Protein AF-0000000079825215 (afdb_homodimer)

Radius of gyration: 41.65 Å; Cα contacts (8 Å, |Δi|>4): 668; chains: 2; bounding box: 155×157×75 Å

Sequence (416 aa):
LLWSVLMMLGQASGTLSRFWLKLCCCAICLYFAGVLQVSGMRVYTSGDVEAVNGTDVRLKCTFHTSAPINANSLTISWSFRPLVPGREESVFHYQQKPYPPVEGIFRKRVAWAGDIMGRDASIIIRQVKFTYNGTYICQVKNPPDVHGTVGEIRLRVVTTAHIHFLGFLFPLPRRLCFQLFVGLFFRQQDYTKSTEPIYTKTWWRDGALLWSVLMMLGQASGTLSRFWLKLCCCAICLYFAGVLQVSGMRVYTSGDVEAVNGTDVRLKCTFHTSAPINANSLTISWSFRPLVPGREESVFHYQQKPYPPVEGIFRKRVAWAGDIMGRDASIIIRQVKFTYNGTYICQVKNPPDVHGTVGEIRLRVVTTAHIHFLGFLFPLPRRLCFQLFVGLFFRQQDYTKSTEPIYTKTWWRDGA

Nearest PDB structures (foldseek):
  8iia-assembly1_A  TM=9.185E-01  e=1.146E-14  Homo sapiens
  5fdy-assembly2_B  TM=9.196E-01  e=2.522E-14  Homo sapiens
  5feb-assembly1_A  TM=9.272E-01  e=7.359E-14  Homo sapiens
  6vrr-assembly1_A  TM=9.128E-01  e=2.029E-13  Homo sapiens
  7xmg-assembly1_F  TM=9.239E-01  e=3.011E-13  Homo sapiens

pLDDT: mean 76.89, std 23.7, range [27.97, 98.88]

Structure (mmCIF, N/CA/C/O backbone):
data_AF-0000000079825215-model_v1
#
loop_
_entity.id
_entity.type
_entity.pdbx_description
1 polymer 'Myelin protein zero like 2'
#
loop_
_atom_site.group_PDB
_atom_site.id
_atom_site.type_symbol
_atom_site.label_atom_id
_atom_site.label_alt_id
_atom_site.label_comp_id
_atom_site.label_asym_id
_atom_site.label_entity_id
_atom_site.label_seq_id
_atom_site.pdbx_PDB_ins_code
_atom_site.Cartn_x
_atom_site.Cartn_y
_atom_site.Cartn_z
_atom_site.occupancy
_atom_site.B_iso_or_equiv
_atom_site.auth_seq_id
_atom_site.auth_comp_id
_atom_site.auth_asym_id
_atom_site.auth_atom_id
_atom_site.pdbx_PDB_model_num
ATOM 1 N N . LEU A 1 1 ? -73.375 -27.672 30.312 1 43.91 1 LEU A N 1
ATOM 2 C CA . LEU A 1 1 ? -73.188 -26.312 29.812 1 43.91 1 LEU A CA 1
ATOM 3 C C . LEU A 1 1 ? -71.75 -25.875 29.953 1 43.91 1 LEU A C 1
ATOM 5 O O . LEU A 1 1 ? -71.188 -25.188 29.078 1 43.91 1 LEU A O 1
ATOM 9 N N . LEU A 1 2 ? -71.062 -26.422 30.953 1 53.66 2 LEU A N 1
ATOM 10 C CA . LEU A 1 2 ? -69.688 -26.016 31.25 1 53.66 2 LEU A CA 1
ATOM 11 C C . LEU A 1 2 ? -68.688 -26.703 30.312 1 53.66 2 LEU A C 1
ATOM 13 O O . LEU A 1 2 ? -67.688 -26.109 29.938 1 53.66 2 LEU A O 1
ATOM 17 N N . TRP A 1 3 ? -69.062 -27.953 29.797 1 57.5 3 TRP A N 1
ATOM 18 C CA . TRP A 1 3 ? -68.125 -28.719 28.984 1 57.5 3 TRP A CA 1
ATOM 19 C C . TRP A 1 3 ? -68 -28.125 27.594 1 57.5 3 TRP A C 1
ATOM 21 O O . TRP A 1 3 ? -66.938 -28.25 26.938 1 57.5 3 TRP A O 1
ATOM 31 N N . SER A 1 4 ? -69.062 -27.406 27.047 1 58.22 4 SER A N 1
ATOM 32 C CA . SER A 1 4 ? -69.062 -26.875 25.703 1 58.22 4 SER A CA 1
ATOM 33 C C . SER A 1 4 ? -68.25 -25.609 25.609 1 58.22 4 SER A C 1
ATOM 35 O O . SER A 1 4 ? -67.812 -25.219 24.516 1 58.22 4 SER A O 1
ATOM 37 N N . VAL A 1 5 ? -68.125 -24.828 26.766 1 57.47 5 VAL A N 1
ATOM 38 C CA . VAL A 1 5 ? -67.375 -23.578 26.719 1 57.47 5 VAL A CA 1
ATOM 39 C C . VAL A 1 5 ? -65.875 -23.875 26.688 1 57.47 5 VAL A C 1
ATOM 41 O O . VAL A 1 5 ? -65.062 -23.188 26.016 1 57.47 5 VAL A O 1
ATOM 44 N N . LEU A 1 6 ? -65.438 -25.047 27.297 1 52.72 6 LEU A N 1
ATOM 45 C CA . LEU A 1 6 ? -64 -25.328 27.359 1 52.72 6 LEU A CA 1
ATOM 46 C C . LEU A 1 6 ? -63.469 -25.781 25.984 1 52.72 6 LEU A C 1
ATOM 48 O O . LEU A 1 6 ? -62.344 -25.453 25.625 1 52.72 6 LEU A O 1
ATOM 52 N N . MET A 1 7 ? -64.438 -26.438 25.125 1 52.97 7 MET A N 1
ATOM 53 C CA . MET A 1 7 ? -63.969 -26.875 23.797 1 52.97 7 MET A CA 1
ATOM 54 C C . MET A 1 7 ? -63.812 -25.688 22.859 1 52.97 7 MET A C 1
ATOM 56 O O . MET A 1 7 ? -63.094 -25.781 21.859 1 52.97 7 MET A O 1
ATOM 60 N N . MET A 1 8 ? -64.625 -24.578 23.078 1 52.03 8 MET A N 1
ATOM 61 C CA . MET A 1 8 ? -64.5 -23.438 22.156 1 52.03 8 MET A CA 1
ATOM 62 C C . MET A 1 8 ? -63.25 -22.641 22.422 1 52.03 8 MET A C 1
ATOM 64 O O . MET A 1 8 ? -62.688 -22.031 21.516 1 52.03 8 MET A O 1
ATOM 68 N N . LEU A 1 9 ? -62.906 -22.531 23.734 1 53.66 9 LEU A N 1
ATOM 69 C CA . LEU A 1 9 ? -61.688 -21.766 24.016 1 53.66 9 LEU A CA 1
ATOM 70 C C . LEU A 1 9 ? -60.438 -22.5 23.547 1 53.66 9 LEU A C 1
ATOM 72 O O . LEU A 1 9 ? -59.375 -21.875 23.359 1 53.66 9 LEU A O 1
ATOM 76 N N . GLY A 1 10 ? -60.562 -23.859 23.344 1 50.91 10 GLY A N 1
ATOM 77 C CA . GLY A 1 10 ? -59.406 -24.609 22.875 1 50.91 10 GLY A CA 1
ATOM 78 C C . GLY A 1 10 ? -59.094 -24.359 21.422 1 50.91 10 GLY A C 1
ATOM 79 O O . GLY A 1 10 ? -57.938 -24.5 21.016 1 50.91 10 GLY A O 1
ATOM 80 N N . GLN A 1 11 ? -60.219 -24.141 20.531 1 49.53 11 GLN A N 1
ATOM 81 C CA . GLN A 1 11 ? -59.938 -23.984 19.109 1 49.53 11 GLN A CA 1
ATOM 82 C C . GLN A 1 11 ? -59.344 -22.609 18.812 1 49.53 11 GLN A C 1
ATOM 84 O O . GLN A 1 11 ? -58.719 -22.406 17.797 1 49.53 11 GLN A O 1
ATOM 89 N N . ALA A 1 12 ? -59.844 -21.594 19.531 1 51.38 12 ALA A N 1
ATOM 90 C CA . ALA A 1 12 ? -59.344 -20.266 19.172 1 51.38 12 ALA A CA 1
ATOM 91 C C . ALA A 1 12 ? -57.875 -20.094 19.562 1 51.38 12 ALA A C 1
ATOM 93 O O . ALA A 1 12 ? -57.188 -19.25 19 1 51.38 12 ALA A O 1
ATOM 94 N N . SER A 1 13 ? -57.469 -20.906 20.547 1 55.03 13 SER A N 1
ATOM 95 C CA . SER A 1 13 ? -56.094 -20.734 20.984 1 55.03 13 SER A CA 1
ATOM 96 C C . SER A 1 13 ? -55.094 -21.281 19.938 1 55.03 13 SER A C 1
ATOM 98 O O . SER A 1 13 ? -53.906 -21.016 20.016 1 55.03 13 SER A O 1
ATOM 100 N N . GLY A 1 14 ? -55.688 -22.078 18.938 1 57.06 14 GLY A N 1
ATOM 101 C CA . GLY A 1 14 ? -54.781 -22.688 17.984 1 57.06 14 GLY A CA 1
ATOM 102 C C . GLY A 1 14 ? -54.281 -21.719 16.922 1 57.06 14 GLY A C 1
ATOM 103 O O . GLY A 1 14 ? -53.156 -21.859 16.438 1 57.06 14 GLY A O 1
ATOM 104 N N . THR A 1 15 ? -55.188 -20.859 16.484 1 64.5 15 THR A N 1
ATOM 105 C CA . THR A 1 15 ? -54.812 -20 15.367 1 64.5 15 THR A CA 1
ATOM 106 C C . THR A 1 15 ? -53.906 -18.875 15.844 1 64.5 15 THR A C 1
ATOM 108 O O . THR A 1 15 ? -52.969 -18.469 15.117 1 64.5 15 THR A O 1
ATOM 111 N N . LEU A 1 16 ? -54.156 -18.375 17.078 1 63.06 16 LEU A N 1
ATOM 112 C CA . LEU A 1 16 ? -53.312 -17.297 17.562 1 63.06 16 LEU A CA 1
ATOM 113 C C . LEU A 1 16 ? -51.906 -17.797 17.906 1 63.06 16 LEU A C 1
ATOM 115 O O . LEU A 1 16 ? -50.938 -17.078 17.734 1 63.06 16 LEU A O 1
ATOM 119 N N . SER A 1 17 ? -51.969 -19.094 18.234 1 67.12 17 SER A N 1
ATOM 120 C CA . SER A 1 17 ? -50.688 -19.672 18.609 1 67.12 17 SER A CA 1
ATOM 121 C C . SER A 1 17 ? -49.781 -19.859 17.391 1 67.12 17 SER A C 1
ATOM 123 O O . SER A 1 17 ? -48.594 -19.578 17.453 1 67.12 17 SER A O 1
ATOM 125 N N . ARG A 1 18 ? -50.469 -20.219 16.219 1 71.06 18 ARG A N 1
ATOM 126 C CA . ARG A 1 18 ? -49.688 -20.375 15 1 71.06 18 ARG A CA 1
ATOM 127 C C . ARG A 1 18 ? -49.188 -19.031 14.484 1 71.06 18 ARG A C 1
ATOM 129 O O . ARG A 1 18 ? -48.062 -18.922 13.984 1 71.06 18 ARG A O 1
ATOM 136 N N . PHE A 1 19 ? -50.062 -18 14.656 1 72.69 19 PHE A N 1
ATOM 137 C CA . PHE A 1 19 ? -49.688 -16.656 14.25 1 72.69 19 PHE A CA 1
ATOM 138 C C . PHE A 1 19 ? -48.531 -16.141 15.125 1 72.69 19 PHE A C 1
ATOM 140 O O . PHE A 1 19 ? -47.562 -15.57 14.625 1 72.69 19 PHE A O 1
ATOM 147 N N . TRP A 1 20 ? -48.688 -16.312 16.469 1 71.75 20 TRP A N 1
ATOM 148 C CA . TRP A 1 20 ? -47.625 -15.883 17.391 1 71.75 20 TRP A CA 1
ATOM 149 C C . TRP A 1 20 ? -46.375 -16.719 17.203 1 71.75 20 TRP A C 1
ATOM 151 O O . TRP A 1 20 ? -45.25 -16.203 17.297 1 71.75 20 TRP A O 1
ATOM 161 N N . LEU A 1 21 ? -46.469 -17.969 16.844 1 71.88 21 LEU A N 1
ATOM 162 C CA . LEU A 1 21 ? -45.344 -18.844 16.547 1 71.88 21 LEU A CA 1
ATOM 163 C C . LEU A 1 21 ? -44.656 -18.422 15.25 1 71.88 21 LEU A C 1
ATOM 165 O O . LEU A 1 21 ? -43.406 -18.406 15.164 1 71.88 21 LEU A O 1
ATOM 169 N N . LYS A 1 22 ? -45.5 -18.062 14.25 1 72 22 LYS A N 1
ATOM 170 C CA . LYS A 1 22 ? -44.906 -17.578 13 1 72 22 LYS A CA 1
ATOM 171 C C . LYS A 1 22 ? -44.25 -16.219 13.203 1 72 22 LYS A C 1
ATOM 173 O O . LYS A 1 22 ? -43.156 -15.977 12.648 1 72 22 LYS A O 1
ATOM 178 N N . LEU A 1 23 ? -44.844 -15.383 14.008 1 74.56 23 LEU A N 1
ATOM 179 C CA . LEU A 1 23 ? -44.25 -14.078 14.273 1 74.56 23 LEU A CA 1
ATOM 180 C C . LEU A 1 23 ? -42.969 -14.219 15.078 1 74.56 23 LEU A C 1
ATOM 182 O O . LEU A 1 23 ? -42 -13.508 14.82 1 74.56 23 LEU A O 1
ATOM 186 N N . CYS A 1 24 ? -42.938 -15.164 15.969 1 73.19 24 CYS A N 1
ATOM 187 C CA . CYS A 1 24 ? -41.719 -15.414 16.75 1 73.19 24 CYS A CA 1
ATOM 188 C C . CYS A 1 24 ? -40.656 -16.047 15.875 1 73.19 24 CYS A C 1
ATOM 190 O O . CYS A 1 24 ? -39.469 -15.711 15.992 1 73.19 24 CYS A O 1
ATOM 192 N N . CYS A 1 25 ? -41.062 -16.922 14.938 1 72.38 25 CYS A N 1
ATOM 193 C CA . CYS A 1 25 ? -40.094 -17.516 14.016 1 72.38 25 CYS A CA 1
ATOM 194 C C . CYS A 1 25 ? -39.531 -16.484 13.062 1 72.38 25 CYS A C 1
ATOM 196 O O . CYS A 1 25 ? -38.344 -16.484 12.766 1 72.38 25 CYS A O 1
ATOM 198 N N . CYS A 1 26 ? -40.375 -15.539 12.633 1 72.94 26 CYS A N 1
ATOM 199 C CA . CYS A 1 26 ? -39.875 -14.477 11.75 1 72.94 26 CYS A CA 1
ATOM 200 C C . CYS A 1 26 ? -38.938 -13.531 12.492 1 72.94 26 CYS A C 1
ATOM 202 O O . CYS A 1 26 ? -37.938 -13.094 11.938 1 72.94 26 CYS A O 1
ATOM 204 N N . ALA A 1 27 ? -39.344 -13.258 13.75 1 70.38 27 ALA A N 1
ATOM 205 C CA . ALA A 1 27 ? -38.469 -12.406 14.555 1 70.38 27 ALA A CA 1
ATOM 206 C C . ALA A 1 27 ? -37.156 -13.094 14.852 1 70.38 27 ALA A C 1
ATOM 208 O O . ALA A 1 27 ? -36.094 -12.469 14.789 1 70.38 27 ALA A O 1
ATOM 209 N N . ILE A 1 28 ? -37.219 -14.414 15.094 1 67.19 28 ILE A N 1
ATOM 210 C CA . ILE A 1 28 ? -36 -15.188 15.32 1 67.19 28 ILE A CA 1
ATOM 211 C C . ILE A 1 28 ? -35.188 -15.281 14.023 1 67.19 28 ILE A C 1
ATOM 213 O O . ILE A 1 28 ? -33.969 -15.133 14.023 1 67.19 28 ILE A O 1
ATOM 217 N N . CYS A 1 29 ? -35.875 -15.508 12.906 1 63.44 29 CYS A N 1
ATOM 218 C CA . CYS A 1 29 ? -35.188 -15.555 11.617 1 63.44 29 CYS A CA 1
ATOM 219 C C . CYS A 1 29 ? -34.531 -14.211 11.305 1 63.44 29 CYS A C 1
ATOM 221 O O . CYS A 1 29 ? -33.406 -14.172 10.766 1 63.44 29 CYS A O 1
ATOM 223 N N . LEU A 1 30 ? -35.312 -13.125 11.656 1 60.69 30 LEU A N 1
ATOM 224 C CA . LEU A 1 30 ? -34.719 -11.805 11.461 1 60.69 30 LEU A CA 1
ATOM 225 C C . LEU A 1 30 ? -33.531 -11.602 12.383 1 60.69 30 LEU A C 1
ATOM 227 O O . LEU A 1 30 ? -32.531 -10.977 12 1 60.69 30 LEU A O 1
ATOM 231 N N . TYR A 1 31 ? -33.75 -12.07 13.641 1 60.09 31 TYR A N 1
ATOM 232 C CA . TYR A 1 31 ? -32.656 -11.969 14.57 1 60.09 31 TYR A CA 1
ATOM 233 C C . TYR A 1 31 ? -31.484 -12.836 14.125 1 60.09 31 TYR A C 1
ATOM 235 O O . TYR A 1 31 ? -30.312 -12.461 14.305 1 60.09 31 TYR A O 1
ATOM 243 N N . PHE A 1 32 ? -31.781 -14.047 13.688 1 56.16 32 PHE A N 1
ATOM 244 C CA . PHE A 1 32 ? -30.734 -14.906 13.164 1 56.16 32 PHE A CA 1
ATOM 245 C C . PHE A 1 32 ? -30.266 -14.43 11.789 1 56.16 32 PHE A C 1
ATOM 247 O O . PHE A 1 32 ? -29.312 -14.953 11.234 1 56.16 32 PHE A O 1
ATOM 254 N N . ALA A 1 33 ? -31.141 -13.773 11.117 1 51.22 33 ALA A N 1
ATOM 255 C CA . ALA A 1 33 ? -30.531 -13.117 9.969 1 51.22 33 ALA A CA 1
ATOM 256 C C . ALA A 1 33 ? -29.266 -12.367 10.375 1 51.22 33 ALA A C 1
ATOM 258 O O . ALA A 1 33 ? -29.344 -11.344 11.062 1 51.22 33 ALA A O 1
ATOM 259 N N . GLY A 1 34 ? -28.391 -13.094 10.992 1 47.09 34 GLY A N 1
ATOM 260 C CA . GLY A 1 34 ? -27.016 -12.797 11.383 1 47.09 34 GLY A CA 1
ATOM 261 C C . GLY A 1 34 ? -26.469 -11.547 10.734 1 47.09 34 GLY A C 1
ATOM 262 O O . GLY A 1 34 ? -26.656 -11.328 9.531 1 47.09 34 GLY A O 1
ATOM 263 N N . VAL A 1 35 ? -26.469 -10.383 11.422 1 50.41 35 VAL A N 1
ATOM 264 C CA . VAL A 1 35 ? -25.547 -9.336 10.984 1 50.41 35 VAL A CA 1
ATOM 265 C C . VAL A 1 35 ? -24.344 -9.953 10.297 1 50.41 35 VAL A C 1
ATOM 267 O O . VAL A 1 35 ? -23.531 -10.641 10.93 1 50.41 35 VAL A O 1
ATOM 270 N N . LEU A 1 36 ? -24.484 -10.516 9.141 1 49.62 36 LEU A N 1
ATOM 271 C CA . LEU A 1 36 ? -23.312 -10.836 8.336 1 49.62 36 LEU A CA 1
ATOM 272 C C . LEU A 1 36 ? -22.141 -9.906 8.664 1 49.62 36 LEU A C 1
ATOM 274 O O . LEU A 1 36 ? -22.141 -8.734 8.266 1 49.62 36 LEU A O 1
ATOM 278 N N . GLN A 1 37 ? -21.734 -9.953 9.977 1 52.72 37 GLN A N 1
ATOM 279 C CA . GLN A 1 37 ? -20.5 -9.242 10.297 1 52.72 37 GLN A CA 1
ATOM 280 C C . GLN A 1 37 ? -19.516 -9.312 9.141 1 52.72 37 GLN A C 1
ATOM 282 O O . GLN A 1 37 ? -19.078 -10.398 8.75 1 52.72 37 GLN A O 1
ATOM 287 N N . VAL A 1 38 ? -19.766 -8.516 8.219 1 58.16 38 VAL A N 1
ATOM 288 C CA . VAL A 1 38 ? -18.844 -8.398 7.094 1 58.16 38 VAL A CA 1
ATOM 289 C C . VAL A 1 38 ? -17.406 -8.297 7.617 1 58.16 38 VAL A C 1
ATOM 291 O O . VAL A 1 38 ? -17.094 -7.41 8.422 1 58.16 38 VAL A O 1
ATOM 294 N N . SER A 1 39 ? -16.719 -9.422 7.832 1 73.5 39 SER A N 1
ATOM 295 C CA . SER A 1 39 ? -15.312 -9.555 8.172 1 73.5 39 SER A CA 1
ATOM 296 C C . SER A 1 39 ? -14.43 -8.781 7.199 1 73.5 39 SER A C 1
ATOM 298 O O . SER A 1 39 ? -14.766 -8.656 6.016 1 73.5 39 SER A O 1
ATOM 300 N N . GLY A 1 40 ? -13.773 -7.777 7.727 1 89.06 40 GLY A N 1
ATOM 301 C CA . GLY A 1 40 ? -12.789 -7.133 6.875 1 89.06 40 GLY A CA 1
ATOM 302 C C . GLY A 1 40 ? -12.406 -5.746 7.348 1 89.06 40 GLY A C 1
ATOM 303 O O . GLY A 1 40 ? -12.703 -5.367 8.484 1 89.06 40 GLY A O 1
ATOM 304 N N . MET A 1 41 ? -11.617 -5.164 6.73 1 95.31 41 MET A N 1
ATOM 305 C CA . MET A 1 41 ? -11.133 -3.805 6.961 1 95.31 41 MET A CA 1
ATOM 306 C C . MET A 1 41 ? -11.914 -2.803 6.117 1 95.31 41 MET A C 1
ATOM 308 O O . MET A 1 41 ? -12.094 -3.002 4.914 1 95.31 41 MET A O 1
ATOM 312 N N . ARG A 1 42 ? -12.523 -1.771 6.84 1 95 42 ARG A N 1
ATOM 313 C CA . ARG A 1 42 ? -13.172 -0.663 6.145 1 95 42 ARG A CA 1
ATOM 314 C C . ARG A 1 42 ? -12.547 0.671 6.539 1 95 42 ARG A C 1
ATOM 316 O O . ARG A 1 42 ? -12.367 0.951 7.727 1 95 42 ARG A O 1
ATOM 323 N N . VAL A 1 43 ? -12.18 1.453 5.527 1 97.19 43 VAL A N 1
ATOM 324 C CA . VAL A 1 43 ? -11.516 2.73 5.762 1 97.19 43 VAL A CA 1
ATOM 325 C C . VAL A 1 43 ? -12.414 3.873 5.297 1 97.19 43 VAL A C 1
ATOM 327 O O . VAL A 1 43 ? -13.031 3.793 4.227 1 97.19 43 VAL A O 1
ATOM 330 N N . TYR A 1 44 ? -12.492 4.938 6.133 1 97.12 44 TYR A N 1
ATOM 331 C CA . TYR A 1 44 ? -13.344 6.086 5.871 1 97.12 44 TYR A CA 1
ATOM 332 C C . TYR A 1 44 ? -12.531 7.371 5.793 1 97.12 44 TYR A C 1
ATOM 334 O O . TYR A 1 44 ? -11.68 7.625 6.648 1 97.12 44 TYR A O 1
ATOM 342 N N . THR A 1 45 ? -12.766 8.133 4.699 1 98 45 THR A N 1
ATOM 343 C CA . THR A 1 45 ? -12.047 9.391 4.508 1 98 45 THR A CA 1
ATOM 344 C C . THR A 1 45 ? -13.016 10.508 4.125 1 98 45 THR A C 1
ATOM 346 O O . THR A 1 45 ? -14.203 10.258 3.902 1 98 45 THR A O 1
ATOM 349 N N . SER A 1 46 ? -12.594 11.727 4.141 1 93.69 46 SER A N 1
ATOM 350 C CA . SER A 1 46 ? -13.422 12.891 3.865 1 93.69 46 SER A CA 1
ATOM 351 C C . SER A 1 46 ? -13.688 13.047 2.371 1 93.69 46 SER A C 1
ATOM 353 O O . SER A 1 46 ? -14.617 13.75 1.967 1 93.69 46 SER A O 1
ATOM 355 N N . GLY A 1 47 ? -13.047 12.398 1.556 1 94.5 47 GLY A N 1
ATOM 356 C CA . GLY A 1 47 ? -13.25 12.516 0.12 1 94.5 47 GLY A CA 1
ATOM 357 C C . GLY A 1 47 ? -12.492 13.68 -0.493 1 94.5 47 GLY A C 1
ATOM 358 O O . GLY A 1 47 ? -11.281 13.617 -0.674 1 94.5 47 GLY A O 1
ATOM 359 N N . ASP A 1 48 ? -13.242 14.828 -0.669 1 95.44 48 ASP A N 1
ATOM 360 C CA . ASP A 1 48 ? -12.594 16.016 -1.225 1 95.44 48 ASP A CA 1
ATOM 361 C C . ASP A 1 48 ? -12.25 17.016 -0.128 1 95.44 48 ASP A C 1
ATOM 363 O O . ASP A 1 48 ? -13.078 17.312 0.733 1 95.44 48 ASP A O 1
ATOM 367 N N . VAL A 1 49 ? -11.023 17.5 -0.23 1 97.06 49 VAL A N 1
ATOM 368 C CA . VAL A 1 49 ? -10.555 18.469 0.746 1 97.06 49 VAL A CA 1
ATOM 369 C C . VAL A 1 49 ? -9.883 19.641 0.025 1 97.06 49 VAL A C 1
ATOM 371 O O . VAL A 1 49 ? -9.117 19.438 -0.922 1 97.06 49 VAL A O 1
ATOM 374 N N . GLU A 1 50 ? -10.211 20.812 0.443 1 95.69 50 GLU A N 1
ATOM 375 C CA . GLU A 1 50 ? -9.562 22.016 -0.078 1 95.69 50 GLU A CA 1
ATOM 376 C C . GLU A 1 50 ? -8.703 22.688 0.987 1 95.69 50 GLU A C 1
ATOM 378 O O . GLU A 1 50 ? -9.102 22.781 2.148 1 95.69 50 GLU A O 1
ATOM 383 N N . ALA A 1 51 ? -7.543 23.078 0.557 1 96.44 51 ALA A N 1
ATOM 384 C CA . ALA A 1 51 ? -6.637 23.766 1.47 1 96.44 51 ALA A CA 1
ATOM 385 C C . ALA A 1 51 ? -5.984 24.969 0.79 1 96.44 51 ALA A C 1
ATOM 387 O O . ALA A 1 51 ? -5.758 24.953 -0.422 1 96.44 51 ALA A O 1
ATOM 388 N N . VAL A 1 52 ? -5.715 25.984 1.583 1 95.44 52 VAL A N 1
ATOM 389 C CA . VAL A 1 52 ? -5.055 27.172 1.064 1 95.44 52 VAL A CA 1
ATOM 390 C C . VAL A 1 52 ? -3.543 26.984 1.083 1 95.44 52 VAL A C 1
ATOM 392 O O . VAL A 1 52 ? -2.99 26.453 2.051 1 95.44 52 VAL A O 1
ATOM 395 N N . ASN A 1 53 ? -2.967 27.469 0.018 1 95.88 53 ASN A N 1
ATOM 396 C CA . ASN A 1 53 ? -1.514 27.391 -0.091 1 95.88 53 ASN A CA 1
ATOM 397 C C . ASN A 1 53 ? -0.827 27.969 1.141 1 95.88 53 ASN A C 1
ATOM 399 O O . ASN A 1 53 ? -1.179 29.062 1.595 1 95.88 53 ASN A O 1
ATOM 403 N N . GLY A 1 54 ? 0.138 27.219 1.712 1 95.69 54 GLY A N 1
ATOM 404 C CA . GLY A 1 54 ? 0.913 27.703 2.838 1 95.69 54 GLY A CA 1
ATOM 405 C C . GLY A 1 54 ? 0.308 27.359 4.184 1 95.69 54 GLY A C 1
ATOM 406 O O . GLY A 1 54 ? 0.875 27.672 5.23 1 95.69 54 GLY A O 1
ATOM 407 N N . THR A 1 55 ? -0.767 26.656 4.223 1 96.62 55 THR A N 1
ATOM 408 C CA . THR A 1 55 ? -1.414 26.281 5.473 1 96.62 55 THR A CA 1
ATOM 409 C C . THR A 1 55 ? -1.273 24.781 5.727 1 96.62 55 THR A C 1
ATOM 411 O O . THR A 1 55 ? -0.836 24.031 4.848 1 96.62 55 THR A O 1
ATOM 414 N N . ASP A 1 56 ? -1.551 24.453 6.938 1 97.75 56 ASP A N 1
ATOM 415 C CA . ASP A 1 56 ? -1.565 23.031 7.293 1 97.75 56 ASP A CA 1
ATOM 416 C C . ASP A 1 56 ? -2.928 22.406 7.004 1 97.75 56 ASP A C 1
ATOM 418 O O . ASP A 1 56 ? -3.961 23.062 7.145 1 97.75 56 ASP A O 1
ATOM 422 N N . VAL A 1 57 ? -2.908 21.219 6.602 1 98.12 57 VAL A N 1
ATOM 423 C CA . VAL A 1 57 ? -4.172 20.547 6.336 1 98.12 57 VAL A CA 1
ATOM 424 C C . VAL A 1 57 ? -4.152 19.156 6.977 1 98.12 57 VAL A C 1
ATOM 426 O O . VAL A 1 57 ? -3.133 18.469 6.941 1 98.12 57 VAL A O 1
ATOM 429 N N . ARG A 1 58 ? -5.227 18.781 7.559 1 98.38 58 ARG A N 1
ATOM 430 C CA . ARG A 1 58 ? -5.387 17.453 8.133 1 98.38 58 ARG A CA 1
ATOM 431 C C . ARG A 1 58 ? -6.129 16.531 7.168 1 98.38 58 ARG A C 1
ATOM 433 O O . ARG A 1 58 ? -7.219 16.859 6.703 1 98.38 58 ARG A O 1
ATOM 440 N N . LEU A 1 59 ? -5.555 15.477 6.848 1 98.75 59 LEU A N 1
ATOM 441 C CA . LEU A 1 59 ? -6.219 14.43 6.074 1 98.75 59 LEU A CA 1
ATOM 442 C C . LEU A 1 59 ? -6.809 13.367 6.988 1 98.75 59 LEU A C 1
ATOM 444 O O . LEU A 1 59 ? -6.082 12.5 7.492 1 98.75 59 LEU A O 1
ATOM 448 N N . LYS A 1 60 ? -8.055 13.438 7.129 1 98.75 60 LYS A N 1
ATOM 449 C CA . LYS A 1 60 ? -8.75 12.562 8.07 1 98.75 60 LYS A CA 1
ATOM 450 C C . LYS A 1 60 ? -8.961 11.172 7.48 1 98.75 60 LYS A C 1
ATOM 452 O O . LYS A 1 60 ? -9.453 11.039 6.355 1 98.75 60 LYS A O 1
ATOM 457 N N . CYS A 1 61 ? -8.656 10.188 8.266 1 98.75 61 CYS A N 1
ATOM 458 C CA . CYS A 1 61 ? -8.828 8.781 7.902 1 98.75 61 CYS A CA 1
ATOM 459 C C . CYS A 1 61 ? -9.164 7.941 9.125 1 98.75 61 CYS A C 1
ATOM 461 O O . CYS A 1 61 ? -8.391 7.891 10.086 1 98.75 61 CYS A O 1
ATOM 463 N N . THR A 1 62 ? -10.297 7.316 9.164 1 98.69 62 THR A N 1
ATOM 464 C CA . THR A 1 62 ? -10.711 6.414 10.234 1 98.69 62 THR A CA 1
ATOM 465 C C . THR A 1 62 ? -10.977 5.012 9.688 1 98.69 62 THR A C 1
ATOM 467 O O . THR A 1 62 ? -11.125 4.832 8.477 1 98.69 62 THR A O 1
ATOM 470 N N . PHE A 1 63 ? -11.023 4.059 10.57 1 97.94 63 PHE A N 1
ATOM 471 C CA . PHE A 1 63 ? -11.195 2.703 10.07 1 97.94 63 PHE A CA 1
ATOM 472 C C . PHE A 1 63 ? -12.023 1.867 11.047 1 97.94 63 PHE A C 1
ATOM 474 O O . PHE A 1 63 ? -12.188 2.244 12.203 1 97.94 63 PHE A O 1
ATOM 481 N N . HIS A 1 64 ? -12.547 0.885 10.469 1 96.56 64 HIS A N 1
ATOM 482 C CA . HIS A 1 64 ? -13.242 -0.161 11.219 1 96.56 64 HIS A CA 1
ATOM 483 C C . HIS A 1 64 ? -12.695 -1.541 10.859 1 96.56 64 HIS A C 1
ATOM 485 O O . HIS A 1 64 ? -12.43 -1.824 9.688 1 96.56 64 HIS A O 1
ATOM 491 N N . THR A 1 65 ? -12.43 -2.367 11.867 1 95.38 65 THR A N 1
ATOM 492 C CA . THR A 1 65 ? -11.93 -3.725 11.68 1 95.38 65 THR A CA 1
ATOM 493 C C . THR A 1 65 ? -12.727 -4.719 12.523 1 95.38 65 THR A C 1
ATOM 495 O O . THR A 1 65 ? -13.117 -4.406 13.648 1 95.38 65 THR A O 1
ATOM 498 N N . SER A 1 66 ? -13.016 -5.879 11.969 1 94.12 66 SER A N 1
ATOM 499 C CA . SER A 1 66 ? -13.773 -6.91 12.664 1 94.12 66 SER A CA 1
ATOM 500 C C . SER A 1 66 ? -12.922 -7.617 13.711 1 94.12 66 SER A C 1
ATOM 502 O O . SER A 1 66 ? -13.438 -8.117 14.711 1 94.12 66 SER A O 1
ATOM 504 N N . ALA A 1 67 ? -11.656 -7.66 13.492 1 94.81 67 ALA A N 1
ATOM 505 C CA . ALA A 1 67 ? -10.727 -8.281 14.43 1 94.81 67 ALA A CA 1
ATOM 506 C C . ALA A 1 67 ? -10.281 -7.285 15.5 1 94.81 67 ALA A C 1
ATOM 508 O O . ALA A 1 67 ? -10.273 -6.074 15.258 1 94.81 67 ALA A O 1
ATOM 509 N N . PRO A 1 68 ? -9.969 -7.801 16.656 1 96.38 68 PRO A N 1
ATOM 510 C CA . PRO A 1 68 ? -9.414 -6.902 17.672 1 96.38 68 PRO A CA 1
ATOM 511 C C . PRO A 1 68 ? -8.148 -6.188 17.203 1 96.38 68 PRO A C 1
ATOM 513 O O . PRO A 1 68 ? -7.324 -6.785 16.5 1 96.38 68 PRO A O 1
ATOM 516 N N . ILE A 1 69 ? -8.016 -4.988 17.562 1 97.38 69 ILE A N 1
ATOM 517 C CA . ILE A 1 69 ? -6.883 -4.172 17.141 1 97.38 69 ILE A CA 1
ATOM 518 C C . ILE A 1 69 ? -5.621 -4.617 17.875 1 97.38 69 ILE A C 1
ATOM 520 O O . ILE A 1 69 ? -5.594 -4.684 19.094 1 97.38 69 ILE A O 1
ATOM 524 N N . ASN A 1 70 ? -4.629 -4.965 17.094 1 96.62 70 ASN A N 1
ATOM 525 C CA . ASN A 1 70 ? -3.289 -5.234 17.609 1 96.62 70 ASN A CA 1
ATOM 526 C C . ASN A 1 70 ? -2.307 -4.137 17.203 1 96.62 70 ASN A C 1
ATOM 528 O O . ASN A 1 70 ? -1.821 -4.109 16.078 1 96.62 70 ASN A O 1
ATOM 532 N N . ALA A 1 71 ? -1.932 -3.348 18.109 1 95 71 ALA A N 1
ATOM 533 C CA . ALA A 1 71 ? -1.112 -2.168 17.844 1 95 71 ALA A CA 1
ATOM 534 C C . ALA A 1 71 ? 0.284 -2.568 17.375 1 95 71 ALA A C 1
ATOM 536 O O . ALA A 1 71 ? 0.982 -1.774 16.734 1 95 71 ALA A O 1
ATOM 537 N N . ASN A 1 72 ? 0.688 -3.799 17.688 1 94.88 72 ASN A N 1
ATOM 538 C CA . ASN A 1 72 ? 2.031 -4.242 17.328 1 94.88 72 ASN A CA 1
ATOM 539 C C . ASN A 1 72 ? 2.104 -4.688 15.875 1 94.88 72 ASN A C 1
ATOM 541 O O . ASN A 1 72 ? 3.17 -4.645 15.258 1 94.88 72 ASN A O 1
ATOM 545 N N . SER A 1 73 ? 0.975 -5.082 15.328 1 95.94 73 SER A N 1
ATOM 546 C CA . SER A 1 73 ? 1 -5.617 13.977 1 95.94 73 SER A CA 1
ATOM 547 C C . SER A 1 73 ? 0.239 -4.719 13.008 1 95.94 73 SER A C 1
ATOM 549 O O . SER A 1 73 ? 0.379 -4.848 11.789 1 95.94 73 SER A O 1
ATOM 551 N N . LEU A 1 74 ? -0.506 -3.799 13.539 1 97.88 74 LEU A N 1
ATOM 552 C CA . LEU A 1 74 ? -1.282 -2.902 12.688 1 97.88 74 LEU A CA 1
ATOM 553 C C . LEU A 1 74 ? -0.368 -1.963 11.914 1 97.88 74 LEU A C 1
ATOM 555 O O . LEU A 1 74 ? 0.594 -1.426 12.469 1 97.88 74 LEU A O 1
ATOM 559 N N . THR A 1 75 ? -0.673 -1.793 10.664 1 98.44 75 THR A N 1
ATOM 560 C CA . THR A 1 75 ? 0.107 -0.886 9.828 1 98.44 75 THR A CA 1
ATOM 561 C C . THR A 1 75 ? -0.803 0.115 9.125 1 98.44 75 THR A C 1
ATOM 563 O O . THR A 1 75 ? -1.931 -0.217 8.75 1 98.44 75 THR A O 1
ATOM 566 N N . ILE A 1 76 ? -0.342 1.307 8.977 1 98.62 76 ILE A N 1
ATOM 567 C CA . ILE A 1 76 ? -1.011 2.367 8.234 1 98.62 76 ILE A CA 1
ATOM 568 C C . ILE A 1 76 ? -0.065 2.928 7.172 1 98.62 76 ILE A C 1
ATOM 570 O O . ILE A 1 76 ? 1.108 3.184 7.449 1 98.62 76 ILE A O 1
ATOM 574 N N . SER A 1 77 ? -0.551 3.062 5.973 1 98.38 77 SER A N 1
ATOM 575 C CA . SER A 1 77 ? 0.252 3.627 4.895 1 98.38 77 SER A CA 1
ATOM 576 C C . SER A 1 77 ? -0.518 4.707 4.137 1 98.38 77 SER A C 1
ATOM 578 O O . SER A 1 77 ? -1.694 4.527 3.818 1 98.38 77 SER A O 1
ATOM 580 N N . TRP A 1 78 ? 0.129 5.805 3.973 1 98.38 78 TRP A N 1
ATOM 581 C CA . TRP A 1 78 ? -0.372 6.875 3.115 1 98.38 78 TRP A CA 1
ATOM 582 C C . TRP A 1 78 ? 0.455 6.98 1.838 1 98.38 78 TRP A C 1
ATOM 584 O O . TRP A 1 78 ? 1.687 7.008 1.889 1 98.38 78 TRP A O 1
ATOM 594 N N . SER A 1 79 ? -0.186 7.004 0.706 1 96.62 79 SER A N 1
ATOM 595 C CA . SER A 1 79 ? 0.476 7.191 -0.582 1 96.62 79 SER A CA 1
ATOM 596 C C . SER A 1 79 ? -0.153 8.336 -1.366 1 96.62 79 SER A C 1
ATOM 598 O O . SER A 1 79 ? -1.28 8.75 -1.081 1 96.62 79 SER A O 1
ATOM 600 N N . PHE A 1 80 ? 0.605 8.891 -2.299 1 96.81 80 PHE A N 1
ATOM 601 C CA . PHE A 1 80 ? 0.225 10.062 -3.08 1 96.81 80 PHE A CA 1
ATOM 602 C C . PHE A 1 80 ? 0.234 9.742 -4.57 1 96.81 80 PHE A C 1
ATOM 604 O O . PHE A 1 80 ? 1.23 9.242 -5.098 1 96.81 80 PHE A O 1
ATOM 611 N N . ARG A 1 81 ? -0.901 9.992 -5.199 1 94.31 81 ARG A N 1
ATOM 612 C CA . ARG A 1 81 ? -1.03 9.914 -6.652 1 94.31 81 ARG A CA 1
ATOM 613 C C . ARG A 1 81 ? -1.193 11.297 -7.262 1 94.31 81 ARG A C 1
ATOM 615 O O . ARG A 1 81 ? -2.252 11.914 -7.137 1 94.31 81 ARG A O 1
ATOM 622 N N . PRO A 1 82 ? -0.15 11.719 -7.938 1 93.12 82 PRO A N 1
ATOM 623 C CA . PRO A 1 82 ? -0.258 13.039 -8.555 1 93.12 82 PRO A CA 1
ATOM 624 C C . PRO A 1 82 ? -1.335 13.102 -9.641 1 93.12 82 PRO A C 1
ATOM 626 O O . PRO A 1 82 ? -1.831 12.062 -10.078 1 93.12 82 PRO A O 1
ATOM 629 N N . LEU A 1 83 ? -1.705 14.305 -10.07 1 90.19 83 LEU A N 1
ATOM 630 C CA . LEU A 1 83 ? -2.715 14.5 -11.102 1 90.19 83 LEU A CA 1
ATOM 631 C C . LEU A 1 83 ? -2.23 13.977 -12.445 1 90.19 83 LEU A C 1
ATOM 633 O O . LEU A 1 83 ? -3.029 13.484 -13.25 1 90.19 83 LEU A O 1
ATOM 637 N N . VAL A 1 84 ? -0.938 14.07 -12.617 1 82.25 84 VAL A N 1
ATOM 638 C CA . VAL A 1 84 ? -0.336 13.531 -13.828 1 82.25 84 VAL A CA 1
ATOM 639 C C . VAL A 1 84 ? -0.102 12.031 -13.672 1 82.25 84 VAL A C 1
ATOM 641 O O . VAL A 1 84 ? 0.304 11.57 -12.602 1 82.25 84 VAL A O 1
ATOM 644 N N . PRO A 1 85 ? -0.48 11.328 -14.719 1 76.25 85 PRO A N 1
ATOM 645 C CA . PRO A 1 85 ? -0.283 9.883 -14.633 1 76.25 85 PRO A CA 1
ATOM 646 C C . PRO A 1 85 ? 1.144 9.5 -14.25 1 76.25 85 PRO A C 1
ATOM 648 O O . PRO A 1 85 ? 2.1 10.141 -14.695 1 76.25 85 PRO A O 1
ATOM 651 N N . GLY A 1 86 ? 1.328 8.695 -13.328 1 76.56 86 GLY A N 1
ATOM 652 C CA . GLY A 1 86 ? 2.623 8.219 -12.867 1 76.56 86 GLY A CA 1
ATOM 653 C C . GLY A 1 86 ? 2.523 7.309 -11.656 1 76.56 86 GLY A C 1
ATOM 654 O O . GLY A 1 86 ? 1.434 6.855 -11.297 1 76.56 86 GLY A O 1
ATOM 655 N N . ARG A 1 87 ? 3.701 7.012 -11.078 1 80.94 87 ARG A N 1
ATOM 656 C CA . ARG A 1 87 ? 3.789 6.113 -9.938 1 80.94 87 ARG A CA 1
ATOM 657 C C . ARG A 1 87 ? 3.381 6.82 -8.648 1 80.94 87 ARG A C 1
ATOM 659 O O . ARG A 1 87 ? 3.541 8.039 -8.523 1 80.94 87 ARG A O 1
ATOM 666 N N . GLU A 1 88 ? 2.822 6.121 -7.84 1 89.69 88 GLU A N 1
ATOM 667 C CA . GLU A 1 88 ? 2.469 6.645 -6.523 1 89.69 88 GLU A CA 1
ATOM 668 C C . GLU A 1 88 ? 3.711 6.852 -5.66 1 89.69 88 GLU A C 1
ATOM 670 O O . GLU A 1 88 ? 4.695 6.125 -5.793 1 89.69 88 GLU A O 1
ATOM 675 N N . GLU A 1 89 ? 3.611 7.855 -4.832 1 92.5 89 GLU A N 1
ATOM 676 C CA . GLU A 1 89 ? 4.695 8.141 -3.898 1 92.5 89 GLU A CA 1
ATOM 677 C C . GLU A 1 89 ? 4.27 7.879 -2.457 1 92.5 89 GLU A C 1
ATOM 679 O O . GLU A 1 89 ? 3.131 8.164 -2.082 1 92.5 89 GLU A O 1
ATOM 684 N N . SER A 1 90 ? 5.219 7.387 -1.706 1 95.25 90 SER A N 1
ATOM 685 C CA . SER A 1 90 ? 4.945 7.152 -0.292 1 95.25 90 SER A CA 1
ATOM 686 C C . SER A 1 90 ? 4.922 8.461 0.491 1 95.25 90 SER A C 1
ATOM 688 O O . SER A 1 90 ? 5.828 9.289 0.358 1 95.25 90 SER A O 1
ATOM 690 N N . VAL A 1 91 ? 3.939 8.641 1.296 1 97.75 91 VAL A N 1
ATOM 691 C CA . VAL A 1 91 ? 3.766 9.883 2.049 1 97.75 91 VAL A CA 1
ATOM 692 C C . VAL A 1 91 ? 4.078 9.641 3.523 1 97.75 91 VAL A C 1
ATOM 694 O O . VAL A 1 91 ? 4.684 10.484 4.184 1 97.75 91 VAL A O 1
ATOM 697 N N . PHE A 1 92 ? 3.641 8.508 4.027 1 98.38 92 PHE A N 1
ATOM 698 C CA . PHE A 1 92 ? 3.746 8.25 5.457 1 98.38 92 PHE A CA 1
ATOM 699 C C . PHE A 1 92 ? 3.482 6.781 5.766 1 98.38 92 PHE A C 1
ATOM 701 O O . PHE A 1 92 ? 2.684 6.133 5.086 1 98.38 92 PHE A O 1
ATOM 708 N N . HIS A 1 93 ? 4.203 6.242 6.707 1 98.44 93 HIS A N 1
ATOM 709 C CA . HIS A 1 93 ? 3.973 4.883 7.184 1 98.44 93 HIS A CA 1
ATOM 710 C C . HIS A 1 93 ? 3.998 4.82 8.711 1 98.44 93 HIS A C 1
ATOM 712 O O . HIS A 1 93 ? 4.836 5.461 9.344 1 98.44 93 HIS A O 1
ATOM 718 N N . TYR A 1 94 ? 3.027 4.156 9.297 1 98.69 94 TYR A N 1
ATOM 719 C CA . TYR A 1 94 ? 2.984 3.912 10.734 1 98.69 94 TYR A CA 1
ATOM 720 C C . TYR A 1 94 ? 2.984 2.418 11.039 1 98.69 94 TYR A C 1
ATOM 722 O O . TYR A 1 94 ? 2.17 1.669 10.484 1 98.69 94 TYR A O 1
ATOM 730 N N . GLN A 1 95 ? 3.859 1.984 11.836 1 98.31 95 GLN A N 1
ATOM 731 C CA . GLN A 1 95 ? 3.982 0.62 12.344 1 98.31 95 GLN A CA 1
ATOM 732 C C . GLN A 1 95 ? 4.688 0.596 13.695 1 98.31 95 GLN A C 1
ATOM 734 O O . GLN A 1 95 ? 5.91 0.72 13.766 1 98.31 95 GLN A O 1
ATOM 739 N N . GLN A 1 96 ? 3.885 0.418 14.711 1 97.19 96 GLN A N 1
ATOM 740 C CA . GLN A 1 96 ? 4.344 0.545 16.094 1 97.19 96 GLN A CA 1
ATOM 741 C C . GLN A 1 96 ? 4.789 1.973 16.391 1 97.19 96 GLN A C 1
ATOM 743 O O . GLN A 1 96 ? 4.52 2.498 17.484 1 97.19 96 GLN A O 1
ATOM 748 N N . LYS A 1 97 ? 5.402 2.635 15.5 1 97.56 97 LYS A N 1
ATOM 749 C CA . LYS A 1 97 ? 5.816 4.035 15.555 1 97.56 97 LYS A CA 1
ATOM 750 C C . LYS A 1 97 ? 5.715 4.695 14.188 1 97.56 97 LYS A C 1
ATOM 752 O O . LYS A 1 97 ? 5.598 4.008 13.164 1 97.56 97 LYS A O 1
ATOM 757 N N . PRO A 1 98 ? 5.691 6.027 14.141 1 98.25 98 PRO A N 1
ATOM 758 C CA . PRO A 1 98 ? 5.602 6.711 12.852 1 98.25 98 PRO A CA 1
ATOM 759 C C . PRO A 1 98 ? 6.914 6.676 12.07 1 98.25 98 PRO A C 1
ATOM 761 O O . PRO A 1 98 ? 7.992 6.766 12.664 1 98.25 98 PRO A O 1
ATOM 764 N N . TYR A 1 99 ? 6.797 6.559 10.773 1 97.56 99 TYR A N 1
ATOM 765 C CA . TYR A 1 99 ? 7.918 6.645 9.844 1 97.56 99 TYR A CA 1
ATOM 766 C C . TYR A 1 99 ? 7.637 7.668 8.75 1 97.56 99 TYR A C 1
ATOM 768 O O . TYR A 1 99 ? 7.215 7.309 7.648 1 97.56 99 TYR A O 1
ATOM 776 N N . PRO A 1 100 ? 7.891 8.898 9.023 1 97.19 100 PRO A N 1
ATOM 777 C CA . PRO A 1 100 ? 7.746 9.914 7.977 1 97.19 100 PRO A CA 1
ATOM 778 C C . PRO A 1 100 ? 8.727 9.719 6.824 1 97.19 100 PRO A C 1
ATOM 780 O O . PRO A 1 100 ? 9.727 9.008 6.969 1 97.19 100 PRO A O 1
ATOM 783 N N . PRO A 1 101 ? 8.414 10.289 5.73 1 94.62 101 PRO A N 1
ATOM 784 C CA . PRO A 1 101 ? 9.305 10.109 4.582 1 94.62 101 PRO A CA 1
ATOM 785 C C . PRO A 1 101 ? 10.664 10.773 4.781 1 94.62 101 PRO A C 1
ATOM 787 O O . PRO A 1 101 ? 10.742 11.859 5.352 1 94.62 101 PRO A O 1
ATOM 790 N N . VAL A 1 102 ? 11.633 10.102 4.332 1 91.56 102 VAL A N 1
ATOM 791 C CA . VAL A 1 102 ? 12.992 10.594 4.543 1 91.56 102 VAL A CA 1
ATOM 792 C C . VAL A 1 102 ? 13.484 11.297 3.281 1 91.56 102 VAL A C 1
ATOM 794 O O . VAL A 1 102 ? 14.523 11.969 3.305 1 91.56 102 VAL A O 1
ATOM 797 N N . GLU A 1 103 ? 12.766 11.141 2.242 1 91.12 103 GLU A N 1
ATOM 798 C CA . GLU A 1 103 ? 13.102 11.789 0.981 1 91.12 103 GLU A CA 1
ATOM 799 C C . GLU A 1 103 ? 11.852 12.203 0.213 1 91.12 103 GLU A C 1
ATOM 801 O O . GLU A 1 103 ? 10.734 11.883 0.626 1 91.12 103 GLU A O 1
ATOM 806 N N . GLY A 1 104 ? 12.07 13.023 -0.804 1 90.94 104 GLY A N 1
ATOM 807 C CA . GLY A 1 104 ? 10.969 13.406 -1.672 1 90.94 104 GLY A CA 1
ATOM 808 C C . GLY A 1 104 ? 10.312 14.711 -1.266 1 90.94 104 GLY A C 1
ATOM 809 O O . GLY A 1 104 ? 10.836 15.43 -0.411 1 90.94 104 GLY A O 1
ATOM 810 N N . ILE A 1 105 ? 9.156 14.992 -1.837 1 93.12 105 ILE A N 1
ATOM 811 C CA . ILE A 1 105 ? 8.516 16.297 -1.706 1 93.12 105 ILE A CA 1
ATOM 812 C C . ILE A 1 105 ? 7.832 16.391 -0.344 1 93.12 105 ILE A C 1
ATOM 814 O O . ILE A 1 105 ? 7.496 17.5 0.108 1 93.12 105 ILE A O 1
ATOM 818 N N . PHE A 1 106 ? 7.629 15.32 0.281 1 96.69 106 PHE A N 1
ATOM 819 C CA . PHE A 1 106 ? 6.922 15.336 1.555 1 96.69 106 PHE A CA 1
ATOM 820 C C . PHE A 1 106 ? 7.902 15.281 2.721 1 96.69 106 PHE A C 1
ATOM 822 O O . PHE A 1 106 ? 7.492 15.18 3.879 1 96.69 106 PHE A O 1
ATOM 829 N N . ARG A 1 107 ? 9.117 15.289 2.418 1 95.88 107 ARG A N 1
ATOM 830 C CA . ARG A 1 107 ? 10.117 15.219 3.479 1 95.88 107 ARG A CA 1
ATOM 831 C C . ARG A 1 107 ? 9.922 16.344 4.488 1 95.88 107 ARG A C 1
ATOM 833 O O . ARG A 1 107 ? 9.852 17.516 4.113 1 95.88 107 ARG A O 1
ATOM 840 N N . LYS A 1 108 ? 9.773 15.953 5.754 1 96.31 108 LYS A N 1
ATOM 841 C CA . LYS A 1 108 ? 9.656 16.859 6.891 1 96.31 108 LYS A CA 1
ATOM 842 C C . LYS A 1 108 ? 8.367 17.672 6.816 1 96.31 108 LYS A C 1
ATOM 844 O O . LYS A 1 108 ? 8.266 18.734 7.43 1 96.31 108 LYS A O 1
ATOM 849 N N . ARG A 1 109 ? 7.426 17.188 6.039 1 97.81 109 ARG A N 1
ATOM 850 C CA . ARG A 1 109 ? 6.211 17.969 5.848 1 97.81 109 ARG A CA 1
ATOM 851 C C . ARG A 1 109 ? 4.988 17.219 6.355 1 97.81 109 ARG A C 1
ATOM 853 O O . ARG A 1 109 ? 3.871 17.75 6.324 1 97.81 109 ARG A O 1
ATOM 860 N N . VAL A 1 110 ? 5.199 16.047 6.844 1 98.5 110 VAL A N 1
ATOM 861 C CA . VAL A 1 110 ? 4.059 15.234 7.234 1 98.5 110 VAL A CA 1
ATOM 862 C C . VAL A 1 110 ? 4.199 14.82 8.695 1 98.5 110 VAL A C 1
ATOM 864 O O . VAL A 1 110 ? 5.281 14.43 9.141 1 98.5 110 VAL A O 1
ATOM 867 N N . ALA A 1 111 ? 3.092 14.938 9.422 1 98.25 111 ALA A N 1
ATOM 868 C CA . ALA A 1 111 ? 3.082 14.57 10.836 1 98.25 111 ALA A CA 1
ATOM 869 C C . ALA A 1 111 ? 1.936 13.609 11.141 1 98.25 111 ALA A C 1
ATOM 871 O O . ALA A 1 111 ? 0.854 13.719 10.562 1 98.25 111 ALA A O 1
ATOM 872 N N . TRP A 1 112 ? 2.225 12.75 12.102 1 98.62 112 TRP A N 1
ATOM 873 C CA . TRP A 1 112 ? 1.211 11.828 12.602 1 98.62 112 TRP A CA 1
ATOM 874 C C . TRP A 1 112 ? 0.145 12.562 13.398 1 98.62 112 TRP A C 1
ATOM 876 O O . TRP A 1 112 ? 0.467 13.383 14.266 1 98.62 112 TRP A O 1
ATOM 886 N N . ALA A 1 113 ? -1.097 12.344 13.047 1 98.44 113 ALA A N 1
ATOM 887 C CA . ALA A 1 113 ? -2.209 12.977 13.75 1 98.44 113 ALA A CA 1
ATOM 888 C C . ALA A 1 113 ? -3.275 11.945 14.125 1 98.44 113 ALA A C 1
ATOM 890 O O . ALA A 1 113 ? -4.441 12.297 14.312 1 98.44 113 ALA A O 1
ATOM 891 N N . GLY A 1 114 ? -2.955 10.695 14.172 1 98.31 114 GLY A N 1
ATOM 892 C CA . GLY A 1 114 ? -3.932 9.648 14.422 1 98.31 114 GLY A CA 1
ATOM 893 C C . GLY A 1 114 ? -3.859 9.094 15.836 1 98.31 114 GLY A C 1
ATOM 894 O O . GLY A 1 114 ? -3.141 9.625 16.688 1 98.31 114 GLY A O 1
ATOM 895 N N . ASP A 1 115 ? -4.758 8.133 16.047 1 98 115 ASP A N 1
ATOM 896 C CA . ASP A 1 115 ? -4.879 7.352 17.281 1 98 115 ASP A CA 1
ATOM 897 C C . ASP A 1 115 ? -5.32 5.922 16.969 1 98 115 ASP A C 1
ATOM 899 O O . ASP A 1 115 ? -6.496 5.676 16.703 1 98 115 ASP A O 1
ATOM 903 N N . ILE A 1 116 ? -4.41 5.008 17.141 1 98.06 116 ILE A N 1
ATOM 904 C CA . ILE A 1 116 ? -4.641 3.633 16.703 1 98.06 116 ILE A CA 1
ATOM 905 C C . ILE A 1 116 ? -5.852 3.057 17.438 1 98.06 116 ILE A C 1
ATOM 907 O O . ILE A 1 116 ? -6.758 2.5 16.812 1 98.06 116 ILE A O 1
ATOM 911 N N . MET A 1 117 ? -5.852 3.232 18.75 1 97.06 117 MET A N 1
ATOM 912 C CA . MET A 1 117 ? -6.926 2.652 19.547 1 97.06 117 MET A CA 1
ATOM 913 C C . MET A 1 117 ? -8.242 3.393 19.312 1 97.06 117 MET A C 1
ATOM 915 O O . MET A 1 117 ? -9.32 2.84 19.547 1 97.06 117 MET A O 1
ATOM 919 N N . GLY A 1 118 ? -8.133 4.602 18.922 1 97.69 118 GLY A N 1
ATOM 920 C CA . GLY A 1 118 ? -9.312 5.375 18.547 1 97.69 118 GLY A CA 1
ATOM 921 C C . GLY A 1 118 ? -9.734 5.164 17.109 1 97.69 118 GLY A C 1
ATOM 922 O O . GLY A 1 118 ? -10.633 5.844 16.609 1 97.69 118 GLY A O 1
ATOM 923 N N . ARG A 1 119 ? -9.07 4.32 16.406 1 98.31 119 ARG A N 1
ATOM 924 C CA . ARG A 1 119 ? -9.375 3.967 15.023 1 98.31 119 ARG A CA 1
ATOM 925 C C . ARG A 1 119 ? -9.211 5.168 14.102 1 98.31 119 ARG A C 1
ATOM 927 O O . ARG A 1 119 ? -10.039 5.398 13.219 1 98.31 119 ARG A O 1
ATOM 934 N N . ASP A 1 120 ? -8.203 5.906 14.398 1 98.69 120 ASP A N 1
ATOM 935 C CA . ASP A 1 120 ? -7.879 7.117 13.648 1 98.69 120 ASP A CA 1
ATOM 936 C C . ASP A 1 120 ? -6.5 7.004 13 1 98.69 120 ASP A C 1
ATOM 938 O O . ASP A 1 120 ? -5.492 6.844 13.695 1 98.69 120 ASP A O 1
ATOM 942 N N . ALA A 1 121 ? -6.5 7.129 11.703 1 98.75 121 ALA A N 1
ATOM 943 C CA . ALA A 1 121 ? -5.27 7.004 10.922 1 98.75 121 ALA A CA 1
ATOM 944 C C . ALA A 1 121 ? -4.934 8.312 10.219 1 98.75 121 ALA A C 1
ATOM 946 O O . ALA A 1 121 ? -4.309 8.312 9.156 1 98.75 121 ALA A O 1
ATOM 947 N N . SER A 1 122 ? -5.203 9.406 10.75 1 98.81 122 SER A N 1
ATOM 948 C CA . SER A 1 122 ? -5.098 10.719 10.117 1 98.81 122 SER A CA 1
ATOM 949 C C . SER A 1 122 ? -3.656 11.211 10.117 1 98.81 122 SER A C 1
ATOM 951 O O . SER A 1 122 ? -2.834 10.75 10.914 1 98.81 122 SER A O 1
ATOM 953 N N . ILE A 1 123 ? -3.367 12.148 9.219 1 98.88 123 ILE A N 1
ATOM 954 C CA . ILE A 1 123 ? -2.08 12.828 9.164 1 98.88 123 ILE A CA 1
ATOM 955 C C . ILE A 1 123 ? -2.297 14.32 8.922 1 98.88 123 ILE A C 1
ATOM 957 O O . ILE A 1 123 ? -3.402 14.75 8.578 1 98.88 123 ILE A O 1
ATOM 961 N N . ILE A 1 124 ? -1.251 15.031 9.211 1 98.81 124 ILE A N 1
ATOM 962 C CA . ILE A 1 124 ? -1.244 16.453 8.906 1 98.81 124 ILE A CA 1
ATOM 963 C C . ILE A 1 124 ? -0.124 16.766 7.914 1 98.81 124 ILE A C 1
ATOM 965 O O . ILE A 1 124 ? 1.012 16.328 8.094 1 98.81 124 ILE A O 1
ATOM 969 N N . ILE A 1 125 ? -0.476 17.406 6.848 1 98.62 125 ILE A N 1
ATOM 970 C CA . ILE A 1 125 ? 0.527 17.938 5.934 1 98.62 125 ILE A CA 1
ATOM 971 C C . ILE A 1 125 ? 0.74 19.422 6.223 1 98.62 125 ILE A C 1
ATOM 973 O O . ILE A 1 125 ? -0.206 20.219 6.176 1 98.62 125 ILE A O 1
ATOM 977 N N . ARG A 1 126 ? 1.957 19.766 6.414 1 98.12 126 ARG A N 1
ATOM 978 C CA . ARG A 1 126 ? 2.287 21.125 6.832 1 98.12 126 ARG A CA 1
ATOM 979 C C . ARG A 1 126 ? 2.602 22.016 5.629 1 98.12 126 ARG A C 1
ATOM 981 O O . ARG A 1 126 ? 3.25 21.562 4.68 1 98.12 126 ARG A O 1
ATOM 988 N N . GLN A 1 127 ? 2.111 23.25 5.695 1 96.94 127 GLN A N 1
ATOM 989 C CA . GLN A 1 127 ? 2.42 24.25 4.691 1 96.94 127 GLN A CA 1
ATOM 990 C C . GLN A 1 127 ? 2.256 23.703 3.281 1 96.94 127 GLN A C 1
ATOM 992 O O . GLN A 1 127 ? 3.201 23.703 2.49 1 96.94 127 GLN A O 1
ATOM 997 N N . VAL A 1 128 ? 1.073 23.391 2.988 1 97.62 128 VAL A N 1
ATOM 998 C CA . VAL A 1 128 ? 0.794 22.688 1.739 1 97.62 128 VAL A CA 1
ATOM 999 C C . VAL A 1 128 ? 1.128 23.594 0.555 1 97.62 128 VAL A C 1
ATOM 1001 O O . VAL A 1 128 ? 0.983 24.812 0.64 1 97.62 128 VAL A O 1
ATOM 1004 N N . LYS A 1 129 ? 1.652 22.984 -0.502 1 96.69 129 LYS A N 1
ATOM 1005 C CA . LYS A 1 129 ? 2.004 23.656 -1.75 1 96.69 129 LYS A CA 1
ATOM 1006 C C . LYS A 1 129 ? 1.116 23.188 -2.896 1 96.69 129 LYS A C 1
ATOM 1008 O O . LYS A 1 129 ? 0.433 22.172 -2.781 1 96.69 129 LYS A O 1
ATOM 1013 N N . PHE A 1 130 ? 1.205 23.875 -4.023 1 95.38 130 PHE A N 1
ATOM 1014 C CA . PHE A 1 130 ? 0.412 23.547 -5.199 1 95.38 130 PHE A CA 1
ATOM 1015 C C . PHE A 1 130 ? 0.819 22.188 -5.754 1 95.38 130 PHE A C 1
ATOM 1017 O O . PHE A 1 130 ? 0.006 21.484 -6.367 1 95.38 130 PHE A O 1
ATOM 1024 N N . THR A 1 131 ? 2.014 21.781 -5.484 1 94.94 131 THR A N 1
ATOM 1025 C CA . THR A 1 131 ? 2.52 20.516 -5.988 1 94.94 131 THR A CA 1
ATOM 1026 C C . THR A 1 131 ? 1.896 19.344 -5.234 1 94.94 131 THR A C 1
ATOM 1028 O O . THR A 1 131 ? 2.004 18.188 -5.66 1 94.94 131 THR A O 1
ATOM 1031 N N . TYR A 1 132 ? 1.199 19.703 -4.188 1 96.81 132 TYR A N 1
ATOM 1032 C CA . TYR A 1 132 ? 0.598 18.641 -3.373 1 96.81 132 TYR A CA 1
ATOM 1033 C C . TYR A 1 132 ? -0.796 18.297 -3.881 1 96.81 132 TYR A C 1
ATOM 1035 O O . TYR A 1 132 ? -1.451 17.406 -3.344 1 96.81 132 TYR A O 1
ATOM 1043 N N . ASN A 1 133 ? -1.259 18.984 -4.953 1 96.69 133 ASN A N 1
ATOM 1044 C CA . ASN A 1 133 ? -2.539 18.641 -5.562 1 96.69 133 ASN A CA 1
ATOM 1045 C C . ASN A 1 133 ? -2.547 17.219 -6.094 1 96.69 133 ASN A C 1
ATOM 1047 O O . ASN A 1 133 ? -1.662 16.828 -6.859 1 96.69 133 ASN A O 1
ATOM 1051 N N . GLY A 1 134 ? -3.549 16.469 -5.645 1 96.69 134 GLY A N 1
ATOM 1052 C CA . GLY A 1 134 ? -3.646 15.094 -6.082 1 96.69 134 GLY A CA 1
ATOM 1053 C C . GLY A 1 134 ? -4.477 14.227 -5.148 1 96.69 134 GLY A C 1
ATOM 1054 O O . GLY A 1 134 ? -5.289 14.742 -4.375 1 96.69 134 GLY A O 1
ATOM 1055 N N . THR A 1 135 ? -4.324 12.906 -5.324 1 95.94 135 THR A N 1
ATOM 1056 C CA . THR A 1 135 ? -5.109 11.961 -4.539 1 95.94 135 THR A CA 1
ATOM 1057 C C . THR A 1 135 ? -4.234 11.266 -3.502 1 95.94 135 THR A C 1
ATOM 1059 O O . THR A 1 135 ? -3.156 10.758 -3.828 1 95.94 135 THR A O 1
ATOM 1062 N N . TYR A 1 136 ? -4.711 11.344 -2.363 1 97.69 136 TYR A N 1
ATOM 1063 C CA . TYR A 1 136 ? -4.043 10.664 -1.256 1 97.69 136 TYR A CA 1
ATOM 1064 C C . TYR A 1 136 ? -4.793 9.398 -0.864 1 97.69 136 TYR A C 1
ATOM 1066 O O . TYR A 1 136 ? -6.016 9.406 -0.726 1 97.69 136 TYR A O 1
ATOM 1074 N N . ILE A 1 137 ? -4.035 8.289 -0.678 1 97 137 ILE A N 1
ATOM 1075 C CA . ILE A 1 137 ? -4.637 6.984 -0.402 1 97 137 ILE A CA 1
ATOM 1076 C C . ILE A 1 137 ? -4.238 6.52 0.997 1 97 137 ILE A C 1
ATOM 1078 O O . ILE A 1 137 ? -3.047 6.438 1.315 1 97 137 ILE A O 1
ATOM 1082 N N . CYS A 1 138 ? -5.207 6.301 1.773 1 98.69 138 CYS A N 1
ATOM 1083 C CA . CYS A 1 138 ? -5.023 5.793 3.127 1 98.69 138 CYS A CA 1
ATOM 1084 C C . CYS A 1 138 ? -5.324 4.301 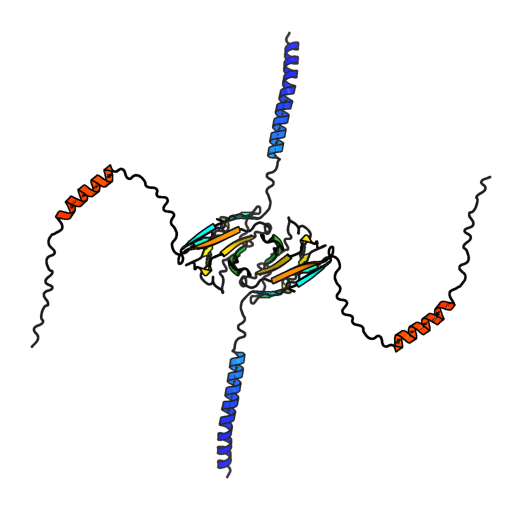3.191 1 98.69 138 CYS A C 1
ATOM 1086 O O . CYS A 1 138 ? -6.434 3.871 2.865 1 98.69 138 CYS A O 1
ATOM 1088 N N . GLN A 1 139 ? -4.328 3.529 3.6 1 97.94 139 GLN A N 1
ATOM 1089 C CA . GLN A 1 139 ? -4.477 2.082 3.719 1 97.94 139 GLN A CA 1
ATOM 1090 C C . GLN A 1 139 ? -4.148 1.609 5.133 1 97.94 139 GLN A C 1
ATOM 1092 O O . GLN A 1 139 ? -3.105 1.965 5.684 1 97.94 139 GLN A O 1
ATOM 1097 N N . VAL A 1 140 ? -5.055 0.813 5.672 1 98.31 140 VAL A N 1
ATOM 1098 C CA . VAL A 1 140 ? -4.871 0.273 7.016 1 98.31 140 VAL A CA 1
ATOM 1099 C C . VAL A 1 140 ? -4.953 -1.251 6.973 1 98.31 140 VAL A C 1
ATOM 1101 O O . VAL A 1 140 ? -5.836 -1.814 6.328 1 98.31 140 VAL A O 1
ATOM 1104 N N . LYS A 1 141 ? -4.02 -1.913 7.598 1 98.19 141 LYS A N 1
ATOM 1105 C CA . LYS A 1 141 ? -4.012 -3.371 7.684 1 98.19 141 LYS A CA 1
ATOM 1106 C C . LYS A 1 141 ? -3.867 -3.836 9.133 1 98.19 141 LYS A C 1
ATOM 1108 O O . LYS A 1 141 ? -2.941 -3.42 9.828 1 98.19 141 LYS A O 1
ATOM 1113 N N . ASN A 1 142 ? -4.805 -4.613 9.562 1 97.88 142 ASN A N 1
ATOM 1114 C CA . ASN A 1 142 ? -4.82 -5.234 10.883 1 97.88 142 ASN A CA 1
ATOM 1115 C C . ASN A 1 142 ? -5.031 -6.742 10.797 1 97.88 142 ASN A C 1
ATOM 1117 O O . ASN A 1 142 ? -6.168 -7.219 10.844 1 97.88 142 ASN A O 1
ATOM 1121 N N . PRO A 1 143 ? -3.977 -7.473 10.719 1 96.06 143 PRO A N 1
ATOM 1122 C CA . PRO A 1 143 ? -4.145 -8.922 10.586 1 96.06 143 PRO A CA 1
ATOM 1123 C C . PRO A 1 143 ? -5.078 -9.508 11.641 1 96.06 143 PRO A C 1
ATOM 1125 O O . PRO A 1 143 ? -4.938 -9.211 12.828 1 96.06 143 PRO A O 1
ATOM 1128 N N . PRO A 1 144 ? -5.977 -10.266 11.117 1 95.75 144 PRO A N 1
ATOM 1129 C CA . PRO A 1 144 ? -6.047 -10.867 9.789 1 95.75 144 PRO A CA 1
ATOM 1130 C C . PRO A 1 144 ? -6.832 -10.016 8.797 1 95.75 144 PRO A C 1
ATOM 1132 O O . PRO A 1 144 ? -6.973 -10.391 7.629 1 95.75 144 PRO A O 1
ATOM 1135 N N . ASP A 1 145 ? -7.352 -8.914 9.203 1 96.19 145 ASP A N 1
ATOM 1136 C CA . ASP A 1 145 ? -8.086 -8.023 8.312 1 96.19 145 ASP A CA 1
ATOM 1137 C C . ASP A 1 145 ? -7.129 -7.176 7.48 1 96.19 145 ASP A C 1
ATOM 1139 O O . ASP A 1 145 ? -6.875 -6.012 7.805 1 96.19 145 ASP A O 1
ATOM 1143 N N . VAL A 1 146 ? -6.578 -7.754 6.43 1 96.56 146 VAL A N 1
ATOM 1144 C CA . VAL A 1 146 ? -5.516 -7.086 5.688 1 96.56 146 VAL A CA 1
ATOM 1145 C C . VAL A 1 146 ? -5.988 -6.777 4.27 1 96.56 146 VAL A C 1
ATOM 1147 O O . VAL A 1 146 ? -5.273 -6.137 3.496 1 96.56 146 VAL A O 1
ATOM 1150 N N . HIS A 1 147 ? -7.094 -7.367 4.105 1 92.62 147 HIS A N 1
ATOM 1151 C CA . HIS A 1 147 ? -7.707 -7.125 2.805 1 92.62 147 HIS A CA 1
ATOM 1152 C C . HIS A 1 147 ? -8.93 -6.219 2.934 1 92.62 147 HIS A C 1
ATOM 1154 O O . HIS A 1 147 ? -9.539 -6.141 4 1 92.62 147 HIS A O 1
ATOM 1160 N N . GLY A 1 148 ? -9.188 -5.223 2.051 1 89.06 148 GLY A N 1
ATOM 1161 C CA . GLY A 1 148 ? -10.344 -4.34 2.107 1 89.06 148 GLY A CA 1
ATOM 1162 C C . GLY A 1 148 ? -10.156 -3.064 1.307 1 89.06 148 GLY A C 1
ATOM 1163 O O . GLY A 1 148 ? -9.242 -2.967 0.488 1 89.06 148 GLY A O 1
ATOM 1164 N N . THR A 1 149 ? -11.062 -2.184 1.688 1 90.19 149 THR A N 1
ATOM 1165 C CA . THR A 1 149 ? -11.078 -0.955 0.903 1 90.19 149 THR A CA 1
ATOM 1166 C C . THR A 1 149 ? -10.047 0.039 1.425 1 90.19 149 THR A C 1
ATOM 1168 O O . THR A 1 149 ? -9.719 0.036 2.613 1 90.19 149 THR A O 1
ATOM 1171 N N . VAL A 1 150 ? -9.594 0.777 0.527 1 94.06 150 VAL A N 1
ATOM 1172 C CA . VAL A 1 150 ? -8.688 1.859 0.893 1 94.06 150 VAL A CA 1
ATOM 1173 C C . VAL A 1 150 ? -9.453 3.18 0.946 1 94.06 150 VAL A C 1
ATOM 1175 O O . VAL A 1 150 ? -10.555 3.291 0.399 1 94.06 150 VAL A O 1
ATOM 1178 N N . GLY A 1 151 ? -8.93 4.137 1.667 1 96.62 151 GLY A N 1
ATOM 1179 C CA . GLY A 1 151 ? -9.477 5.484 1.669 1 96.62 151 GLY A CA 1
ATOM 1180 C C . GLY A 1 151 ? -8.789 6.406 0.676 1 96.62 151 GLY A C 1
ATOM 1181 O O . GLY A 1 151 ? -7.574 6.344 0.5 1 96.62 151 GLY A O 1
ATOM 1182 N N . GLU A 1 152 ? -9.625 7.23 0.007 1 96.25 152 GLU A N 1
ATOM 1183 C CA . GLU A 1 152 ? -9.062 8.195 -0.938 1 96.25 152 GLU A CA 1
ATOM 1184 C C . GLU A 1 152 ? -9.5 9.617 -0.601 1 96.25 152 GLU A C 1
ATOM 1186 O O . GLU A 1 152 ? -10.664 9.852 -0.279 1 96.25 152 GLU A O 1
ATOM 1191 N N . ILE A 1 153 ? -8.539 10.484 -0.613 1 98.06 153 ILE A N 1
ATOM 1192 C CA . ILE A 1 153 ? -8.805 11.914 -0.443 1 98.06 153 ILE A CA 1
ATOM 1193 C C . ILE A 1 153 ? -8.234 12.688 -1.632 1 98.06 153 ILE A C 1
ATOM 1195 O O . ILE A 1 153 ? -7.055 12.562 -1.957 1 98.06 153 ILE A O 1
ATOM 1199 N N . ARG A 1 154 ? -9.039 13.445 -2.229 1 97.62 154 ARG A N 1
ATOM 1200 C CA . ARG A 1 154 ? -8.57 14.375 -3.252 1 97.62 154 ARG A CA 1
ATOM 1201 C C . ARG A 1 154 ? -8.273 15.742 -2.648 1 97.62 154 ARG A C 1
ATOM 1203 O O . ARG A 1 154 ? -9.195 16.453 -2.227 1 97.62 154 ARG A O 1
ATOM 1210 N N . LEU A 1 155 ? -7.047 16.109 -2.645 1 97.94 155 LEU A N 1
ATOM 1211 C CA . LEU A 1 155 ? -6.625 17.375 -2.082 1 97.94 155 LEU A CA 1
ATOM 1212 C C . LEU A 1 155 ? -6.461 18.438 -3.178 1 97.94 155 LEU A C 1
ATOM 1214 O O . LEU A 1 155 ? -5.781 18.188 -4.18 1 97.94 155 LEU A O 1
ATOM 1218 N N . ARG A 1 156 ? -7.148 19.531 -2.963 1 96.62 156 ARG A N 1
ATOM 1219 C CA . ARG A 1 156 ? -7.012 20.688 -3.834 1 96.62 156 ARG A CA 1
ATOM 1220 C C . ARG A 1 156 ? -6.43 21.875 -3.076 1 96.62 156 ARG A C 1
ATOM 1222 O O . ARG A 1 156 ? -7.016 22.344 -2.098 1 96.62 156 ARG A O 1
ATOM 1229 N N . VAL A 1 157 ? -5.336 22.266 -3.588 1 96.31 157 VAL A N 1
ATOM 1230 C CA . VAL A 1 157 ? -4.684 23.406 -2.971 1 96.31 157 VAL A CA 1
ATOM 1231 C C . VAL A 1 157 ? -5.02 24.672 -3.756 1 96.31 157 VAL A C 1
ATOM 1233 O O . VAL A 1 157 ? -4.727 24.766 -4.949 1 96.31 157 VAL A O 1
ATOM 1236 N N . VAL A 1 158 ? -5.637 25.641 -3.055 1 94.12 158 VAL A N 1
ATOM 1237 C CA . VAL A 1 158 ? -6.098 26.859 -3.711 1 94.12 158 VAL A CA 1
ATOM 1238 C C . VAL A 1 158 ? -5.379 28.062 -3.115 1 94.12 158 VAL A C 1
ATOM 1240 O O . VAL A 1 158 ? -4.746 27.969 -2.062 1 94.12 158 VAL A O 1
ATOM 1243 N N . THR A 1 159 ? -5.246 29.203 -3.885 1 90.81 159 THR A N 1
ATOM 1244 C CA . THR A 1 159 ? -4.621 30.438 -3.408 1 90.81 159 THR A CA 1
ATOM 1245 C C . THR A 1 159 ? -5.457 31.062 -2.307 1 90.81 159 THR A C 1
ATOM 1247 O O . THR A 1 159 ? -4.922 31.516 -1.289 1 90.81 159 THR A O 1
ATOM 1250 N N . THR A 1 160 ? -6.625 31.438 -2.596 1 82 160 THR A N 1
ATOM 1251 C CA . THR A 1 160 ? -7.5 32.031 -1.594 1 82 160 THR A CA 1
ATOM 1252 C C . THR A 1 160 ? -8.727 31.156 -1.354 1 82 160 THR A C 1
ATOM 1254 O O . THR A 1 160 ? -9.18 30.453 -2.256 1 82 160 THR A O 1
ATOM 1257 N N . ALA A 1 161 ? -8.758 30.609 -0.198 1 62.19 161 ALA A N 1
ATOM 1258 C CA . ALA A 1 161 ? -9.922 29.781 0.096 1 62.19 161 ALA A CA 1
ATOM 1259 C C . ALA A 1 161 ? -11.219 30.531 -0.204 1 62.19 161 ALA A C 1
ATOM 1261 O O . ALA A 1 161 ? -11.344 31.719 0.125 1 62.19 161 ALA A O 1
ATOM 1262 N N . HIS A 1 162 ? -11.875 30.156 -1.274 1 55.19 162 HIS A N 1
ATOM 1263 C CA . HIS A 1 162 ? -13.188 30.781 -1.446 1 55.19 162 HIS A CA 1
ATOM 1264 C C . HIS A 1 162 ? -14.055 30.578 -0.21 1 55.19 162 HIS A C 1
ATOM 1266 O O . HIS A 1 162 ? -14.336 29.438 0.175 1 55.19 162 HIS A O 1
ATOM 1272 N N . ILE A 1 163 ? -13.68 31.062 0.86 1 50.25 163 ILE A N 1
ATOM 1273 C CA . ILE A 1 163 ? -14.672 31.016 1.934 1 50.25 163 ILE A CA 1
ATOM 1274 C C . ILE A 1 163 ? -16.062 31.312 1.367 1 50.25 163 ILE A C 1
ATOM 1276 O O . ILE A 1 163 ? -16.297 32.375 0.821 1 50.25 163 ILE A O 1
ATOM 1280 N N . HIS A 1 164 ? -16.703 30.297 0.845 1 46.88 164 HIS A N 1
ATOM 1281 C CA . HIS A 1 164 ? -18.141 30.531 0.679 1 46.88 164 HIS A CA 1
ATOM 1282 C C . HIS A 1 164 ? -18.719 31.234 1.902 1 46.88 164 HIS A C 1
ATOM 1284 O O . HIS A 1 164 ? -18.766 30.641 2.988 1 46.88 164 HIS A O 1
ATOM 1290 N N . PHE A 1 165 ? -18.453 32.469 2.059 1 44.19 165 PHE A N 1
ATOM 1291 C CA . PHE A 1 165 ? -19.203 33.281 3.014 1 44.19 165 PHE A CA 1
ATOM 1292 C C . PHE A 1 165 ? -20.688 32.938 2.961 1 44.19 165 PHE A C 1
ATOM 1294 O O . PHE A 1 165 ? -21.375 33.25 1.992 1 44.19 165 PHE A O 1
ATOM 1301 N N . LEU A 1 166 ? -21.109 31.688 3.256 1 42.12 166 LEU A N 1
ATOM 1302 C CA . LEU A 1 166 ? -22.531 31.641 3.582 1 42.12 166 LEU A CA 1
ATOM 1303 C C . LEU A 1 166 ? -22.953 32.906 4.328 1 42.12 166 LEU A C 1
ATOM 1305 O O . LEU A 1 166 ? -22.438 33.188 5.406 1 42.12 166 LEU A O 1
ATOM 1309 N N . GLY A 1 167 ? -23.219 33.969 3.725 1 40.69 167 GLY A N 1
ATOM 1310 C CA . GLY A 1 167 ? -23.953 35.156 4.113 1 40.69 167 GLY A CA 1
ATOM 1311 C C . GLY A 1 167 ? -24.969 34.906 5.199 1 40.69 167 GLY A C 1
ATOM 1312 O O . GLY A 1 167 ? -26.094 34.5 4.91 1 40.69 167 GLY A O 1
ATOM 1313 N N . PHE A 1 168 ? -24.656 34.125 6.242 1 42.41 168 PHE A N 1
ATOM 1314 C CA . PHE A 1 168 ? -25.609 34.281 7.336 1 42.41 168 PHE A CA 1
ATOM 1315 C C . PHE A 1 168 ? -25.844 35.75 7.629 1 42.41 168 PHE A C 1
ATOM 1317 O O . PHE A 1 168 ? -25.047 36.406 8.305 1 42.41 168 PHE A O 1
ATOM 1324 N N . LEU A 1 169 ? -26.172 36.531 6.672 1 42.06 169 LEU A N 1
ATOM 1325 C CA . LEU A 1 169 ? -26.797 37.812 6.922 1 42.06 169 LEU A CA 1
ATOM 1326 C C . LEU A 1 169 ? -27.781 37.75 8.086 1 42.06 169 LEU A C 1
ATOM 1328 O O . LEU A 1 169 ? -28.891 37.219 7.93 1 42.06 169 LEU A O 1
ATOM 1332 N N . PHE A 1 170 ? -27.266 37.344 9.234 1 43.28 170 PHE A N 1
ATOM 1333 C CA . PHE A 1 170 ? -28.156 37.625 10.359 1 43.28 170 PHE A CA 1
ATOM 1334 C C . PHE A 1 170 ? -28.656 39.062 10.305 1 43.28 170 PHE A C 1
ATOM 1336 O O . PHE A 1 170 ? -27.875 40 10.156 1 43.28 170 PHE A O 1
ATOM 1343 N N . PRO A 1 171 ? -29.828 39.25 9.852 1 46.19 171 PRO A N 1
ATOM 1344 C CA . PRO A 1 171 ? -30.391 40.594 9.977 1 46.19 171 PRO A CA 1
ATOM 1345 C C . PRO A 1 171 ? -30.078 41.25 11.328 1 46.19 171 PRO A C 1
ATOM 1347 O O . PRO A 1 171 ? -30.469 40.719 12.367 1 46.19 171 PRO A O 1
ATOM 1350 N N . LEU A 1 172 ? -28.906 41.688 11.531 1 50.53 172 LEU A N 1
ATOM 1351 C CA . LEU A 1 172 ? -28.734 42.5 12.75 1 50.53 172 LEU A CA 1
ATOM 1352 C C . LEU A 1 172 ? -29.922 43.406 12.977 1 50.53 172 LEU A C 1
ATOM 1354 O O . LEU A 1 172 ? -30.391 44.062 12.047 1 50.53 172 LEU A O 1
ATOM 1358 N N . PRO A 1 173 ? -30.672 43.125 13.977 1 52.75 173 PRO A N 1
ATOM 1359 C CA . PRO A 1 173 ? -31.812 44.031 14.164 1 52.75 173 PRO A CA 1
ATOM 1360 C C . PRO A 1 173 ? -31.438 45.5 14.031 1 52.75 173 PRO A C 1
ATOM 1362 O O . PRO A 1 173 ? -30.328 45.906 14.391 1 52.75 173 PRO A O 1
ATOM 1365 N N . ARG A 1 174 ? -31.859 46.188 13.055 1 46.81 174 ARG A N 1
ATOM 1366 C CA . ARG A 1 174 ? -31.703 47.594 12.742 1 46.81 174 ARG A CA 1
ATOM 1367 C C . ARG A 1 174 ? -31.594 48.438 14.008 1 46.81 174 ARG A C 1
ATOM 1369 O O . ARG A 1 174 ? -30.906 49.438 14.031 1 46.81 174 ARG A O 1
ATOM 1376 N N . ARG A 1 175 ? -32.281 47.969 15.039 1 49.19 175 ARG A N 1
ATOM 1377 C CA . ARG A 1 175 ? -32.375 48.781 16.25 1 49.19 175 ARG A CA 1
ATOM 1378 C C . ARG A 1 175 ? -31.031 48.875 16.953 1 49.19 175 ARG A C 1
ATOM 1380 O O . ARG A 1 175 ? -30.703 49.906 17.547 1 49.19 175 ARG A O 1
ATOM 1387 N N . LEU A 1 176 ? -30.219 47.844 16.906 1 51.5 176 LEU A N 1
ATOM 1388 C CA . LEU A 1 176 ? -29 47.844 17.719 1 51.5 176 LEU A CA 1
ATOM 1389 C C . LEU A 1 176 ? -27.891 48.625 17 1 51.5 176 LEU A C 1
ATOM 1391 O O . LEU A 1 176 ? -27.094 49.312 17.641 1 51.5 176 LEU A O 1
ATOM 1395 N N . CYS A 1 177 ? -27.859 48.531 15.695 1 49.94 177 CYS A N 1
ATOM 1396 C CA . CYS A 1 177 ? -26.828 49.312 14.984 1 49.94 177 CYS A CA 1
ATOM 1397 C C . CYS A 1 177 ? -27.094 50.812 15.102 1 49.94 177 CYS A C 1
ATOM 1399 O O . CYS A 1 177 ? -26.156 51.594 15.188 1 49.94 177 CYS A O 1
ATOM 1401 N N . PHE A 1 178 ? -28.359 51.156 15.07 1 52.88 178 PHE A N 1
ATOM 1402 C CA . PHE A 1 178 ? -28.703 52.562 15.195 1 52.88 178 PHE A CA 1
ATOM 1403 C C . PHE A 1 178 ? -28.25 53.094 16.547 1 52.88 178 PHE A C 1
ATOM 1405 O O . PHE A 1 178 ? -27.75 54.219 16.625 1 52.88 178 PHE A O 1
ATOM 1412 N N . GLN A 1 179 ? -28.266 52.312 17.562 1 50.31 179 GLN A N 1
ATOM 1413 C CA . GLN A 1 179 ? -27.938 52.781 18.891 1 50.31 179 GLN A CA 1
ATOM 1414 C C . GLN A 1 179 ? -26.422 52.906 19.062 1 50.31 179 GLN A C 1
ATOM 1416 O O . GLN A 1 179 ? -25.938 53.812 19.75 1 50.31 179 GLN A O 1
ATOM 1421 N N . LEU A 1 180 ? -25.656 52.125 18.453 1 52.72 180 LEU A N 1
ATOM 1422 C CA . LEU A 1 180 ? -24.219 52.188 18.641 1 52.72 180 LEU A CA 1
ATOM 1423 C C . LEU A 1 180 ? -23.625 53.344 17.844 1 52.72 180 LEU A C 1
ATOM 1425 O O . LEU A 1 180 ? -22.688 54.031 18.297 1 52.72 180 LEU A O 1
ATOM 1429 N N . PHE A 1 181 ? -24.219 53.625 16.672 1 53.31 181 PHE A N 1
ATOM 1430 C CA . PHE A 1 181 ? -23.734 54.75 15.898 1 53.31 181 PHE A CA 1
ATOM 1431 C C . PHE A 1 181 ? -24.016 56.062 16.625 1 53.31 181 PHE A C 1
ATOM 1433 O O . PHE A 1 181 ? -23.172 56.969 16.656 1 53.31 181 PHE A O 1
ATOM 1440 N N . VAL A 1 182 ? -25.109 56.125 17.328 1 53.03 182 VAL A N 1
ATOM 1441 C CA . VAL A 1 182 ? -25.469 57.344 18.047 1 53.03 182 VAL A CA 1
ATOM 1442 C C . VAL A 1 182 ? -24.547 57.531 19.25 1 53.03 182 VAL A C 1
ATOM 1444 O O . VAL A 1 182 ? -24.125 58.656 19.562 1 53.03 182 VAL A O 1
ATOM 1447 N N . GLY A 1 183 ? -24.188 56.469 19.859 1 51.38 183 GLY A N 1
ATOM 1448 C CA . GLY A 1 183 ? -23.359 56.562 21.047 1 51.38 183 GLY A CA 1
ATOM 1449 C C . GLY A 1 183 ? -21.906 56.906 20.734 1 51.38 183 GLY A C 1
ATOM 1450 O O . GLY A 1 183 ? -21.281 57.688 21.453 1 51.38 183 GLY A O 1
ATOM 1451 N N . LEU A 1 184 ? -21.375 56.375 19.672 1 48.88 184 LEU A N 1
ATOM 1452 C CA . LEU A 1 184 ? -20 56.625 19.297 1 48.88 184 L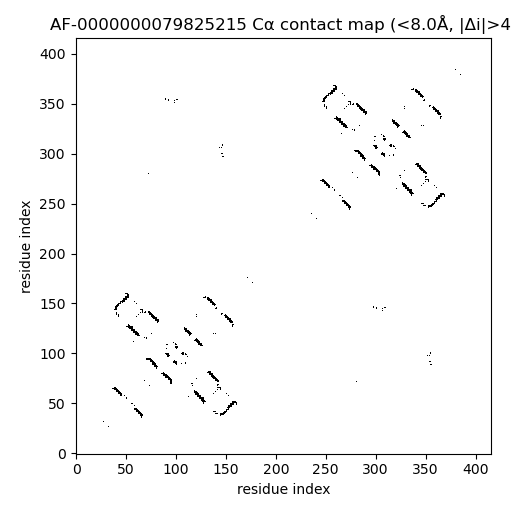EU A CA 1
ATOM 1453 C C . LEU A 1 184 ? -19.828 58.062 18.797 1 48.88 184 LEU A C 1
ATOM 1455 O O 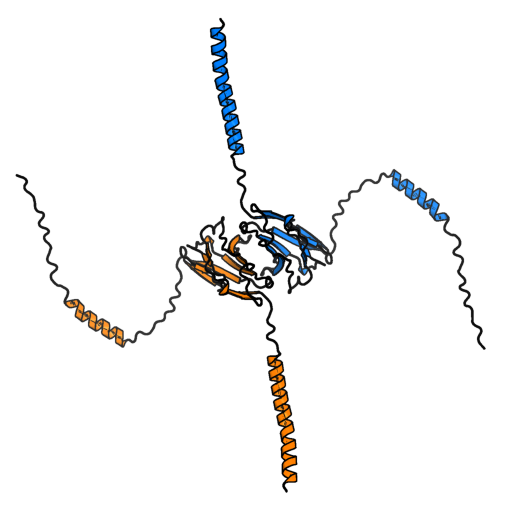. LEU A 1 184 ? -18.766 58.656 18.938 1 48.88 184 LEU A O 1
ATOM 1459 N N . PHE A 1 185 ? -20.812 58.594 18.156 1 50.81 185 PHE A N 1
ATOM 1460 C CA . PHE A 1 185 ? -20.734 60 17.719 1 50.81 185 PHE A CA 1
ATOM 1461 C C . PHE A 1 185 ? -20.578 60.906 18.922 1 50.81 185 PHE A C 1
ATOM 1463 O O . PHE A 1 185 ? -19.859 61.906 18.859 1 50.81 185 PHE A O 1
ATOM 1470 N N . PHE A 1 186 ? -21.156 60.594 20.062 1 48.25 186 PHE A N 1
ATOM 1471 C CA . PHE A 1 186 ? -21.031 61.5 21.203 1 48.25 186 PHE A CA 1
ATOM 1472 C C . PHE A 1 186 ? -19.656 61.344 21.859 1 48.25 186 PHE A C 1
ATOM 1474 O O . PHE A 1 186 ? -19.156 62.312 22.469 1 48.25 186 PHE A O 1
ATOM 1481 N N . ARG A 1 187 ? -19.109 60.156 21.812 1 45.81 187 ARG A N 1
ATOM 1482 C CA . ARG A 1 187 ? -17.875 60.031 22.578 1 45.81 187 ARG A CA 1
ATOM 1483 C C . ARG A 1 187 ? -16.688 60.594 21.812 1 45.81 187 ARG A C 1
ATOM 1485 O O . ARG A 1 187 ? -15.602 60.781 22.375 1 45.81 187 ARG A O 1
ATOM 1492 N N . GLN A 1 188 ? -16.75 60.781 20.578 1 42.41 188 GLN A N 1
ATOM 1493 C CA . GLN A 1 188 ? -15.562 61.281 19.891 1 42.41 188 GLN A CA 1
ATOM 1494 C C . GLN A 1 188 ? -15.242 62.719 20.312 1 42.41 188 GLN A C 1
ATOM 1496 O O . GLN A 1 188 ? -14.242 63.281 19.859 1 42.41 188 GLN A O 1
ATOM 1501 N N . GLN A 1 189 ? -16.25 63.406 20.922 1 38.25 189 GLN A N 1
ATOM 1502 C CA . GLN A 1 189 ? -15.914 64.812 21.047 1 38.25 189 GLN A CA 1
ATOM 1503 C C . GLN A 1 189 ? -14.734 65 21.984 1 38.25 189 GLN A C 1
ATOM 1505 O O . GLN A 1 189 ? -14.047 66.062 21.922 1 38.25 189 GLN A O 1
ATOM 1510 N N . ASP A 1 190 ? -14.727 64.25 23.094 1 38.94 190 ASP A N 1
ATOM 1511 C CA . ASP A 1 190 ? -13.984 64.875 24.188 1 38.94 190 ASP A CA 1
ATOM 1512 C C . ASP A 1 190 ? -12.484 64.625 24.016 1 38.94 190 ASP A C 1
ATOM 1514 O O . ASP A 1 190 ? -11.688 65.062 24.859 1 38.94 190 ASP A O 1
ATOM 1518 N N . TYR A 1 191 ? -12.07 63.594 23.359 1 35.34 191 TYR A N 1
ATOM 1519 C CA . TYR A 1 191 ? -10.711 63.25 23.734 1 35.34 191 TYR A CA 1
ATOM 1520 C C . TYR A 1 191 ? -9.703 64.188 23.109 1 35.34 191 TYR A C 1
ATOM 1522 O O . TYR A 1 191 ? -9.023 63.844 22.141 1 35.34 191 TYR A O 1
ATOM 1530 N N . THR A 1 192 ? -10.148 65.375 22.719 1 35.41 192 THR A N 1
ATOM 1531 C CA . THR A 1 192 ? -9.133 66.25 22.094 1 35.41 192 THR A CA 1
ATOM 1532 C C . THR A 1 192 ? -8.023 66.562 23.094 1 35.41 192 THR A C 1
ATOM 1534 O O . THR A 1 192 ? -7.156 67.375 22.812 1 35.41 192 THR A O 1
ATOM 1537 N N . LYS A 1 193 ? -8.203 66.062 24.391 1 32.62 193 LYS A N 1
ATOM 1538 C CA . LYS A 1 193 ? -7.426 66.875 25.297 1 32.62 193 LYS A CA 1
ATOM 1539 C C . LYS A 1 193 ? -5.953 66.938 24.891 1 32.62 193 LYS A C 1
ATOM 1541 O O . LYS A 1 193 ? -5.367 68 24.703 1 32.62 193 LYS A O 1
ATOM 1546 N N . SER A 1 194 ? -5.121 66.812 26.016 1 32.78 194 SER A N 1
ATOM 1547 C CA . SER A 1 194 ? -3.982 67.5 26.609 1 32.78 194 SER A CA 1
ATOM 1548 C C . SER A 1 194 ? -2.662 66.938 26.078 1 32.78 194 SER A C 1
ATOM 1550 O O . SER A 1 194 ? -2.139 65.938 26.594 1 32.78 194 SER A O 1
ATOM 1552 N N . THR A 1 195 ? -2.656 66.562 24.781 1 33.25 195 THR A N 1
ATOM 1553 C CA . THR A 1 195 ? -1.329 66.062 24.422 1 33.25 195 THR A CA 1
ATOM 1554 C C . THR A 1 195 ? -0.266 67.125 24.719 1 33.25 195 THR A C 1
ATOM 1556 O O . THR A 1 195 ? -0.238 68.188 24.094 1 33.25 195 THR A O 1
ATOM 1559 N N . GLU A 1 196 ? -0.029 67.312 26.016 1 37.62 196 GLU A N 1
ATOM 1560 C CA . GLU A 1 196 ? 1.029 68.25 26.406 1 37.62 196 GLU A CA 1
ATOM 1561 C C . GLU A 1 196 ? 2.34 67.938 25.703 1 37.62 196 GLU A C 1
ATOM 1563 O O . GLU A 1 196 ? 2.689 66.75 25.547 1 37.62 196 GLU A O 1
ATOM 1568 N N . PRO A 1 197 ? 2.76 68.812 24.844 1 39.03 197 PRO A N 1
ATOM 1569 C CA . PRO A 1 197 ? 4.012 68.625 24.109 1 39.03 197 PRO A CA 1
ATOM 1570 C C . PRO A 1 197 ? 5.203 68.312 25.016 1 39.03 197 PRO A C 1
ATOM 1572 O O . PRO A 1 197 ? 5.391 69 26.031 1 39.03 197 PRO A O 1
ATOM 1575 N N . ILE A 1 198 ? 5.492 67 25.375 1 33.72 198 ILE A N 1
ATOM 1576 C CA . ILE A 1 198 ? 6.641 66.625 26.188 1 33.72 198 ILE A CA 1
ATOM 1577 C C . ILE A 1 198 ? 7.906 67.312 25.641 1 33.72 198 ILE A C 1
ATOM 1579 O O . ILE A 1 198 ? 8.297 67.062 24.484 1 33.72 198 ILE A O 1
ATOM 1583 N N . TYR A 1 199 ? 8.117 68.562 25.969 1 29.67 199 TYR A N 1
ATOM 1584 C CA . TYR A 1 199 ? 9.312 69.375 25.734 1 29.67 199 TYR A CA 1
ATOM 1585 C C . TYR A 1 199 ? 10.555 68.625 26.25 1 29.67 199 TYR A C 1
ATOM 1587 O O . TYR A 1 199 ? 10.664 68.312 27.438 1 29.67 199 TYR A O 1
ATOM 1595 N N . THR A 1 200 ? 10.836 67.438 25.609 1 33.91 200 THR A N 1
ATOM 1596 C CA . THR A 1 200 ? 12.102 66.812 25.984 1 33.91 200 THR A CA 1
ATOM 1597 C C . THR A 1 200 ? 13.227 67.875 26.016 1 33.91 200 THR A C 1
ATOM 1599 O O . THR A 1 200 ? 13.477 68.562 25.031 1 33.91 200 THR A O 1
ATOM 1602 N N . LYS A 1 201 ? 13.383 68.562 27.172 1 37.84 201 LYS A N 1
ATOM 1603 C CA . LYS A 1 201 ? 14.453 69.5 27.594 1 37.84 201 LYS A CA 1
ATOM 1604 C C . LYS A 1 201 ? 15.82 68.875 27.25 1 37.84 201 LYS A C 1
ATOM 1606 O O . LYS A 1 201 ? 16.172 67.812 27.703 1 37.84 201 LYS A O 1
ATOM 1611 N N . THR A 1 202 ? 16.203 69 25.969 1 36 202 THR A N 1
ATOM 1612 C CA . THR A 1 202 ? 17.562 68.75 25.484 1 36 202 THR A CA 1
ATOM 1613 C C . THR A 1 202 ? 18.578 69.5 26.359 1 36 202 THR A C 1
ATOM 1615 O O . THR A 1 202 ? 18.531 70.688 26.531 1 36 202 THR A O 1
ATOM 1618 N N . TRP A 1 203 ? 18.859 68.938 27.594 1 36.53 203 TRP A N 1
ATOM 1619 C CA . TRP A 1 203 ? 19.938 69.375 28.453 1 36.53 203 TRP A CA 1
ATOM 1620 C C . TRP A 1 203 ? 21.219 69.562 27.656 1 36.53 203 TRP A C 1
ATOM 1622 O O . TRP A 1 203 ? 21.766 68.625 27.062 1 36.53 203 TRP A O 1
ATOM 1632 N N . TRP A 1 204 ? 21.266 70.688 26.828 1 38.84 204 TRP A N 1
ATOM 1633 C CA . TRP A 1 204 ? 22.484 71.188 26.188 1 38.84 204 TRP A CA 1
ATOM 1634 C C . TRP A 1 204 ? 23.625 71.25 27.188 1 38.84 204 TRP A C 1
ATOM 1636 O O . TRP A 1 204 ? 23.531 71.938 28.203 1 38.84 204 TRP A O 1
ATOM 1646 N N . ARG A 1 205 ? 24.312 70.062 27.562 1 34.56 205 ARG A N 1
ATOM 1647 C CA . ARG A 1 205 ? 25.594 70.125 28.25 1 34.56 205 ARG A CA 1
ATOM 1648 C C . ARG A 1 205 ? 26.5 71.188 27.625 1 34.56 205 ARG A C 1
ATOM 1650 O O . ARG A 1 205 ? 26.891 71.062 26.453 1 34.56 205 ARG A O 1
ATOM 1657 N N . ASP A 1 206 ? 26.344 72.438 27.844 1 33.09 206 ASP A N 1
ATOM 1658 C CA . ASP A 1 206 ? 27.219 73.562 27.625 1 33.09 206 ASP A CA 1
ATOM 1659 C C . ASP A 1 206 ? 28.656 73.25 28 1 33.09 206 ASP A C 1
ATOM 1661 O O . ASP A 1 206 ? 28.984 73.062 29.172 1 33.09 206 ASP A O 1
ATOM 1665 N N . GLY A 1 207 ? 29.266 72.062 27.516 1 29.03 207 GLY A N 1
ATOM 1666 C CA . GLY A 1 207 ? 30.719 72.125 27.594 1 29.03 207 GLY A CA 1
ATOM 1667 C C . GLY A 1 207 ? 31.266 73.5 27.156 1 29.03 207 GLY A C 1
ATOM 1668 O O . GLY A 1 207 ? 30.578 74.25 26.516 1 29.03 207 GLY A O 1
ATOM 1669 N N . ALA A 1 208 ? 32.75 73.812 27.406 1 27.97 208 ALA A N 1
ATOM 1670 C CA . ALA A 1 208 ? 33.781 74.812 27.031 1 27.97 208 ALA A CA 1
ATOM 1671 C C . ALA A 1 208 ? 33.875 74.938 25.516 1 27.97 208 ALA A C 1
ATOM 1673 O O . ALA A 1 208 ? 33.75 73.938 24.797 1 27.97 208 ALA A O 1
ATOM 1674 N N . LEU B 1 1 ? 82.938 12.852 -4.281 1 44.62 1 LEU B N 1
ATOM 1675 C CA . LEU B 1 1 ? 82.25 12.234 -5.383 1 44.62 1 LEU B CA 1
ATOM 1676 C C . LEU B 1 1 ? 81 11.531 -4.879 1 44.62 1 LEU B C 1
ATOM 1678 O O . LEU B 1 1 ? 79.938 11.57 -5.535 1 44.62 1 LEU B O 1
ATOM 1682 N N . LEU B 1 2 ? 81.062 11.055 -3.637 1 54.56 2 LEU B N 1
ATOM 1683 C CA . LEU B 1 2 ? 79.938 10.281 -3.08 1 54.56 2 LEU B CA 1
ATOM 1684 C C . LEU B 1 2 ? 78.812 11.195 -2.582 1 54.56 2 LEU B C 1
ATOM 1686 O O . LEU B 1 2 ? 77.625 10.859 -2.682 1 54.56 2 LEU B O 1
ATOM 1690 N N . TRP B 1 3 ? 79.188 12.477 -2.135 1 57.78 3 TRP B N 1
ATOM 1691 C CA . TRP B 1 3 ? 78.188 13.367 -1.54 1 57.78 3 TRP B CA 1
ATOM 1692 C C . TRP B 1 3 ? 77.25 13.945 -2.609 1 57.78 3 TRP B C 1
ATOM 1694 O O . TRP B 1 3 ? 76.125 14.273 -2.33 1 57.78 3 TRP B O 1
ATOM 1704 N N . SER B 1 4 ? 77.75 14.102 -3.934 1 58.47 4 SER B N 1
ATOM 1705 C CA . SER B 1 4 ? 76.938 14.695 -4.996 1 58.47 4 SER B CA 1
ATOM 1706 C C . SER B 1 4 ? 75.875 13.734 -5.484 1 58.47 4 SER B C 1
ATOM 1708 O O . SER B 1 4 ? 74.875 14.148 -6.102 1 58.47 4 SER B O 1
ATOM 1710 N N . VAL B 1 5 ? 76.062 12.359 -5.332 1 58.12 5 VAL B N 1
ATOM 1711 C CA . VAL B 1 5 ? 75.125 11.391 -5.84 1 58.12 5 VAL B CA 1
ATOM 1712 C C . VAL B 1 5 ? 73.938 11.312 -4.891 1 58.12 5 VAL B C 1
ATOM 1714 O O . VAL B 1 5 ? 72.812 11.172 -5.336 1 58.12 5 VAL B O 1
ATOM 1717 N N . LEU B 1 6 ? 74.125 11.602 -3.555 1 53.69 6 LEU B N 1
ATOM 1718 C CA . LEU B 1 6 ? 73.062 11.477 -2.605 1 53.69 6 LEU B CA 1
ATOM 1719 C C . LEU B 1 6 ? 72.062 12.633 -2.746 1 53.69 6 LEU B C 1
ATOM 1721 O O . LEU B 1 6 ? 70.875 12.453 -2.588 1 53.69 6 LEU B O 1
ATOM 1725 N N . MET B 1 7 ? 72.562 13.898 -3.221 1 53.06 7 MET B N 1
ATOM 1726 C CA . MET B 1 7 ? 71.688 15.031 -3.373 1 53.06 7 MET B CA 1
ATOM 1727 C C . MET B 1 7 ? 70.812 14.859 -4.598 1 53.06 7 MET B C 1
ATOM 17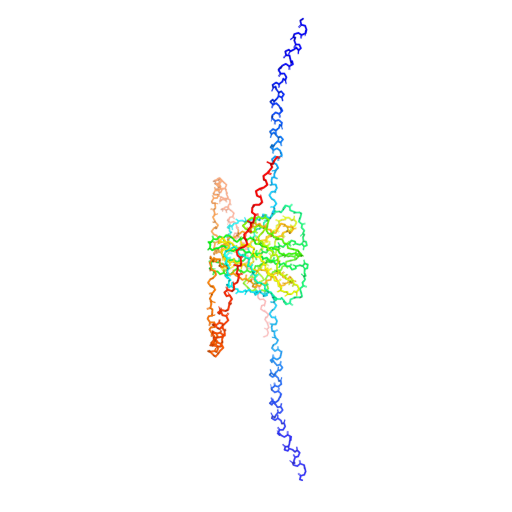29 O O . MET B 1 7 ? 69.75 15.469 -4.676 1 53.06 7 MET B O 1
ATOM 1733 N N . MET B 1 8 ? 71.312 14.133 -5.668 1 52.84 8 MET B N 1
ATOM 1734 C CA . MET B 1 8 ? 70.5 14 -6.871 1 52.84 8 MET B CA 1
ATOM 1735 C C . MET B 1 8 ? 69.375 13.008 -6.645 1 52.84 8 MET B C 1
ATOM 1737 O O . MET B 1 8 ? 68.312 13.133 -7.246 1 52.84 8 MET B O 1
ATOM 1741 N N . LEU B 1 9 ? 69.625 11.945 -5.852 1 54.16 9 LEU B N 1
ATOM 1742 C CA . LEU B 1 9 ? 68.562 10.969 -5.625 1 54.16 9 LEU B CA 1
ATOM 1743 C C . LEU B 1 9 ? 67.5 11.555 -4.738 1 54.16 9 LEU B C 1
ATOM 1745 O O . LEU B 1 9 ? 66.375 11.062 -4.723 1 54.16 9 LEU B O 1
ATOM 1749 N N . GLY B 1 10 ? 67.812 12.672 -3.992 1 51.34 10 GLY B N 1
ATOM 1750 C CA . GLY B 1 10 ? 66.812 13.281 -3.133 1 51.34 10 GLY B CA 1
ATOM 1751 C C . GLY B 1 10 ? 65.812 14.055 -3.898 1 51.34 10 GLY B C 1
ATOM 1752 O O . GLY B 1 10 ? 64.625 14.164 -3.455 1 51.34 10 GLY B O 1
ATOM 1753 N N . GLN B 1 11 ? 66.25 14.773 -5.078 1 50.31 11 GLN B N 1
ATOM 1754 C CA . GLN B 1 11 ? 65.312 15.609 -5.777 1 50.31 11 GLN B CA 1
ATOM 1755 C C . GLN B 1 11 ? 64.312 14.75 -6.562 1 50.31 11 GLN B C 1
ATOM 1757 O O . GLN B 1 11 ? 63.219 15.203 -6.895 1 50.31 11 GLN B O 1
ATOM 1762 N N . ALA B 1 12 ? 64.812 13.672 -7.156 1 51.12 12 ALA B N 1
ATOM 1763 C CA . ALA B 1 12 ? 63.906 12.898 -7.992 1 51.12 12 ALA B CA 1
ATOM 1764 C C . ALA B 1 12 ? 62.812 12.227 -7.141 1 51.12 12 ALA B C 1
ATOM 1766 O O . ALA B 1 12 ? 61.719 11.93 -7.633 1 51.12 12 ALA B O 1
ATOM 1767 N N . SER B 1 13 ? 63.188 12.008 -5.875 1 54.84 13 SER B N 1
ATOM 1768 C CA . SER B 1 13 ? 62.219 11.297 -5.039 1 54.84 13 SER B CA 1
ATOM 1769 C C . SER B 1 13 ? 61.031 12.195 -4.691 1 54.84 13 SER B C 1
ATOM 1771 O O . SER B 1 13 ? 60 11.711 -4.207 1 54.84 13 SER B O 1
ATOM 1773 N N . GLY B 1 14 ? 61.188 13.57 -4.965 1 57.5 14 GLY B N 1
ATOM 1774 C CA . GLY B 1 14 ? 60.125 14.461 -4.559 1 57.5 14 GLY B CA 1
ATOM 1775 C C . GLY B 1 14 ? 58.938 14.43 -5.5 1 57.5 14 GLY B C 1
ATOM 1776 O O . GLY B 1 14 ? 57.781 14.617 -5.074 1 57.5 14 GLY B O 1
ATOM 1777 N N . THR B 1 15 ? 59.25 14.328 -6.801 1 64.62 15 THR B N 1
ATOM 1778 C CA . THR B 1 15 ? 58.156 14.422 -7.762 1 64.62 15 THR B CA 1
ATOM 1779 C C . THR B 1 15 ? 57.344 13.133 -7.785 1 64.62 15 THR B C 1
ATOM 1781 O O . THR B 1 15 ? 56.094 13.172 -7.941 1 64.62 15 THR B O 1
ATOM 1784 N N . LEU B 1 16 ? 58.031 11.992 -7.645 1 62.66 16 LEU B N 1
ATOM 1785 C CA . LEU B 1 16 ? 57.312 10.727 -7.676 1 62.66 16 LEU B CA 1
ATOM 1786 C C . LEU B 1 16 ? 56.469 10.555 -6.418 1 62.66 16 LEU B C 1
ATOM 1788 O O . LEU B 1 16 ? 55.375 9.977 -6.469 1 62.66 16 LEU B O 1
ATOM 1792 N N . SER B 1 17 ? 57 11.219 -5.395 1 66.94 17 SER B N 1
ATOM 1793 C CA . SER B 1 17 ? 56.312 11.102 -4.125 1 66.94 17 SER B CA 1
ATOM 1794 C C . SER B 1 17 ? 55 11.883 -4.148 1 66.94 17 SER B C 1
ATOM 1796 O O . SER B 1 17 ? 53.969 11.398 -3.668 1 66.94 17 SER B O 1
ATOM 1798 N N . ARG B 1 18 ? 55.031 13.086 -4.871 1 70.44 18 ARG B N 1
ATOM 1799 C CA . ARG B 1 18 ? 53.812 13.883 -4.969 1 70.44 18 ARG B CA 1
ATOM 1800 C C . ARG B 1 18 ? 52.781 13.211 -5.875 1 70.44 18 ARG B C 1
ATOM 1802 O O . ARG B 1 18 ? 51.594 13.25 -5.602 1 70.44 18 ARG B O 1
ATOM 1809 N N . PHE B 1 19 ? 53.344 12.547 -6.965 1 72.19 19 PHE B N 1
ATOM 1810 C CA . PHE B 1 19 ? 52.469 11.812 -7.863 1 72.19 19 PHE B CA 1
ATOM 1811 C C . PHE B 1 19 ? 51.844 10.609 -7.16 1 72.19 19 PHE B C 1
ATOM 1813 O O . PHE B 1 19 ? 50.625 10.367 -7.277 1 72.19 19 PHE B O 1
ATOM 1820 N N . TRP B 1 20 ? 52.688 9.836 -6.438 1 71.44 20 TRP B N 1
ATOM 1821 C CA . TRP B 1 20 ? 52.188 8.688 -5.691 1 71.44 20 TRP B CA 1
ATOM 1822 C C . TRP B 1 20 ? 51.281 9.133 -4.551 1 71.44 20 TRP B C 1
ATOM 1824 O O . TRP B 1 20 ? 50.281 8.484 -4.258 1 71.44 20 TRP B O 1
ATOM 1834 N N . LEU B 1 21 ? 51.531 10.266 -3.949 1 71.12 21 LEU B N 1
ATOM 1835 C CA . LEU B 1 21 ? 50.688 10.828 -2.91 1 71.12 21 LEU B CA 1
ATOM 1836 C C . LEU B 1 21 ? 49.344 11.289 -3.49 1 71.12 21 LEU B C 1
ATOM 1838 O O . LEU B 1 21 ? 48.281 11.086 -2.875 1 71.12 21 LEU B O 1
ATOM 1842 N N . LYS B 1 22 ? 49.406 11.906 -4.672 1 70.56 22 LYS B N 1
ATOM 1843 C CA . LYS B 1 22 ? 48.188 12.312 -5.336 1 70.56 22 LYS B CA 1
ATOM 1844 C C . LYS B 1 22 ? 47.375 11.094 -5.773 1 70.56 22 LYS B C 1
ATOM 1846 O O . LYS B 1 22 ? 46.125 11.086 -5.652 1 70.56 22 LYS B O 1
ATOM 1851 N N . LEU B 1 23 ? 48.031 10.102 -6.266 1 73.75 23 LEU B N 1
ATOM 1852 C CA . LEU B 1 23 ? 47.344 8.891 -6.688 1 73.75 23 LEU B CA 1
ATOM 1853 C C . LEU B 1 23 ? 46.75 8.156 -5.492 1 73.75 23 LEU B C 1
ATOM 1855 O O . LEU B 1 23 ? 45.656 7.641 -5.57 1 73.75 23 LEU B O 1
ATOM 1859 N N . CYS B 1 24 ? 47.469 8.195 -4.383 1 73 24 CYS B N 1
ATOM 1860 C CA . CYS B 1 24 ? 46.938 7.586 -3.164 1 73 24 CYS B CA 1
ATOM 1861 C C . CYS B 1 24 ? 45.781 8.398 -2.6 1 73 24 CYS B C 1
ATOM 1863 O O . CYS B 1 24 ? 44.781 7.832 -2.139 1 73 24 CYS B O 1
ATOM 1865 N N . CYS B 1 25 ? 45.875 9.734 -2.73 1 71.56 25 CYS B N 1
ATOM 1866 C CA . CYS B 1 25 ? 44.75 10.586 -2.279 1 71.56 25 CYS B CA 1
ATOM 1867 C C . CYS B 1 25 ? 43.531 10.398 -3.158 1 71.56 25 CYS B C 1
ATOM 1869 O O . CYS B 1 25 ? 42.406 10.359 -2.658 1 71.56 25 CYS B O 1
ATOM 1871 N N . CYS B 1 26 ? 43.75 10.219 -4.453 1 72.62 26 CYS B N 1
ATOM 1872 C CA . CYS B 1 26 ? 42.625 9.984 -5.359 1 72.62 26 CYS B CA 1
ATOM 1873 C C . CYS B 1 26 ? 41.969 8.625 -5.105 1 72.62 26 CYS B C 1
ATOM 1875 O O . CYS B 1 26 ? 40.75 8.492 -5.137 1 72.62 26 CYS B O 1
ATOM 1877 N N . ALA B 1 27 ? 42.906 7.648 -4.863 1 70.19 27 ALA B N 1
ATOM 1878 C CA . ALA B 1 27 ? 42.375 6.32 -4.559 1 70.19 27 ALA B CA 1
ATOM 1879 C C . ALA B 1 27 ? 41.625 6.32 -3.227 1 70.19 27 ALA B C 1
ATOM 1881 O O . ALA B 1 27 ? 40.562 5.707 -3.105 1 70.19 27 ALA B O 1
ATOM 1882 N N . ILE B 1 28 ? 42.125 7.086 -2.238 1 67.25 28 ILE B N 1
ATOM 1883 C CA . ILE B 1 28 ? 41.469 7.215 -0.949 1 67.25 28 ILE B CA 1
ATOM 1884 C C . ILE B 1 28 ? 40.188 8.008 -1.117 1 67.25 28 ILE B C 1
ATOM 1886 O O . ILE B 1 28 ? 39.156 7.652 -0.548 1 67.25 28 ILE B O 1
ATOM 1890 N N . CYS B 1 29 ? 40.219 9.078 -1.901 1 63.38 29 CYS B N 1
ATOM 1891 C CA . CYS B 1 29 ? 39 9.852 -2.156 1 63.38 29 CYS B CA 1
ATOM 1892 C C . CYS B 1 29 ? 37.938 9.008 -2.854 1 63.38 29 CYS B C 1
ATOM 1894 O O . CYS B 1 29 ? 36.75 9.117 -2.555 1 63.38 29 CYS B O 1
ATOM 1896 N N . LEU B 1 30 ? 38.469 8.188 -3.828 1 60.62 30 LEU B N 1
ATOM 1897 C CA . LEU B 1 30 ? 37.531 7.281 -4.488 1 60.62 30 LEU B CA 1
ATOM 1898 C C . LEU B 1 30 ? 36.969 6.254 -3.506 1 60.62 30 LEU B C 1
ATOM 1900 O O . LEU B 1 30 ? 35.812 5.879 -3.58 1 60.62 30 LEU B O 1
ATOM 1904 N N . TYR B 1 31 ? 37.938 5.762 -2.672 1 60.16 31 TYR B N 1
ATOM 1905 C CA . TYR B 1 31 ? 37.5 4.812 -1.658 1 60.16 31 TYR B CA 1
ATOM 1906 C C . TYR B 1 31 ? 36.562 5.477 -0.672 1 60.16 31 TYR B C 1
ATOM 1908 O O . TYR B 1 31 ? 35.594 4.848 -0.193 1 60.16 31 TYR B O 1
ATOM 1916 N N . PHE B 1 32 ? 36.906 6.691 -0.266 1 56.38 32 PHE B N 1
ATOM 1917 C CA . PHE B 1 32 ? 36 7.422 0.622 1 56.38 32 PHE B CA 1
ATOM 1918 C C . PHE B 1 32 ? 34.781 7.945 -0.143 1 56.38 32 PHE B C 1
ATOM 1920 O O . PHE B 1 32 ? 33.844 8.5 0.454 1 56.38 32 PHE B O 1
ATOM 1927 N N . ALA B 1 33 ? 34.969 8.156 -1.41 1 51.59 33 ALA B N 1
ATOM 1928 C CA . ALA B 1 33 ? 33.688 8.367 -2.092 1 51.59 33 ALA B CA 1
ATOM 1929 C C . ALA B 1 33 ? 32.688 7.301 -1.707 1 51.59 33 ALA B C 1
ATOM 1931 O O . ALA B 1 33 ? 32.812 6.137 -2.094 1 51.59 33 ALA B O 1
ATOM 1932 N N . GLY B 1 34 ? 32.5 7.188 -0.432 1 47.19 34 GLY B N 1
ATOM 1933 C CA . GLY B 1 34 ? 31.5 6.41 0.28 1 47.19 34 GLY B CA 1
ATOM 1934 C C . GLY B 1 34 ? 30.391 5.898 -0.619 1 47.19 34 GLY B C 1
ATOM 1935 O O . GLY B 1 34 ? 29.875 6.633 -1.466 1 47.19 34 GLY B O 1
ATOM 1936 N N . VAL B 1 35 ? 30.422 4.625 -1.088 1 50.81 35 VAL B N 1
ATOM 1937 C CA . VAL B 1 35 ? 29.172 4.027 -1.547 1 50.81 35 VAL B CA 1
ATOM 1938 C C . VAL B 1 35 ? 28 4.672 -0.822 1 50.81 35 VAL B C 1
ATOM 1940 O O . VAL B 1 35 ? 27.844 4.508 0.39 1 50.81 35 VAL B O 1
ATOM 1943 N N . LEU B 1 36 ? 27.688 5.902 -1.089 1 49.56 36 LEU B N 1
ATOM 1944 C CA . LEU B 1 36 ? 26.406 6.43 -0.644 1 49.56 36 LEU B CA 1
ATOM 1945 C C . LEU B 1 36 ? 25.375 5.312 -0.5 1 49.56 36 LEU B C 1
ATOM 1947 O O . LEU B 1 36 ? 24.875 4.789 -1.499 1 49.56 36 LEU B O 1
ATOM 1951 N N . GLN B 1 37 ? 25.719 4.348 0.419 1 52.38 37 GLN B N 1
ATOM 1952 C CA . GLN B 1 37 ? 24.688 3.365 0.742 1 52.38 37 GLN B CA 1
ATOM 1953 C C . GLN B 1 37 ? 23.297 4 0.722 1 52.38 37 GLN B C 1
ATOM 1955 O O . GLN B 1 37 ? 23.016 4.902 1.512 1 52.38 37 GLN B O 1
ATOM 1960 N N . VAL B 1 38 ? 22.828 4.191 -0.429 1 57.91 38 VAL B N 1
ATOM 1961 C CA . VAL B 1 38 ? 21.469 4.691 -0.59 1 57.91 38 VAL B CA 1
ATOM 1962 C C . VAL B 1 38 ? 20.531 3.932 0.34 1 57.91 38 VAL B C 1
ATOM 1964 O O . VAL B 1 38 ? 20.469 2.703 0.293 1 57.91 38 VAL B O 1
ATOM 1967 N N . SER B 1 39 ? 20.359 4.387 1.592 1 72.56 39 SER B N 1
ATOM 1968 C CA . SER B 1 39 ? 19.391 3.928 2.59 1 72.56 39 SER B CA 1
ATOM 1969 C C . SER B 1 39 ? 17.984 3.865 2.012 1 72.56 39 SER B C 1
ATOM 1971 O O . SER B 1 39 ? 17.625 4.676 1.154 1 72.56 39 SER B O 1
ATOM 1973 N N . GLY B 1 40 ? 17.484 2.658 1.927 1 89.19 40 GLY B N 1
ATOM 1974 C CA . GLY B 1 40 ? 16.078 2.568 1.559 1 89.19 40 GLY B CA 1
ATOM 1975 C C . GLY B 1 40 ? 15.68 1.199 1.04 1 89.19 40 GLY B C 1
ATOM 1976 O O . GLY B 1 40 ? 16.438 0.233 1.188 1 89.19 40 GLY B O 1
ATOM 1977 N N . MET B 1 41 ? 14.562 1.046 0.74 1 95.25 41 MET B N 1
ATOM 1978 C CA . MET B 1 41 ? 13.969 -0.16 0.169 1 95.25 41 MET B CA 1
ATOM 1979 C C . MET B 1 41 ? 13.961 -0.092 -1.354 1 95.25 41 MET B C 1
ATOM 1981 O O . MET B 1 41 ? 13.547 0.915 -1.932 1 95.25 41 MET B O 1
ATOM 1985 N N . ARG B 1 42 ? 14.602 -1.168 -2 1 95 42 ARG B N 1
ATOM 1986 C CA . ARG B 1 42 ? 14.539 -1.311 -3.451 1 95 42 ARG B CA 1
ATOM 1987 C C . ARG B 1 42 ? 13.914 -2.65 -3.84 1 95 42 ARG B C 1
ATOM 1989 O O . ARG B 1 42 ? 14.312 -3.695 -3.322 1 95 42 ARG B O 1
ATOM 1996 N N . VAL B 1 43 ? 12.898 -2.576 -4.715 1 97.19 43 VAL B N 1
ATOM 1997 C CA . VAL B 1 43 ? 12.18 -3.773 -5.129 1 97.19 43 VAL B CA 1
ATOM 1998 C C . VAL B 1 43 ? 12.422 -4.035 -6.613 1 97.19 43 VAL B C 1
ATOM 2000 O O . VAL B 1 43 ? 12.406 -3.109 -7.426 1 97.19 43 VAL B O 1
ATOM 2003 N N . TYR B 1 44 ? 12.672 -5.344 -6.938 1 97.19 44 TYR B N 1
ATOM 2004 C CA . TYR B 1 44 ? 12.984 -5.758 -8.297 1 97.19 44 TYR B CA 1
ATOM 2005 C C . TYR B 1 44 ? 11.969 -6.781 -8.805 1 97.19 44 TYR B C 1
ATOM 2007 O O . TYR B 1 44 ? 11.641 -7.738 -8.094 1 97.19 44 TYR B O 1
ATOM 2015 N N . THR B 1 45 ? 11.438 -6.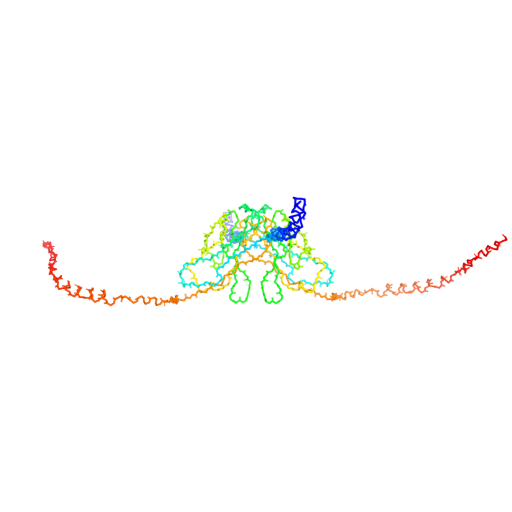5 -10.016 1 98 45 THR B N 1
ATOM 2016 C CA . THR B 1 45 ? 10.461 -7.402 -10.617 1 98 45 THR B CA 1
ATOM 2017 C C . THR B 1 45 ? 10.805 -7.68 -12.078 1 98 45 THR B C 1
ATOM 2019 O O . THR B 1 45 ? 11.727 -7.074 -12.625 1 98 45 THR B O 1
ATOM 2022 N N . SER B 1 46 ? 10.203 -8.648 -12.688 1 93.56 46 SER B N 1
ATOM 2023 C CA . SER B 1 46 ? 10.484 -9.07 -14.062 1 93.56 46 SER B CA 1
ATOM 2024 C C . SER B 1 46 ? 9.898 -8.086 -15.07 1 93.56 46 SER B C 1
ATOM 2026 O O . SER B 1 46 ? 10.305 -8.07 -16.234 1 93.56 46 SER B O 1
ATOM 2028 N N . GLY B 1 47 ? 9.094 -7.234 -14.727 1 94.44 47 GLY B N 1
ATOM 2029 C CA . GLY B 1 47 ? 8.5 -6.277 -15.648 1 94.44 47 GLY B CA 1
ATOM 2030 C C . GLY B 1 47 ? 7.297 -6.832 -16.391 1 94.44 47 GLY B C 1
ATOM 2031 O O . GLY B 1 47 ? 6.203 -6.926 -15.82 1 94.44 47 GLY B O 1
ATOM 2032 N N . ASP B 1 48 ? 7.566 -7.359 -17.641 1 95.38 48 ASP B N 1
ATOM 2033 C CA . ASP B 1 48 ? 6.473 -7.945 -18.406 1 95.38 48 ASP B CA 1
ATOM 2034 C C . ASP B 1 48 ? 6.52 -9.469 -18.344 1 95.38 48 ASP B C 1
ATOM 2036 O O . ASP B 1 48 ? 7.578 -10.078 -18.516 1 95.38 48 ASP B O 1
ATOM 2040 N N . VAL B 1 49 ? 5.34 -10.016 -18.109 1 97.06 49 VAL B N 1
ATOM 2041 C CA . VAL B 1 49 ? 5.219 -11.469 -18.031 1 97.06 49 VAL B CA 1
ATOM 2042 C C . VAL B 1 49 ? 4.031 -11.938 -18.875 1 97.06 49 VAL B C 1
ATOM 2044 O O . VAL B 1 49 ? 2.963 -11.32 -18.844 1 97.06 49 VAL B O 1
ATOM 2047 N N . GLU B 1 50 ? 4.242 -12.961 -19.609 1 95.69 50 GLU B N 1
ATOM 2048 C CA . GLU B 1 50 ? 3.168 -13.586 -20.375 1 95.69 50 GLU B CA 1
ATOM 2049 C C . GLU B 1 50 ? 2.842 -14.977 -19.844 1 95.69 50 GLU B C 1
ATOM 2051 O O . GLU B 1 50 ? 3.744 -15.742 -19.5 1 95.69 50 GLU B O 1
ATOM 2056 N N . ALA B 1 51 ? 1.571 -15.211 -19.75 1 96.44 51 ALA B N 1
ATOM 2057 C CA . ALA B 1 51 ? 1.127 -16.516 -19.281 1 96.44 51 ALA B CA 1
ATOM 2058 C C . ALA B 1 51 ? -0.038 -17.031 -20.125 1 96.44 51 ALA B C 1
ATOM 2060 O O . ALA B 1 51 ? -0.844 -16.25 -20.625 1 96.44 51 ALA B O 1
ATOM 2061 N N . VAL B 1 52 ? -0.075 -18.328 -20.266 1 95.44 52 VAL B N 1
ATOM 2062 C CA . VAL B 1 52 ? -1.157 -18.953 -21.016 1 95.44 52 VAL B CA 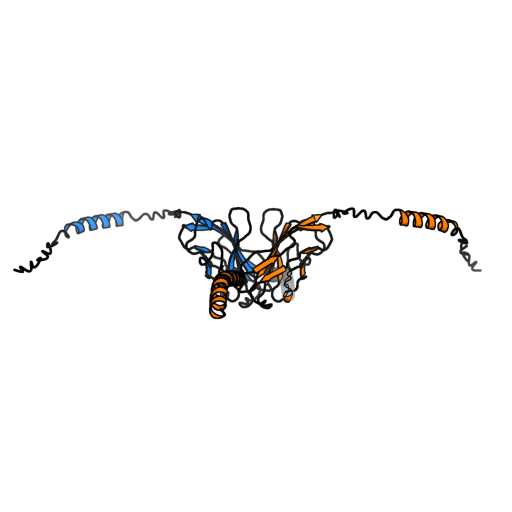1
ATOM 2063 C C . VAL B 1 52 ? -2.359 -19.188 -20.109 1 95.44 52 VAL B C 1
ATOM 2065 O O . VAL B 1 52 ? -2.203 -19.609 -18.953 1 95.44 52 VAL B O 1
ATOM 2068 N N . ASN B 1 53 ? -3.494 -18.938 -20.703 1 95.81 53 ASN B N 1
ATOM 2069 C CA . ASN B 1 53 ? -4.734 -19.141 -19.953 1 95.81 53 ASN B CA 1
ATOM 2070 C C . ASN B 1 53 ? -4.809 -20.547 -19.375 1 95.81 53 ASN B C 1
ATOM 2072 O O . ASN B 1 53 ? -4.543 -21.531 -20.062 1 95.81 53 ASN B O 1
ATOM 2076 N N . GLY B 1 54 ? -5.141 -20.641 -18.062 1 95.62 54 GLY B N 1
ATOM 2077 C CA . GLY B 1 54 ? -5.32 -21.938 -17.422 1 95.62 54 GLY B CA 1
ATOM 2078 C C . GLY B 1 54 ? -4.051 -22.469 -16.797 1 95.62 54 GLY B C 1
ATOM 2079 O O . GLY B 1 54 ? -4.059 -23.531 -16.172 1 95.62 54 GLY B O 1
ATOM 2080 N N . THR B 1 55 ? -2.98 -21.75 -16.844 1 96.69 55 THR B N 1
ATOM 2081 C CA . THR B 1 55 ? -1.719 -22.203 -16.266 1 96.69 55 THR B CA 1
ATOM 2082 C C . THR B 1 55 ? -1.364 -21.359 -15.031 1 96.69 55 THR B C 1
ATOM 2084 O O . THR B 1 55 ? -2.004 -20.344 -14.758 1 96.69 55 THR B O 1
ATOM 2087 N N . ASP B 1 56 ? -0.446 -21.906 -14.312 1 97.75 56 ASP B N 1
ATOM 2088 C CA . ASP B 1 56 ? 0.074 -21.172 -13.164 1 97.75 56 ASP B CA 1
ATOM 2089 C C . ASP B 1 56 ? 1.197 -20.219 -13.586 1 97.75 56 ASP B C 1
ATOM 2091 O O . ASP B 1 56 ? 1.972 -20.531 -14.492 1 97.75 56 ASP B O 1
ATOM 2095 N N . VAL B 1 57 ? 1.249 -19.141 -12.977 1 98.12 57 VAL B N 1
ATOM 2096 C CA . VAL B 1 57 ? 2.314 -18.188 -13.289 1 98.12 57 VAL B CA 1
ATOM 2097 C C . VAL B 1 57 ? 2.945 -17.672 -12 1 98.12 57 VAL B C 1
ATOM 2099 O O . VAL B 1 57 ? 2.242 -17.406 -11.023 1 98.12 57 VAL B O 1
ATOM 2102 N N . ARG B 1 58 ? 4.215 -17.578 -11.984 1 98.38 58 ARG B N 1
ATOM 2103 C CA . ARG B 1 58 ? 4.945 -17 -10.852 1 98.38 58 ARG B CA 1
ATOM 2104 C C . ARG B 1 58 ? 5.277 -15.539 -11.102 1 98.38 58 ARG B C 1
ATOM 2106 O O . ARG B 1 58 ? 5.875 -15.195 -12.125 1 98.38 58 ARG B O 1
ATOM 2113 N N . LEU B 1 59 ? 4.879 -14.727 -10.258 1 98.75 59 LEU B N 1
ATOM 2114 C CA . LEU B 1 59 ? 5.277 -13.32 -10.289 1 98.75 59 LEU B CA 1
ATOM 2115 C C . LEU B 1 59 ? 6.477 -13.078 -9.375 1 98.75 59 LEU B C 1
ATOM 2117 O O . LEU B 1 59 ? 6.328 -12.992 -8.156 1 98.75 59 LEU B O 1
ATOM 2121 N N . LYS B 1 60 ? 7.562 -12.914 -9.977 1 98.75 60 LYS B N 1
ATOM 2122 C CA . LYS B 1 60 ? 8.82 -12.797 -9.234 1 98.75 60 LYS B CA 1
ATOM 2123 C C . LYS B 1 60 ? 9.008 -11.383 -8.703 1 98.75 60 LYS B C 1
ATOM 2125 O O . LYS B 1 60 ? 8.875 -10.406 -9.453 1 98.75 60 LYS B O 1
ATOM 2130 N N . CYS B 1 61 ? 9.383 -11.312 -7.457 1 98.75 61 CYS B N 1
ATOM 2131 C CA . CYS B 1 61 ? 9.664 -10.055 -6.777 1 98.75 61 CYS B CA 1
ATOM 2132 C C . CYS B 1 61 ? 10.758 -10.234 -5.734 1 98.75 61 CYS B C 1
ATOM 2134 O O . CYS B 1 61 ? 10.625 -11.039 -4.812 1 98.75 61 CYS B O 1
ATOM 2136 N N . THR B 1 62 ? 11.867 -9.562 -5.871 1 98.69 62 THR B N 1
ATOM 2137 C CA . THR B 1 62 ? 12.961 -9.57 -4.906 1 98.69 62 THR B CA 1
ATOM 2138 C C . THR B 1 62 ? 13.227 -8.172 -4.367 1 98.69 62 THR B C 1
ATOM 2140 O O . THR B 1 62 ? 12.766 -7.18 -4.949 1 98.69 62 THR B O 1
ATOM 2143 N N . PHE B 1 63 ? 13.93 -8.109 -3.273 1 97.94 63 PHE B N 1
ATOM 2144 C CA . PHE B 1 63 ? 14.125 -6.789 -2.697 1 97.94 63 PHE B CA 1
ATOM 2145 C C . PHE B 1 63 ? 15.5 -6.688 -2.037 1 97.94 63 PHE B C 1
ATOM 2147 O O . PHE B 1 63 ? 16.141 -7.703 -1.772 1 97.94 63 PHE B O 1
ATOM 2154 N N . HIS B 1 64 ? 15.867 -5.492 -1.931 1 96.62 64 HIS B N 1
ATOM 2155 C CA . HIS B 1 64 ? 17.062 -5.121 -1.179 1 96.62 64 HIS B CA 1
ATOM 2156 C C . HIS B 1 64 ? 16.75 -4.043 -0.145 1 96.62 64 HIS B C 1
ATOM 2158 O O . HIS B 1 64 ? 16 -3.109 -0.424 1 96.62 64 HIS B O 1
ATOM 2164 N N . THR B 1 65 ? 17.234 -4.23 1.081 1 95.38 65 THR B N 1
ATOM 2165 C CA . THR B 1 65 ? 17.031 -3.277 2.166 1 95.38 65 THR B CA 1
ATOM 2166 C C . THR B 1 65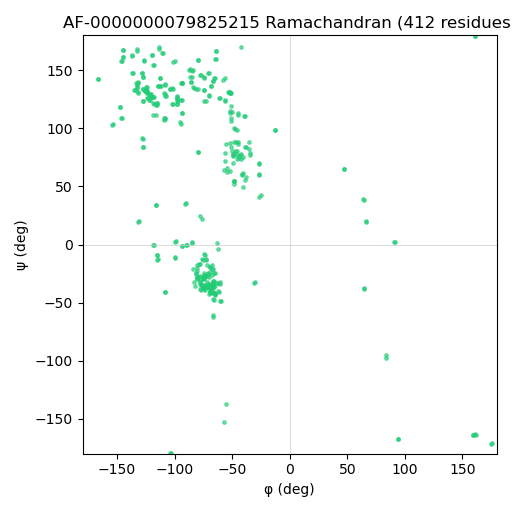 ? 18.344 -2.988 2.883 1 95.38 65 THR B C 1
ATOM 2168 O O . THR B 1 65 ? 19.172 -3.885 3.057 1 95.38 65 THR B O 1
ATOM 2171 N N . SER B 1 66 ? 18.578 -1.731 3.232 1 94.19 66 SER B N 1
ATOM 2172 C CA . SER B 1 66 ? 19.797 -1.317 3.916 1 94.19 66 SER B CA 1
ATOM 2173 C C . SER B 1 66 ? 19.781 -1.741 5.379 1 94.19 66 SER B C 1
ATOM 2175 O O . SER B 1 66 ? 20.828 -1.956 5.98 1 94.19 66 SER B O 1
ATOM 2177 N N . ALA B 1 67 ? 18.625 -1.862 5.934 1 94.88 67 ALA B N 1
ATOM 2178 C CA . ALA B 1 67 ? 18.484 -2.291 7.324 1 94.88 67 ALA B CA 1
ATOM 2179 C C . ALA B 1 67 ? 18.422 -3.812 7.426 1 94.88 67 ALA B C 1
ATOM 2181 O O . ALA B 1 67 ? 18.016 -4.488 6.473 1 94.88 67 ALA B O 1
ATOM 2182 N N . PRO B 1 68 ? 18.891 -4.316 8.539 1 96.38 68 PRO B N 1
ATOM 2183 C CA . PRO B 1 68 ? 18.734 -5.762 8.734 1 96.38 68 PRO B CA 1
ATOM 2184 C C . PRO B 1 68 ? 17.281 -6.215 8.641 1 96.38 68 PRO B C 1
ATOM 2186 O O . PRO B 1 68 ? 16.375 -5.512 9.102 1 96.38 68 PRO B O 1
ATOM 2189 N N . ILE B 1 69 ? 17.078 -7.344 8.086 1 97.38 69 ILE B N 1
ATOM 2190 C CA . ILE B 1 69 ? 15.734 -7.875 7.879 1 97.38 69 ILE B CA 1
ATOM 2191 C C . ILE B 1 69 ? 15.164 -8.359 9.211 1 97.38 69 ILE B C 1
ATOM 2193 O O . ILE B 1 69 ? 15.781 -9.164 9.906 1 97.38 69 ILE B O 1
ATOM 2197 N N . ASN B 1 70 ? 14.023 -7.797 9.547 1 96.69 70 ASN B N 1
ATOM 2198 C CA . ASN B 1 70 ? 13.242 -8.273 10.68 1 96.69 70 ASN B CA 1
ATOM 2199 C C . ASN B 1 70 ? 11.977 -8.984 10.227 1 96.69 70 ASN B C 1
ATOM 2201 O O . ASN B 1 70 ? 10.992 -8.344 9.859 1 96.69 70 ASN B O 1
ATOM 2205 N N . ALA B 1 71 ? 11.945 -10.234 10.359 1 95 71 ALA B N 1
ATOM 2206 C CA . ALA B 1 71 ? 10.859 -11.055 9.828 1 95 71 ALA B CA 1
ATOM 2207 C C . ALA B 1 71 ? 9.555 -10.781 10.57 1 95 71 ALA B C 1
ATOM 2209 O O . ALA B 1 71 ? 8.469 -11.055 10.055 1 95 71 ALA B O 1
ATOM 2210 N N . ASN B 1 72 ? 9.664 -10.242 11.789 1 94.88 72 ASN B N 1
ATOM 2211 C CA . ASN B 1 72 ? 8.469 -10 12.586 1 94.88 72 ASN B CA 1
ATOM 2212 C C . ASN B 1 72 ? 7.773 -8.711 12.172 1 94.88 72 ASN B C 1
ATOM 2214 O O . ASN B 1 72 ? 6.566 -8.562 12.375 1 94.88 72 ASN B O 1
ATOM 2218 N N . SER B 1 73 ? 8.516 -7.816 11.57 1 95.94 73 SER B N 1
ATOM 2219 C CA . SER B 1 73 ? 7.93 -6.52 11.242 1 95.94 73 SER B CA 1
ATOM 2220 C C . SER B 1 73 ? 7.859 -6.309 9.734 1 95.94 73 SER B C 1
ATOM 2222 O O . SER B 1 73 ? 7.148 -5.418 9.266 1 95.94 73 SER B O 1
ATOM 2224 N N . LEU B 1 74 ? 8.539 -7.133 9 1 97.88 74 LEU B N 1
ATOM 2225 C CA . LEU B 1 74 ? 8.539 -6.992 7.551 1 97.88 74 LEU B CA 1
ATOM 2226 C C . LEU B 1 74 ? 7.168 -7.32 6.969 1 97.88 74 LEU B C 1
ATOM 2228 O O . LEU B 1 74 ? 6.531 -8.289 7.383 1 97.88 74 LEU B O 1
ATOM 2232 N N . THR B 1 75 ? 6.746 -6.512 6.055 1 98.44 75 THR B N 1
ATOM 2233 C CA . THR B 1 75 ? 5.465 -6.746 5.398 1 98.44 75 THR B CA 1
ATOM 2234 C C . THR B 1 75 ? 5.625 -6.746 3.879 1 98.44 75 THR B C 1
ATOM 2236 O O . THR B 1 75 ? 6.445 -6.004 3.338 1 98.44 75 THR B O 1
ATOM 2239 N N . ILE B 1 76 ? 4.895 -7.57 3.221 1 98.62 76 ILE B N 1
ATOM 2240 C CA . ILE B 1 76 ? 4.828 -7.641 1.766 1 98.62 76 ILE B CA 1
ATOM 2241 C C . ILE B 1 76 ? 3.375 -7.527 1.312 1 98.62 76 ILE B C 1
ATOM 2243 O O . ILE B 1 76 ? 2.486 -8.172 1.877 1 98.62 76 ILE B O 1
ATOM 2247 N N . SER B 1 77 ? 3.133 -6.688 0.347 1 98.38 77 SER B N 1
ATOM 2248 C CA . SER B 1 77 ? 1.786 -6.527 -0.193 1 98.38 77 SER B CA 1
ATOM 2249 C C . SER B 1 77 ? 1.792 -6.578 -1.718 1 98.38 77 SER B C 1
ATOM 2251 O O . SER B 1 77 ? 2.646 -5.965 -2.361 1 98.38 77 SER B O 1
ATOM 2253 N N . TRP B 1 78 ? 0.915 -7.367 -2.225 1 98.38 78 TRP B N 1
ATOM 2254 C CA . TRP B 1 78 ? 0.648 -7.402 -3.658 1 98.38 78 TRP B CA 1
ATOM 2255 C C . TRP B 1 78 ? -0.714 -6.793 -3.975 1 98.38 78 TRP B C 1
ATOM 2257 O O . TRP B 1 78 ? -1.715 -7.133 -3.34 1 98.38 78 TRP B O 1
ATOM 2267 N N . SER B 1 79 ? -0.772 -5.898 -4.902 1 96.62 79 SER B N 1
ATOM 2268 C CA . SER B 1 79 ? -2.021 -5.301 -5.363 1 96.62 79 SER B CA 1
ATOM 2269 C C . SER B 1 79 ? -2.162 -5.41 -6.879 1 96.62 79 SER B C 1
ATOM 2271 O O . SER B 1 79 ? -1.176 -5.625 -7.586 1 96.62 79 SER B O 1
ATOM 2273 N N . PHE B 1 80 ? -3.385 -5.316 -7.367 1 96.81 80 PHE B N 1
ATOM 2274 C CA . PHE B 1 80 ? -3.734 -5.508 -8.766 1 96.81 80 PHE B CA 1
ATOM 2275 C C . PHE B 1 80 ? -4.43 -4.27 -9.328 1 96.81 80 PHE B C 1
ATOM 2277 O O . PHE B 1 80 ? -5.414 -3.793 -8.75 1 96.81 80 PHE B O 1
ATOM 2284 N N . ARG B 1 81 ? -3.871 -3.748 -10.391 1 94.38 81 ARG B N 1
ATOM 2285 C CA . ARG B 1 81 ? -4.484 -2.672 -11.164 1 94.38 81 ARG B CA 1
ATOM 2286 C C . ARG B 1 81 ? -4.984 -3.176 -12.508 1 94.38 81 ARG B C 1
ATOM 2288 O O . ARG B 1 81 ? -4.184 -3.451 -13.406 1 94.38 81 ARG B O 1
ATOM 2295 N N . PRO B 1 82 ? -6.289 -3.246 -12.625 1 93.19 82 PRO B N 1
ATOM 2296 C CA . PRO B 1 82 ? -6.82 -3.711 -13.906 1 93.19 82 PRO B CA 1
ATOM 2297 C C . PRO B 1 82 ? -6.492 -2.766 -15.062 1 93.19 82 PRO B C 1
ATOM 2299 O O . PRO B 1 82 ? -6.066 -1.631 -14.828 1 93.19 82 PRO B O 1
ATOM 2302 N N . LEU B 1 83 ? -6.676 -3.225 -16.297 1 90.31 83 LEU B N 1
ATOM 2303 C CA . LEU B 1 83 ? -6.41 -2.426 -17.484 1 90.31 83 LEU B CA 1
ATOM 2304 C C . LEU B 1 83 ? -7.371 -1.245 -17.578 1 90.31 83 LEU B C 1
ATOM 2306 O O . LEU B 1 83 ? -7.004 -0.175 -18.062 1 90.31 83 LEU B O 1
ATOM 2310 N N . VAL B 1 84 ? -8.547 -1.488 -17.062 1 82.44 84 VAL B N 1
ATOM 2311 C CA . VAL B 1 84 ? -9.539 -0.418 -17.031 1 82.44 84 VAL B CA 1
ATOM 2312 C C . VAL B 1 84 ? -9.305 0.457 -15.797 1 82.44 84 VAL B C 1
ATOM 2314 O O . VAL B 1 84 ? -8.992 -0.05 -14.719 1 82.44 84 VAL B O 1
ATOM 2317 N N . PRO B 1 85 ? -9.367 1.742 -16.047 1 76.5 85 PRO B N 1
ATOM 2318 C CA . PRO B 1 85 ? -9.148 2.639 -14.906 1 76.5 85 PRO B CA 1
ATOM 2319 C C . PRO B 1 85 ? -10.039 2.307 -13.719 1 76.5 85 PRO B C 1
ATOM 2321 O O . PRO B 1 85 ? -11.211 1.952 -13.898 1 76.5 85 PRO B O 1
ATOM 2324 N N . GLY B 1 86 ? -9.555 2.207 -12.594 1 76.88 86 GLY B N 1
ATOM 2325 C CA . GLY B 1 86 ? -10.273 1.918 -11.367 1 76.88 86 GLY B CA 1
ATOM 2326 C C . GLY B 1 86 ? -9.367 1.739 -10.164 1 76.88 86 GLY B C 1
ATOM 2327 O O . GLY B 1 86 ? -8.18 2.047 -10.227 1 76.88 86 GLY B O 1
ATOM 2328 N N . ARG B 1 87 ? -9.984 1.296 -9.07 1 81 87 ARG B N 1
ATOM 2329 C CA . ARG B 1 87 ? -9.266 1.114 -7.812 1 81 87 ARG B CA 1
ATOM 2330 C C . ARG B 1 87 ? -8.438 -0.165 -7.836 1 81 87 ARG B C 1
ATOM 2332 O O . ARG B 1 87 ? -8.789 -1.128 -8.516 1 81 87 ARG B O 1
ATOM 2339 N N . GLU B 1 88 ? -7.395 -0.111 -7.223 1 89.69 88 GLU B N 1
ATOM 2340 C CA . GLU B 1 88 ? -6.555 -1.296 -7.074 1 89.69 88 GLU B CA 1
ATOM 2341 C C . GLU B 1 88 ? -7.199 -2.316 -6.137 1 89.69 88 GLU B C 1
ATOM 2343 O O . GLU B 1 88 ? -7.918 -1.945 -5.207 1 89.69 88 GLU B O 1
ATOM 2348 N N . GLU B 1 89 ? -6.93 -3.553 -6.441 1 92.5 89 GLU B N 1
ATOM 2349 C CA . GLU B 1 89 ? -7.418 -4.641 -5.602 1 92.5 89 GLU B CA 1
ATOM 2350 C C . GLU B 1 89 ? -6.27 -5.352 -4.891 1 92.5 89 GLU B C 1
ATOM 2352 O O . GLU B 1 89 ? -5.199 -5.547 -5.473 1 92.5 89 GLU B O 1
ATOM 2357 N N . SER B 1 90 ? -6.559 -5.742 -3.676 1 95.25 90 SER B N 1
ATOM 2358 C CA . SER B 1 90 ? -5.559 -6.488 -2.922 1 95.25 90 SER B CA 1
ATOM 2359 C C . SER B 1 90 ? -5.441 -7.922 -3.426 1 95.25 90 SER B C 1
ATOM 2361 O O . SER B 1 90 ? -6.449 -8.609 -3.6 1 95.25 90 SER B O 1
ATOM 2363 N N . VAL B 1 91 ? -4.25 -8.375 -3.625 1 97.69 91 VAL B N 1
ATOM 2364 C CA . VAL B 1 91 ? -4.008 -9.703 -4.172 1 97.69 91 VAL B CA 1
ATOM 2365 C C . VAL B 1 91 ? -3.463 -10.617 -3.076 1 97.69 91 VAL B C 1
ATOM 2367 O O . VAL B 1 91 ? -3.828 -11.797 -3.002 1 97.69 91 VAL B O 1
ATOM 2370 N N . PHE B 1 92 ? -2.574 -10.086 -2.262 1 98.38 92 PHE B N 1
ATOM 2371 C CA . PHE B 1 92 ? -1.872 -10.914 -1.288 1 98.38 92 PHE B CA 1
ATOM 2372 C C . PHE B 1 92 ? -1.157 -10.047 -0.257 1 98.38 92 PHE B C 1
ATOM 2374 O O . PHE B 1 92 ? -0.689 -8.953 -0.576 1 98.38 92 PHE B O 1
ATOM 2381 N N . HIS B 1 93 ? -1.147 -10.484 0.969 1 98.44 93 HIS B N 1
ATOM 2382 C CA . HIS B 1 93 ? -0.402 -9.812 2.029 1 98.44 93 HIS B CA 1
ATOM 2383 C C . HIS B 1 93 ? 0.367 -10.82 2.879 1 98.44 93 HIS B C 1
ATOM 2385 O O . HIS B 1 93 ? -0.153 -11.891 3.207 1 98.44 93 HIS B O 1
ATOM 2391 N N . TYR B 1 94 ? 1.622 -10.547 3.139 1 98.69 94 TYR B N 1
ATOM 2392 C CA . TYR B 1 94 ? 2.445 -11.352 4.035 1 98.69 94 TYR B CA 1
ATOM 2393 C C . TYR B 1 94 ? 2.941 -10.523 5.211 1 98.69 94 TYR B C 1
ATOM 2395 O O . TYR B 1 94 ? 3.508 -9.445 5.023 1 98.69 94 TYR B O 1
ATOM 2403 N N . GLN B 1 95 ? 2.723 -10.969 6.379 1 98.31 95 GLN B N 1
ATOM 2404 C CA . GLN B 1 95 ? 3.188 -10.391 7.637 1 98.31 95 GLN B CA 1
ATOM 2405 C C . GLN B 1 95 ? 3.301 -11.461 8.719 1 98.31 95 GLN B C 1
ATOM 2407 O O . GLN B 1 95 ? 2.291 -11.883 9.289 1 98.31 95 GLN B O 1
ATOM 2412 N N . GLN B 1 96 ? 4.527 -11.867 8.961 1 97.19 96 GLN B N 1
ATOM 2413 C CA . GLN B 1 96 ? 4.824 -13 9.828 1 97.19 96 GLN B CA 1
ATOM 2414 C C . GLN B 1 96 ? 4.281 -14.297 9.234 1 97.19 96 GLN B C 1
ATOM 2416 O O . GLN B 1 96 ? 4.945 -15.336 9.289 1 97.19 96 GLN B O 1
ATOM 2421 N N . LYS B 1 97 ? 3.158 -14.289 8.633 1 97.56 97 LYS B N 1
ATOM 2422 C CA . LYS B 1 97 ? 2.523 -15.391 7.918 1 97.56 97 LYS B CA 1
ATOM 2423 C C . LYS B 1 97 ? 1.758 -14.883 6.699 1 97.56 97 LYS B C 1
ATOM 2425 O O . LYS B 1 97 ? 1.493 -13.68 6.578 1 97.56 97 LYS B O 1
ATOM 2430 N N . PRO B 1 98 ? 1.45 -15.766 5.754 1 98.25 98 PRO B N 1
ATOM 2431 C CA . PRO B 1 98 ? 0.71 -15.336 4.566 1 98.25 98 PRO B CA 1
ATOM 2432 C C . PRO B 1 98 ? -0.767 -15.078 4.852 1 98.25 98 PRO B C 1
ATOM 2434 O O . PRO B 1 98 ? -1.379 -15.789 5.648 1 98.25 98 PRO B O 1
ATOM 2437 N N . TYR B 1 99 ? -1.311 -14.078 4.199 1 97.62 99 TYR B N 1
ATOM 2438 C CA . TYR B 1 99 ? -2.734 -13.766 4.227 1 97.62 99 TYR B CA 1
ATOM 2439 C C . TYR B 1 99 ? -3.297 -13.656 2.812 1 97.62 99 TYR B C 1
ATOM 2441 O O . TYR B 1 99 ? -3.418 -12.555 2.268 1 97.62 99 TYR B O 1
ATOM 2449 N N . PRO B 1 100 ? -3.65 -14.75 2.246 1 97.25 100 PRO B N 1
ATOM 2450 C CA . PRO B 1 100 ? -4.297 -14.703 0.933 1 97.25 100 PRO B CA 1
ATOM 2451 C C . PRO B 1 100 ? -5.652 -14.008 0.967 1 97.25 100 PRO B C 1
ATOM 2453 O O . PRO B 1 100 ? -6.242 -13.844 2.039 1 97.25 100 PRO B O 1
ATOM 2456 N N . PRO B 1 101 ? -6.082 -13.578 -0.154 1 94.69 101 PRO B N 1
ATOM 2457 C CA . PRO B 1 101 ? -7.371 -12.875 -0.176 1 94.69 101 PRO B CA 1
ATOM 2458 C C . PRO B 1 101 ? -8.547 -13.789 0.167 1 94.69 101 PRO B C 1
ATOM 2460 O O . PRO B 1 101 ? -8.57 -14.953 -0.243 1 94.69 101 PRO B O 1
ATOM 2463 N N . VAL B 1 102 ? -9.422 -13.242 0.887 1 91.56 102 VAL B N 1
ATOM 2464 C CA . VAL B 1 102 ? -10.555 -14.047 1.349 1 91.56 102 VAL B CA 1
ATOM 2465 C C . VAL B 1 102 ? -11.766 -13.773 0.466 1 91.56 102 VAL B C 1
ATOM 2467 O O . VAL B 1 102 ? -12.773 -14.492 0.547 1 91.56 102 VAL B O 1
ATOM 2470 N N . GLU B 1 103 ? -11.656 -12.781 -0.34 1 91.12 103 GLU B N 1
ATOM 2471 C CA . GLU B 1 103 ? -12.734 -12.445 -1.268 1 91.12 103 GLU B CA 1
ATOM 2472 C C . GLU B 1 103 ? -12.18 -11.922 -2.588 1 91.12 103 GLU B C 1
ATOM 2474 O O . GLU B 1 103 ? -10.977 -11.719 -2.723 1 91.12 103 GLU B O 1
ATOM 2479 N N . GLY B 1 104 ? -13.086 -11.844 -3.568 1 91 104 GLY B N 1
ATOM 2480 C CA . GLY B 1 104 ? -12.703 -11.266 -4.844 1 91 104 GLY B CA 1
ATOM 2481 C C . GLY B 1 104 ? -12.25 -12.297 -5.859 1 91 104 GLY B C 1
ATOM 2482 O O . GLY B 1 104 ? -12.398 -13.5 -5.641 1 91 104 GLY B O 1
ATOM 2483 N N . ILE B 1 105 ? -11.641 -11.836 -6.949 1 93.12 105 ILE B N 1
ATOM 2484 C CA . ILE B 1 105 ? -11.336 -12.672 -8.102 1 93.12 105 ILE B CA 1
ATOM 2485 C C . ILE B 1 105 ? -10.102 -13.523 -7.809 1 93.12 105 ILE B C 1
ATOM 2487 O O . ILE B 1 105 ? -9.844 -14.516 -8.492 1 93.12 105 ILE B O 1
ATOM 2491 N N . PHE B 1 106 ? -9.375 -13.164 -6.848 1 96.62 106 PHE B N 1
ATOM 2492 C CA . PHE B 1 106 ? -8.133 -13.883 -6.559 1 96.62 106 PHE B CA 1
ATOM 2493 C C . PHE B 1 106 ? -8.336 -14.867 -5.414 1 96.62 106 PHE B C 1
ATOM 2495 O O . PHE B 1 106 ? -7.383 -15.5 -4.953 1 96.62 106 PHE B O 1
ATOM 2502 N N . ARG B 1 107 ? -9.5 -14.945 -4.941 1 95.88 107 ARG B N 1
ATOM 2503 C CA . ARG B 1 107 ? -9.766 -15.852 -3.834 1 95.88 107 ARG B CA 1
ATOM 2504 C C . ARG B 1 107 ? -9.352 -17.281 -4.184 1 95.88 107 ARG B C 1
ATOM 2506 O O . ARG B 1 107 ? -9.75 -17.812 -5.219 1 95.88 107 ARG B O 1
ATOM 2513 N N . LYS B 1 108 ? -8.484 -17.844 -3.346 1 96.38 108 LYS B N 1
ATOM 2514 C CA . LYS B 1 108 ? -8.016 -19.219 -3.439 1 96.38 108 LYS B CA 1
ATOM 2515 C C . LYS B 1 108 ? -7.184 -19.438 -4.699 1 96.38 108 LYS B C 1
ATOM 2517 O O . LYS B 1 108 ? -7.039 -20.562 -5.172 1 96.38 108 LYS B O 1
ATOM 2522 N N . ARG B 1 109 ? -6.688 -18.344 -5.238 1 97.81 109 ARG B N 1
ATOM 2523 C CA . ARG B 1 109 ? -5.961 -18.469 -6.496 1 97.81 109 ARG B CA 1
ATOM 2524 C C . ARG B 1 109 ? -4.512 -18.016 -6.344 1 97.81 109 ARG B C 1
ATOM 2526 O O . ARG B 1 109 ? -3.729 -18.094 -7.289 1 97.81 109 ARG B O 1
ATOM 2533 N N . VAL B 1 110 ? -4.172 -17.594 -5.176 1 98.5 110 VAL B N 1
ATOM 2534 C CA . VAL B 1 110 ? -2.836 -17.047 -4.992 1 98.5 110 VAL B CA 1
ATOM 2535 C C . VAL B 1 110 ? -2.111 -17.781 -3.875 1 98.5 110 VAL B C 1
ATOM 2537 O O . VAL B 1 110 ? -2.695 -18.062 -2.824 1 98.5 110 VAL B O 1
ATOM 2540 N N . ALA B 1 111 ? -0.846 -18.109 -4.133 1 98.25 111 ALA B N 1
ATOM 2541 C CA . ALA B 1 111 ? -0.033 -18.812 -3.148 1 98.25 111 ALA B CA 1
ATOM 2542 C C . ALA B 1 111 ? 1.293 -18.094 -2.914 1 98.25 111 ALA B C 1
ATOM 2544 O O . ALA B 1 111 ? 1.866 -17.516 -3.844 1 98.25 111 ALA B O 1
ATOM 2545 N N . TRP B 1 112 ? 1.74 -18.219 -1.683 1 98.62 112 TRP B N 1
ATOM 2546 C CA . TRP B 1 112 ? 3.045 -17.688 -1.309 1 98.62 112 TRP B CA 1
ATOM 2547 C C . TRP B 1 112 ? 4.168 -18.5 -1.941 1 98.62 112 TRP B C 1
ATOM 2549 O O . TRP B 1 112 ? 4.16 -19.734 -1.887 1 98.62 112 TRP B O 1
ATOM 2559 N N . ALA B 1 113 ? 5.078 -17.812 -2.604 1 98.44 113 ALA B N 1
ATOM 2560 C CA . ALA B 1 113 ? 6.211 -18.484 -3.238 1 98.44 113 ALA B CA 1
ATOM 2561 C C . ALA B 1 113 ? 7.523 -17.781 -2.879 1 98.44 113 ALA B C 1
ATOM 2563 O O . ALA B 1 113 ? 8.516 -17.906 -3.604 1 98.44 113 ALA B O 1
ATOM 2564 N N . GLY B 1 114 ? 7.559 -17.016 -1.843 1 98.31 114 GLY B N 1
ATOM 2565 C CA . GLY B 1 114 ? 8.734 -16.234 -1.491 1 98.31 114 GLY B CA 1
ATOM 2566 C C . GLY B 1 114 ? 9.523 -16.844 -0.341 1 98.31 114 GLY B C 1
ATOM 2567 O O . GLY B 1 114 ? 9.234 -17.953 0.097 1 98.31 114 GLY B O 1
ATOM 2568 N N . ASP B 1 115 ? 10.602 -16.109 -0.021 1 98 115 ASP B N 1
ATOM 2569 C CA . ASP B 1 115 ? 11.508 -16.391 1.092 1 98 115 ASP B CA 1
ATOM 2570 C C . ASP B 1 115 ? 12.055 -15.086 1.688 1 98 115 ASP B C 1
ATOM 2572 O O . ASP B 1 115 ? 12.945 -14.461 1.114 1 98 115 ASP B O 1
ATOM 2576 N N . ILE B 1 116 ? 11.586 -14.781 2.863 1 98.06 116 ILE B N 1
ATOM 2577 C CA . ILE B 1 116 ? 11.875 -13.477 3.459 1 98.06 116 ILE B CA 1
ATOM 2578 C C . ILE B 1 116 ? 13.383 -13.305 3.619 1 98.06 116 ILE B C 1
ATOM 2580 O O . ILE B 1 116 ? 13.945 -12.281 3.211 1 98.06 116 ILE B O 1
ATOM 2584 N N . MET B 1 117 ? 14.008 -14.328 4.184 1 97 117 MET B N 1
ATOM 2585 C CA . MET B 1 117 ? 15.438 -14.219 4.449 1 97 117 MET B CA 1
ATOM 2586 C C . MET B 1 117 ? 16.234 -14.273 3.15 1 97 117 MET B C 1
ATOM 2588 O O . MET B 1 117 ? 17.375 -13.789 3.094 1 97 117 MET B O 1
ATOM 2592 N N . GLY B 1 118 ? 15.664 -14.859 2.168 1 97.69 118 GLY B N 1
ATOM 2593 C CA . GLY B 1 118 ? 16.266 -14.875 0.846 1 97.69 118 GLY B CA 1
ATOM 2594 C C . GLY B 1 118 ? 15.938 -13.641 0.025 1 97.69 118 GLY B C 1
ATOM 2595 O O . GLY B 1 118 ? 16.281 -13.57 -1.158 1 97.69 118 GLY B O 1
ATOM 2596 N N . ARG B 1 119 ? 15.219 -12.727 0.566 1 98.31 119 ARG B N 1
ATOM 2597 C CA . ARG B 1 119 ? 14.852 -11.469 -0.068 1 98.31 119 ARG B CA 1
ATOM 2598 C C . ARG B 1 119 ? 13.969 -11.703 -1.286 1 98.31 119 ARG B C 1
ATOM 2600 O O . ARG B 1 119 ? 14.148 -11.07 -2.326 1 98.31 119 ARG B O 1
ATOM 2607 N N . ASP B 1 120 ? 13.125 -12.656 -1.128 1 98.69 120 ASP B N 1
ATOM 2608 C CA . ASP B 1 120 ? 12.195 -13.055 -2.18 1 98.69 120 ASP B CA 1
ATOM 2609 C C . ASP B 1 120 ? 10.75 -12.852 -1.739 1 98.69 120 ASP B C 1
ATOM 2611 O O . ASP B 1 120 ? 10.305 -13.453 -0.76 1 98.69 120 ASP B O 1
ATOM 2615 N N . ALA B 1 121 ? 10.055 -12.047 -2.494 1 98.75 121 ALA B N 1
ATOM 2616 C CA . ALA B 1 121 ? 8.664 -11.711 -2.188 1 98.75 121 ALA B CA 1
ATOM 2617 C C . ALA B 1 121 ? 7.723 -12.211 -3.279 1 98.75 121 ALA B C 1
ATOM 2619 O O . ALA B 1 121 ? 6.664 -11.625 -3.516 1 98.75 121 ALA B O 1
ATOM 2620 N N . SER B 1 122 ? 7.973 -13.266 -3.883 1 98.81 122 SER B N 1
ATOM 2621 C CA . SER B 1 122 ? 7.262 -13.766 -5.055 1 98.81 122 SER B CA 1
ATOM 2622 C C . SER B 1 122 ? 5.953 -14.438 -4.664 1 98.81 122 SER B C 1
ATOM 2624 O O . SER B 1 122 ? 5.781 -14.852 -3.512 1 98.81 122 SER B O 1
ATOM 2626 N N . ILE B 1 123 ? 5.039 -14.531 -5.625 1 98.88 123 ILE B N 1
ATOM 2627 C CA . ILE B 1 123 ? 3.785 -15.258 -5.469 1 98.88 123 ILE B CA 1
ATOM 2628 C C . ILE B 1 123 ? 3.5 -16.078 -6.727 1 98.88 123 ILE B C 1
ATOM 2630 O O . ILE B 1 123 ? 4.148 -15.891 -7.758 1 98.88 123 ILE B O 1
ATOM 2634 N N . ILE B 1 124 ? 2.625 -17.016 -6.52 1 98.81 124 ILE B N 1
ATOM 2635 C CA . ILE B 1 124 ? 2.137 -17.797 -7.656 1 98.81 124 ILE B CA 1
ATOM 2636 C C . ILE B 1 124 ? 0.632 -17.594 -7.812 1 98.81 124 ILE B C 1
ATOM 2638 O O . ILE B 1 124 ? -0.117 -17.656 -6.836 1 98.81 124 ILE B O 1
ATOM 2642 N N . ILE B 1 125 ? 0.227 -17.219 -8.984 1 98.62 125 ILE B N 1
ATOM 2643 C CA . ILE B 1 125 ? -1.192 -17.203 -9.32 1 98.62 125 ILE B CA 1
ATOM 2644 C C . ILE B 1 125 ? -1.562 -18.469 -10.078 1 98.62 125 ILE B C 1
ATOM 2646 O O . ILE B 1 125 ? -0.981 -18.766 -11.125 1 98.62 125 ILE B O 1
ATOM 2650 N N . ARG B 1 126 ? -2.545 -19.125 -9.594 1 98.19 126 ARG B N 1
ATOM 2651 C CA . ARG B 1 126 ? -2.916 -20.422 -10.141 1 98.19 126 ARG B CA 1
ATOM 2652 C C . ARG B 1 126 ? -3.994 -20.281 -11.211 1 98.19 126 ARG B C 1
ATOM 2654 O O . ARG B 1 126 ? -4.914 -19.484 -11.062 1 98.19 126 ARG B O 1
ATOM 2661 N N . GLN B 1 127 ? -3.834 -21.062 -12.273 1 96.94 127 GLN B N 1
ATOM 2662 C CA . GLN B 1 127 ? -4.832 -21.156 -13.336 1 96.94 127 GLN B CA 1
ATOM 2663 C C . GLN B 1 127 ? -5.293 -19.766 -13.773 1 96.94 127 GLN B C 1
ATOM 2665 O O . GLN B 1 127 ? -6.484 -19.453 -13.703 1 96.94 127 GLN B O 1
ATOM 2670 N N . VAL B 1 128 ? -4.395 -19.062 -14.305 1 97.62 128 VAL B N 1
ATOM 2671 C CA . VAL B 1 128 ? -4.641 -17.672 -14.617 1 97.62 128 VAL B CA 1
ATOM 2672 C C . VAL B 1 128 ? -5.73 -17.562 -15.68 1 97.62 128 VAL B C 1
ATOM 2674 O O . VAL B 1 128 ? -5.848 -18.422 -16.547 1 97.62 128 VAL B O 1
ATOM 2677 N N . LYS B 1 129 ? -6.559 -16.531 -15.547 1 96.56 129 LYS B N 1
ATOM 2678 C CA . LYS B 1 129 ? -7.641 -16.219 -16.469 1 96.56 129 LYS B CA 1
ATOM 2679 C C . LYS B 1 129 ? -7.383 -14.906 -17.203 1 96.56 129 LYS B C 1
ATOM 2681 O O . LYS B 1 129 ? -6.527 -14.125 -16.797 1 96.56 129 LYS B O 1
ATOM 2686 N N . PHE B 1 130 ? -8.188 -14.648 -18.234 1 95.38 130 PHE B N 1
ATOM 2687 C CA . PHE B 1 130 ? -8.055 -13.43 -19.016 1 95.38 130 PHE B CA 1
ATOM 2688 C C . PHE B 1 130 ? -8.367 -12.195 -18.172 1 95.38 130 PHE B C 1
ATOM 2690 O O . PHE B 1 130 ? -7.852 -11.109 -18.422 1 95.38 130 PHE B O 1
ATOM 2697 N N . THR B 1 131 ? -9.133 -12.383 -17.141 1 94.88 131 THR B N 1
ATOM 2698 C CA . THR B 1 131 ? -9.516 -11.273 -16.281 1 94.88 131 THR B CA 1
ATOM 2699 C C . THR B 1 131 ? -8.344 -10.836 -15.398 1 94.88 131 THR B C 1
ATOM 2701 O O . THR B 1 131 ? -8.391 -9.766 -14.781 1 94.88 131 THR B O 1
ATOM 2704 N N . TYR B 1 132 ? -7.305 -11.633 -15.453 1 96.81 132 TYR B N 1
ATOM 2705 C CA . TYR B 1 132 ? -6.152 -11.32 -14.617 1 96.81 132 TYR B CA 1
ATOM 2706 C C . TYR B 1 132 ? -5.176 -10.414 -15.352 1 96.81 132 TYR B C 1
ATOM 2708 O O . TYR B 1 132 ? -4.145 -10.023 -14.797 1 96.81 132 TYR B O 1
ATOM 2716 N N . ASN B 1 133 ? -5.5 -10.047 -16.625 1 96.69 133 ASN B N 1
ATOM 2717 C CA . ASN B 1 133 ? -4.672 -9.094 -17.359 1 96.69 133 ASN B CA 1
ATOM 2718 C C . ASN B 1 133 ? -4.609 -7.742 -16.656 1 96.69 133 ASN B C 1
ATOM 2720 O O . ASN B 1 133 ? -5.645 -7.152 -16.344 1 96.69 133 ASN B O 1
ATOM 2724 N N . GLY B 1 134 ? -3.387 -7.309 -16.422 1 96.69 134 GLY B N 1
ATOM 2725 C CA . GLY B 1 134 ? -3.209 -6.031 -15.75 1 96.69 134 GLY B CA 1
ATOM 2726 C C . GLY B 1 134 ? -1.848 -5.883 -15.094 1 96.69 134 GLY B C 1
ATOM 2727 O O . GLY B 1 134 ? -0.899 -6.578 -15.461 1 96.69 134 GLY B O 1
ATOM 2728 N N . THR B 1 135 ? -1.765 -4.895 -14.203 1 96 135 THR B N 1
ATOM 2729 C CA . THR B 1 135 ? -0.497 -4.594 -13.547 1 96 135 THR B CA 1
ATOM 2730 C C . THR B 1 135 ? -0.532 -5.02 -12.078 1 96 135 THR B C 1
ATOM 2732 O O . THR B 1 135 ? -1.476 -4.699 -11.359 1 96 135 THR B O 1
ATOM 2735 N N . TYR B 1 136 ? 0.431 -5.746 -11.781 1 97.69 136 TYR B N 1
ATOM 2736 C CA . TYR B 1 136 ? 0.6 -6.188 -10.406 1 97.69 136 TYR B CA 1
ATOM 2737 C C . TYR B 1 136 ? 1.711 -5.41 -9.711 1 97.69 136 TYR B C 1
ATOM 2739 O O . TYR B 1 136 ? 2.797 -5.234 -10.273 1 97.69 136 TYR B O 1
ATOM 2747 N N . ILE B 1 137 ? 1.428 -4.941 -8.469 1 97 137 ILE B N 1
ATOM 2748 C CA . ILE B 1 137 ? 2.365 -4.09 -7.738 1 97 137 ILE B CA 1
ATOM 2749 C C . ILE B 1 137 ? 2.857 -4.82 -6.492 1 97 137 ILE B C 1
ATOM 2751 O O . ILE B 1 137 ? 2.053 -5.254 -5.664 1 97 137 ILE B O 1
ATOM 2755 N N . CYS B 1 138 ? 4.109 -4.969 -6.43 1 98.69 138 CYS B N 1
ATOM 2756 C CA . CYS B 1 138 ? 4.766 -5.586 -5.281 1 98.69 138 CYS B CA 1
ATOM 2757 C C . CYS B 1 138 ? 5.395 -4.527 -4.383 1 98.69 138 CYS B C 1
ATOM 2759 O O . CYS B 1 138 ? 6.242 -3.75 -4.824 1 98.69 138 CYS B O 1
ATOM 2761 N N . GLN B 1 139 ? 4.949 -4.508 -3.137 1 97.94 139 GLN B N 1
ATOM 2762 C CA . GLN B 1 139 ? 5.469 -3.557 -2.16 1 97.94 139 GLN B CA 1
ATOM 2763 C C . GLN B 1 139 ? 6.023 -4.273 -0.932 1 97.94 139 GLN B C 1
ATOM 2765 O O . GLN B 1 139 ? 5.359 -5.137 -0.357 1 97.94 139 GLN B O 1
ATOM 2770 N N . VAL B 1 140 ? 7.234 -3.877 -0.568 1 98.38 140 VAL B N 1
ATOM 2771 C CA . VAL B 1 140 ? 7.891 -4.465 0.595 1 98.38 140 VAL B CA 1
ATOM 2772 C C . VAL B 1 140 ? 8.289 -3.363 1.575 1 98.38 140 VAL B C 1
ATOM 2774 O O . VAL B 1 140 ? 8.812 -2.324 1.172 1 98.38 140 VAL B O 1
ATOM 2777 N N . LYS B 1 141 ? 7.98 -3.547 2.832 1 98.19 141 LYS B N 1
ATOM 2778 C CA . LYS B 1 141 ? 8.352 -2.6 3.879 1 98.19 141 LYS B CA 1
ATOM 2779 C C . LYS B 1 141 ? 9.078 -3.301 5.023 1 98.19 141 LYS B C 1
ATOM 2781 O O . LYS B 1 141 ? 8.57 -4.277 5.582 1 98.19 141 LYS B O 1
ATOM 2786 N N . ASN B 1 142 ? 10.258 -2.844 5.305 1 97.88 142 ASN B N 1
ATOM 2787 C CA . ASN B 1 142 ? 11.086 -3.316 6.41 1 97.88 142 ASN B CA 1
ATOM 2788 C C . ASN B 1 142 ? 11.57 -2.162 7.281 1 97.88 142 ASN B C 1
ATOM 2790 O O . ASN B 1 142 ? 12.641 -1.602 7.047 1 97.88 142 ASN B O 1
ATOM 2794 N N . PRO B 1 143 ? 10.828 -1.851 8.289 1 96.12 143 PRO B N 1
ATOM 2795 C CA . PRO B 1 143 ? 11.234 -0.718 9.125 1 96.12 143 PRO B CA 1
ATOM 2796 C C . PRO B 1 143 ? 12.68 -0.821 9.594 1 96.12 143 PRO B C 1
ATOM 2798 O O . PRO B 1 143 ? 13.102 -1.876 10.07 1 96.12 143 PRO B O 1
ATOM 2801 N N . PRO B 1 144 ? 13.328 0.263 9.383 1 95.81 144 PRO B N 1
ATOM 2802 C CA . PRO B 1 144 ? 12.836 1.606 9.062 1 95.81 144 PRO B CA 1
ATOM 2803 C C . PRO B 1 144 ? 12.781 1.876 7.562 1 95.81 144 PRO B C 1
ATOM 2805 O O . PRO B 1 144 ? 12.375 2.963 7.141 1 95.81 144 PRO B O 1
ATOM 2808 N N . ASP B 1 145 ? 13.172 0.952 6.758 1 96.25 145 ASP B N 1
ATOM 2809 C CA . ASP B 1 145 ? 13.117 1.114 5.309 1 96.25 145 ASP B CA 1
ATOM 2810 C C . ASP B 1 145 ? 11.703 0.875 4.781 1 96.25 145 ASP B C 1
ATOM 2812 O O . ASP B 1 145 ? 11.398 -0.213 4.289 1 96.25 145 ASP B O 1
ATOM 2816 N N . VAL B 1 146 ? 10.852 1.865 4.914 1 96.56 146 VAL B N 1
ATOM 2817 C CA . VAL B 1 146 ? 9.438 1.668 4.617 1 96.56 146 VAL B CA 1
ATOM 2818 C C . VAL B 1 146 ? 9.031 2.537 3.428 1 96.56 146 VAL B C 1
ATOM 2820 O O . VAL B 1 146 ? 7.895 2.467 2.959 1 96.56 146 VAL B O 1
ATOM 2823 N N . HIS B 1 147 ? 10 3.314 3.18 1 92.81 147 HIS B N 1
ATOM 2824 C CA . HIS B 1 147 ? 9.789 4.18 2.025 1 92.81 147 HIS B CA 1
ATOM 2825 C C . HIS B 1 147 ? 10.656 3.746 0.847 1 92.81 147 HIS B C 1
ATOM 2827 O O . HIS B 1 147 ? 11.695 3.113 1.037 1 92.81 147 HIS B O 1
ATOM 2833 N N . GLY B 1 148 ? 10.188 3.703 -0.425 1 89.38 148 GLY B N 1
ATOM 2834 C CA . GLY B 1 148 ? 10.969 3.318 -1.589 1 89.38 148 GLY B CA 1
ATOM 2835 C C . GLY B 1 148 ? 10.109 2.945 -2.785 1 89.38 148 GLY B C 1
ATOM 2836 O O . GLY B 1 148 ? 8.914 3.229 -2.809 1 89.38 148 GLY B O 1
ATOM 2837 N N . THR B 1 149 ? 10.859 2.295 -3.652 1 90.25 149 THR B N 1
ATOM 2838 C CA . THR B 1 149 ? 10.195 1.988 -4.914 1 90.25 149 THR B CA 1
ATOM 2839 C C . THR B 1 149 ? 9.367 0.709 -4.793 1 90.25 149 THR B C 1
ATOM 2841 O O . THR B 1 149 ? 9.703 -0.176 -4 1 90.25 149 THR B O 1
ATOM 2844 N N . VAL B 1 150 ? 8.375 0.71 -5.555 1 94.06 150 VAL B N 1
ATOM 2845 C CA . VAL B 1 150 ? 7.555 -0.495 -5.641 1 94.06 150 VAL B CA 1
ATOM 2846 C C . VAL B 1 150 ? 7.91 -1.271 -6.906 1 94.06 150 VAL B C 1
ATOM 2848 O O . VAL B 1 150 ? 8.516 -0.723 -7.828 1 94.06 150 VAL B O 1
ATOM 2851 N N . GLY B 1 151 ? 7.625 -2.551 -6.914 1 96.62 151 GLY B N 1
ATOM 2852 C CA . GLY B 1 151 ? 7.77 -3.363 -8.109 1 96.62 151 GLY B CA 1
ATOM 2853 C C . GLY B 1 151 ? 6.488 -3.475 -8.914 1 96.62 151 GLY B C 1
ATOM 2854 O O . GLY B 1 151 ? 5.398 -3.588 -8.344 1 96.62 151 GLY B O 1
ATOM 2855 N N . GLU B 1 152 ? 6.648 -3.395 -10.25 1 96.25 152 GLU B N 1
ATOM 2856 C CA . GLU B 1 152 ? 5.484 -3.537 -11.117 1 96.25 152 GLU B CA 1
ATOM 2857 C C . GLU B 1 152 ? 5.691 -4.648 -12.141 1 96.25 152 GLU B C 1
ATOM 2859 O O . GLU B 1 152 ? 6.766 -4.758 -12.742 1 96.25 152 GLU B O 1
ATOM 2864 N N . ILE B 1 153 ? 4.688 -5.473 -12.242 1 98.06 153 ILE B N 1
ATOM 2865 C CA . ILE B 1 153 ? 4.668 -6.512 -13.266 1 98.06 153 ILE B CA 1
ATOM 2866 C C . ILE B 1 153 ? 3.416 -6.363 -14.133 1 98.06 153 ILE B C 1
ATOM 2868 O O . ILE B 1 153 ? 2.299 -6.336 -13.609 1 98.06 153 ILE B O 1
ATOM 2872 N N . ARG B 1 154 ? 3.594 -6.289 -15.375 1 97.62 154 ARG B N 1
ATOM 2873 C CA . ARG B 1 154 ? 2.471 -6.344 -16.297 1 97.62 154 ARG B CA 1
ATOM 2874 C C . ARG B 1 154 ? 2.225 -7.77 -16.781 1 97.62 154 ARG B C 1
ATOM 2876 O O . ARG B 1 154 ? 3.039 -8.336 -17.516 1 97.62 154 ARG B O 1
ATOM 2883 N N . LEU B 1 155 ? 1.128 -8.297 -16.391 1 97.94 155 LEU B N 1
ATOM 2884 C CA . LEU B 1 155 ? 0.772 -9.664 -16.75 1 97.94 155 LEU B CA 1
ATOM 2885 C C . LEU B 1 155 ? -0.162 -9.68 -17.953 1 97.94 155 LEU B C 1
ATOM 2887 O O . LEU B 1 155 ? -1.183 -8.992 -17.969 1 97.94 155 LEU B O 1
ATOM 2891 N N . ARG B 1 156 ? 0.258 -10.438 -18.953 1 96.69 156 ARG B N 1
ATOM 2892 C CA . ARG B 1 156 ? -0.567 -10.672 -20.141 1 96.69 156 ARG B CA 1
ATOM 2893 C C . ARG B 1 156 ? -0.931 -12.148 -20.25 1 96.69 156 ARG B C 1
ATOM 2895 O O . ARG B 1 156 ? -0.05 -13.008 -20.359 1 96.69 156 ARG B O 1
ATOM 2902 N N . VAL B 1 157 ? -2.188 -12.312 -20.219 1 96.31 157 VAL B N 1
ATOM 2903 C CA . VAL B 1 157 ? -2.674 -13.68 -20.359 1 96.31 157 VAL B CA 1
ATOM 2904 C C . VAL B 1 157 ? -3.084 -13.945 -21.812 1 96.31 157 VAL B C 1
ATOM 2906 O O . VAL B 1 157 ? -3.961 -13.266 -22.344 1 96.31 157 VAL B O 1
ATOM 2909 N N . VAL B 1 158 ? -2.426 -14.945 -22.422 1 94.06 158 VAL B N 1
ATOM 2910 C CA . VAL B 1 158 ? -2.66 -15.234 -23.828 1 94.06 158 VAL B CA 1
ATOM 2911 C C . VAL B 1 158 ? -3.227 -16.641 -23.984 1 94.06 158 VAL B C 1
ATOM 2913 O O . VAL B 1 158 ? -3.191 -17.438 -23.047 1 94.06 158 VAL B O 1
ATOM 2916 N N . THR B 1 159 ? -3.986 -16.922 -25.094 1 90.62 159 THR B N 1
ATOM 2917 C CA . THR B 1 159 ? -4.543 -18.25 -25.375 1 90.62 159 THR B CA 1
ATOM 2918 C C . THR B 1 159 ? -3.436 -19.25 -25.656 1 90.62 159 THR B C 1
ATOM 2920 O O . THR B 1 159 ? -3.471 -20.375 -25.172 1 90.62 159 THR B O 1
ATOM 2923 N N . THR B 1 160 ? -2.67 -19.016 -26.641 1 82 160 THR B N 1
ATOM 2924 C CA . THR B 1 160 ? -1.567 -19.922 -26.969 1 82 160 THR B CA 1
ATOM 2925 C C . THR B 1 160 ? -0.231 -19.188 -26.875 1 82 160 THR B C 1
ATOM 2927 O O . THR B 1 160 ? -0.163 -17.969 -27.094 1 82 160 THR B O 1
ATOM 2930 N N . ALA B 1 161 ? 0.521 -19.578 -25.906 1 62.03 161 ALA B N 1
ATOM 2931 C CA . ALA B 1 161 ? 1.819 -18.922 -25.766 1 62.03 161 ALA B CA 1
ATOM 2932 C C . ALA B 1 161 ? 2.576 -18.922 -27.094 1 62.03 161 ALA B C 1
ATOM 2934 O O . ALA B 1 1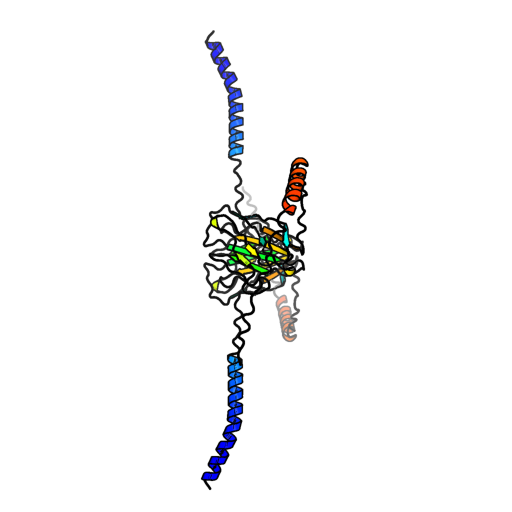61 ? 2.594 -19.922 -27.812 1 62.03 161 ALA B O 1
ATOM 2935 N N . HIS B 1 162 ? 2.686 -17.75 -27.703 1 55.16 162 HIS B N 1
ATOM 2936 C CA . HIS B 1 162 ? 3.564 -17.734 -28.859 1 55.16 162 HIS B CA 1
ATOM 2937 C C . HIS B 1 162 ? 4.969 -18.203 -28.516 1 55.16 162 HIS B C 1
ATOM 2939 O O . HIS B 1 162 ? 5.621 -17.625 -27.641 1 55.16 162 HIS B O 1
ATOM 2945 N N . ILE B 1 163 ? 5.117 -19.375 -28.141 1 50.19 163 ILE B N 1
ATOM 2946 C CA . ILE B 1 163 ? 6.5 -19.828 -28.031 1 50.19 163 ILE B CA 1
ATOM 2947 C C . ILE B 1 163 ? 7.328 -19.25 -29.172 1 50.19 163 ILE B C 1
ATOM 2949 O O . ILE B 1 163 ? 7.055 -19.531 -30.344 1 50.19 163 ILE B O 1
ATOM 2953 N N . HIS B 1 164 ? 7.809 -18.031 -29.016 1 46.84 164 HIS B N 1
ATOM 2954 C CA . HIS B 1 164 ? 8.867 -17.688 -29.953 1 46.84 164 HIS B CA 1
ATOM 2955 C C . HIS B 1 164 ? 9.867 -18.828 -30.109 1 46.84 164 HIS B C 1
ATOM 2957 O O . HIS B 1 164 ? 10.578 -19.172 -29.156 1 46.84 164 HIS B O 1
ATOM 2963 N N . PHE B 1 165 ? 9.5 -19.844 -30.797 1 44.19 165 PHE B N 1
ATOM 2964 C CA . PHE B 1 165 ? 10.469 -20.828 -31.25 1 44.19 165 PHE B CA 1
ATOM 2965 C C . PHE B 1 165 ? 11.742 -20.156 -31.75 1 44.19 165 PHE B C 1
ATOM 2967 O O . PHE B 1 165 ? 11.742 -19.531 -32.812 1 44.19 165 PHE B O 1
ATOM 2974 N N . LEU B 1 166 ? 12.469 -19.391 -30.922 1 41.97 166 LEU B N 1
ATOM 2975 C CA . LEU B 1 166 ? 13.828 -19.172 -31.406 1 41.97 166 LEU B CA 1
ATOM 2976 C C . LEU B 1 166 ? 14.359 -20.406 -32.125 1 41.97 166 LEU B C 1
ATOM 2978 O O . LEU B 1 166 ? 14.398 -21.484 -31.547 1 41.97 166 LEU B O 1
ATOM 2982 N N . GLY B 1 167 ? 14.172 -20.594 -33.375 1 41.22 167 GLY B N 1
ATOM 2983 C CA . GLY B 1 167 ? 14.789 -21.422 -34.375 1 41.22 167 GLY B CA 1
ATOM 2984 C C . GLY B 1 167 ? 16.234 -21.766 -34.062 1 41.22 167 GLY B C 1
ATOM 2985 O O . GLY B 1 167 ? 17.141 -20.984 -34.375 1 41.22 167 GLY B O 1
ATOM 2986 N N . PHE B 1 168 ? 16.594 -22.078 -32.812 1 42.22 168 PHE B N 1
ATOM 2987 C CA . PHE B 1 168 ? 17.922 -22.688 -32.781 1 42.22 168 PHE B CA 1
ATOM 2988 C C . PHE B 1 168 ? 18.031 -23.797 -33.812 1 42.22 168 PHE B C 1
ATOM 2990 O O . PHE B 1 168 ? 17.594 -24.922 -33.562 1 42.22 168 PHE B O 1
ATOM 2997 N N . LEU B 1 169 ? 17.75 -23.516 -35.031 1 41.84 169 LEU B N 1
ATOM 2998 C CA . LEU B 1 169 ? 18.219 -24.375 -36.094 1 41.84 169 LEU B CA 1
ATOM 2999 C C . LEU B 1 169 ? 19.656 -24.812 -35.844 1 41.84 169 LEU B C 1
ATOM 3001 O O . LEU B 1 169 ? 20.594 -24.031 -36.062 1 41.84 169 LEU B O 1
ATOM 3005 N N . PHE B 1 170 ? 19.891 -25.469 -34.75 1 43.25 170 PHE B N 1
ATOM 3006 C CA . PHE B 1 170 ? 21.188 -26.156 -34.75 1 43.25 170 PHE B CA 1
ATOM 3007 C C . PHE B 1 170 ? 21.391 -26.922 -36.062 1 43.25 170 PHE B C 1
ATOM 3009 O O . PHE B 1 170 ? 20.516 -27.688 -36.469 1 43.25 170 PHE B O 1
ATOM 3016 N N . PRO B 1 171 ? 22.109 -26.375 -36.938 1 46.34 171 PRO B N 1
ATOM 3017 C CA . PRO B 1 171 ? 22.453 -27.188 -38.094 1 46.34 171 PRO B CA 1
ATOM 3018 C C . PRO B 1 171 ? 22.828 -28.625 -37.719 1 46.34 171 PRO B C 1
ATOM 3020 O O . PRO B 1 171 ? 23.75 -28.844 -36.938 1 46.34 171 PRO B O 1
ATOM 3023 N N . LEU B 1 172 ? 21.891 -29.438 -37.438 1 49.94 172 LEU B N 1
ATOM 3024 C CA . LEU B 1 172 ? 22.281 -30.828 -37.312 1 49.94 172 LEU B CA 1
ATOM 3025 C C . LEU B 1 172 ? 23.312 -31.203 -38.375 1 49.94 172 LEU B C 1
ATOM 3027 O O . LEU B 1 172 ? 23.172 -30.859 -39.531 1 49.94 172 LEU B O 1
ATOM 3031 N N . PRO B 1 173 ? 24.484 -31.422 -37.938 1 52.62 173 PRO B N 1
ATOM 3032 C CA . PRO B 1 173 ? 25.438 -31.797 -39 1 52.62 173 PRO B CA 1
ATOM 3033 C C . PRO B 1 173 ? 24.875 -32.812 -39.969 1 52.62 173 PRO B C 1
ATOM 3035 O O . PRO B 1 173 ? 24.062 -33.656 -39.594 1 52.62 173 PRO B O 1
ATOM 3038 N N . ARG B 1 174 ? 24.656 -32.469 -41.188 1 46.5 174 ARG B N 1
ATOM 3039 C CA . ARG B 1 174 ? 24.188 -33.281 -42.312 1 46.5 174 ARG B CA 1
ATOM 3040 C C . ARG B 1 174 ? 24.656 -34.719 -42.188 1 46.5 174 ARG B C 1
ATOM 3042 O O . ARG B 1 174 ? 23.969 -35.625 -42.625 1 46.5 174 ARG B O 1
ATOM 3049 N N . ARG B 1 175 ? 25.828 -34.875 -41.625 1 48.66 175 ARG B N 1
ATOM 3050 C CA . ARG B 1 175 ? 26.422 -36.219 -41.594 1 48.66 175 ARG B CA 1
ATOM 3051 C C . ARG B 1 175 ? 25.641 -37.156 -40.719 1 48.66 175 ARG B C 1
ATOM 3053 O O . ARG B 1 175 ? 25.531 -38.344 -41 1 48.66 175 ARG B O 1
ATOM 3060 N N . LEU B 1 176 ? 25.062 -36.656 -39.594 1 51.12 176 LEU B N 1
ATOM 3061 C CA . LEU B 1 176 ? 24.453 -37.594 -38.688 1 51.12 176 LEU B CA 1
ATOM 3062 C C . LEU B 1 176 ? 23.031 -37.969 -39.125 1 51.12 176 LEU B C 1
ATOM 3064 O O . LEU B 1 176 ? 22.609 -39.094 -38.969 1 51.12 176 LEU B O 1
ATOM 3068 N N . CYS B 1 177 ? 22.344 -37 -39.75 1 49.81 177 CYS B N 1
ATOM 3069 C CA . CYS B 1 177 ? 21.016 -37.344 -40.219 1 49.81 177 CYS B CA 1
ATOM 3070 C C . CYS B 1 177 ? 21.094 -38.344 -41.406 1 49.81 177 CYS B C 1
ATOM 3072 O O . CYS B 1 177 ? 20.234 -39.188 -41.531 1 49.81 177 CYS B O 1
ATOM 3074 N N . PHE B 1 178 ? 22.109 -38.125 -42.188 1 51.44 178 PHE B N 1
ATOM 3075 C CA . PHE B 1 178 ? 22.266 -39.031 -43.312 1 51.44 178 PHE B CA 1
ATOM 3076 C C . PHE B 1 178 ? 22.516 -40.469 -42.812 1 51.44 178 PHE B C 1
ATOM 3078 O O . PHE B 1 178 ? 21.984 -41.438 -43.375 1 51.44 178 PHE B O 1
ATOM 3085 N N . GLN B 1 179 ? 23.172 -40.625 -41.719 1 49.91 179 GLN B N 1
ATOM 3086 C CA . GLN B 1 179 ? 23.5 -41.969 -41.219 1 49.91 179 GLN B CA 1
ATOM 3087 C C . GLN B 1 179 ? 22.281 -42.625 -40.594 1 49.91 179 GLN B C 1
ATOM 3089 O O . GLN B 1 179 ? 22.094 -43.844 -40.688 1 49.91 179 GLN B O 1
ATOM 3094 N N . LEU B 1 180 ? 21.453 -41.906 -39.969 1 51.94 180 LEU B N 1
ATOM 3095 C CA . LEU B 1 180 ? 20.312 -42.5 -39.312 1 51.94 180 LEU B CA 1
ATOM 3096 C C . LEU B 1 180 ? 19.25 -42.906 -40.312 1 51.94 180 LEU B C 1
ATOM 3098 O O . LEU B 1 180 ? 18.594 -43.938 -40.188 1 51.94 180 LEU B O 1
ATOM 3102 N N . PHE B 1 181 ? 19.125 -42.062 -41.375 1 52.09 181 PHE B N 1
ATOM 3103 C CA . PHE B 1 181 ? 18.172 -42.438 -42.406 1 52.09 181 PHE B CA 1
ATOM 3104 C C . PHE B 1 181 ? 18.594 -43.719 -43.094 1 52.09 181 PHE B C 1
ATOM 3106 O O . PHE B 1 181 ? 17.766 -44.594 -43.406 1 52.09 181 PHE B O 1
ATOM 3113 N N . VAL B 1 182 ? 19.859 -43.875 -43.25 1 51.59 182 VAL B N 1
ATOM 3114 C CA . VAL B 1 182 ? 20.359 -45.062 -43.938 1 51.59 182 VAL B CA 1
ATOM 3115 C C . VAL B 1 182 ? 20.172 -46.312 -43.062 1 51.59 182 VAL B C 1
ATOM 3117 O O . VAL B 1 182 ? 19.812 -47.375 -43.531 1 51.59 182 VAL B O 1
ATOM 3120 N N . GLY B 1 183 ? 20.359 -46.094 -41.781 1 51.44 183 GLY B N 1
ATOM 3121 C CA . GLY B 1 183 ? 20.234 -47.25 -40.906 1 51.44 183 GLY B CA 1
ATOM 3122 C C . GLY B 1 183 ? 18.812 -47.688 -40.688 1 51.44 183 GLY B C 1
ATOM 3123 O O . GLY B 1 183 ? 18.531 -48.906 -40.625 1 51.44 183 GLY B O 1
ATOM 3124 N N . LEU B 1 184 ? 17.891 -46.75 -40.594 1 48.69 184 LEU B N 1
ATOM 3125 C CA . LEU B 1 184 ? 16.5 -47.094 -40.375 1 48.69 184 LEU B CA 1
ATOM 3126 C C . LEU B 1 184 ? 15.891 -47.719 -41.625 1 48.69 184 LEU B C 1
ATOM 3128 O O . LEU B 1 184 ? 14.969 -48.562 -41.531 1 48.69 184 LEU B O 1
ATOM 3132 N N . PHE B 1 185 ? 16.297 -47.344 -42.781 1 49.69 185 PHE B N 1
ATOM 3133 C CA . PHE B 1 185 ? 15.812 -47.969 -44 1 49.69 185 PHE B CA 1
ATOM 3134 C C . PHE B 1 185 ? 16.156 -49.469 -44 1 49.69 185 PHE B C 1
ATOM 3136 O O . PHE B 1 185 ? 15.359 -50.281 -44.438 1 49.69 185 PHE B O 1
ATOM 3143 N N . PHE B 1 186 ? 17.266 -49.844 -43.406 1 48.31 186 PHE B N 1
ATOM 3144 C CA . PHE B 1 186 ? 17.594 -51.281 -43.469 1 48.31 186 PHE B CA 1
ATOM 3145 C C . PHE B 1 186 ? 16.781 -52.031 -42.406 1 48.31 186 PHE B C 1
ATOM 3147 O O . PHE B 1 186 ? 16.516 -53.219 -42.594 1 48.31 186 PHE B O 1
ATOM 3154 N N . ARG B 1 187 ? 16.453 -51.375 -41.312 1 45.56 187 ARG B N 1
ATOM 3155 C CA . ARG B 1 187 ? 15.812 -52.188 -40.281 1 45.56 187 ARG B CA 1
ATOM 3156 C C . ARG B 1 187 ? 14.336 -52.406 -40.562 1 45.56 187 ARG B C 1
ATOM 3158 O O . ARG B 1 187 ? 13.68 -53.25 -39.969 1 45.56 187 ARG B O 1
ATOM 3165 N N . GLN B 1 188 ? 13.727 -51.594 -41.375 1 41.62 188 GLN B N 1
ATOM 3166 C CA . GLN B 1 188 ? 12.289 -51.781 -41.531 1 41.62 188 GLN B CA 1
ATOM 3167 C C . GLN B 1 188 ? 11.969 -53.062 -42.25 1 41.62 188 GLN B C 1
ATOM 3169 O O . GLN B 1 188 ? 10.797 -53.406 -42.438 1 41.62 188 GLN B O 1
ATOM 3174 N N . GLN B 1 189 ? 12.953 -53.625 -42.969 1 37.72 189 GLN B N 1
ATOM 3175 C CA . GLN B 1 189 ? 12.43 -54.688 -43.812 1 37.72 189 GLN B CA 1
ATOM 3176 C C . GLN B 1 189 ? 11.922 -55.875 -42.969 1 37.72 189 GLN B C 1
ATOM 3178 O O . GLN B 1 189 ? 11.18 -56.719 -43.469 1 37.72 189 GLN B O 1
ATOM 3183 N N . ASP B 1 190 ? 12.602 -56.156 -41.844 1 38.22 190 ASP B N 1
ATOM 3184 C CA . ASP B 1 190 ? 12.422 -57.562 -41.5 1 38.22 190 ASP B CA 1
ATOM 3185 C C . ASP B 1 190 ? 11.109 -57.75 -40.719 1 38.22 190 ASP B C 1
ATOM 3187 O O . ASP B 1 190 ? 10.805 -58.875 -40.281 1 38.22 190 ASP B O 1
ATOM 3191 N N . TYR B 1 191 ? 10.555 -56.719 -40.094 1 34.59 191 TYR B N 1
ATOM 3192 C CA . TYR B 1 191 ? 9.656 -57.156 -39.031 1 34.59 191 TYR B CA 1
ATOM 3193 C C . TYR B 1 191 ? 8.32 -57.625 -39.594 1 34.59 191 TYR B C 1
ATOM 3195 O O . TYR B 1 191 ? 7.324 -56.906 -39.531 1 34.59 191 TYR B O 1
ATOM 3203 N N . THR B 1 192 ? 8.289 -58.062 -40.844 1 35.09 192 THR B N 1
ATOM 3204 C CA . THR B 1 192 ? 6.98 -58.5 -41.344 1 35.09 192 THR B CA 1
ATOM 3205 C C . THR B 1 192 ? 6.477 -59.688 -40.562 1 35.09 192 THR B C 1
ATOM 3207 O O . THR B 1 192 ? 5.492 -60.344 -40.938 1 35.09 192 THR B O 1
ATOM 3210 N N . LYS B 1 193 ? 7.27 -60.156 -39.5 1 32.88 193 LYS B N 1
ATOM 3211 C CA . LYS B 1 193 ? 6.926 -61.531 -39.25 1 32.88 193 LYS B CA 1
ATOM 3212 C C . LYS B 1 193 ? 5.438 -61.688 -38.938 1 32.88 193 LYS B C 1
ATOM 3214 O O . LYS B 1 193 ? 4.777 -60.719 -38.531 1 32.88 193 LYS B O 1
ATOM 3219 N N . SER B 1 194 ? 5.141 -62.812 -38.125 1 33.47 194 SER B N 1
ATOM 3220 C CA . SER B 1 194 ? 4.285 -64 -37.969 1 33.47 194 SER B CA 1
ATOM 3221 C C . SER B 1 194 ? 3.039 -63.656 -37.156 1 33.47 194 SER B C 1
ATOM 3223 O O . SER B 1 194 ? 3.055 -63.75 -35.938 1 33.47 194 SER B O 1
ATOM 3225 N N . THR B 1 195 ? 2.48 -62.438 -37.281 1 33.22 195 THR B N 1
ATOM 3226 C CA . THR B 1 195 ? 1.338 -62.312 -36.406 1 33.22 195 THR B CA 1
ATOM 3227 C C . THR B 1 195 ? 0.317 -63.406 -36.656 1 33.22 195 THR B C 1
ATOM 3229 O O . THR B 1 195 ? -0.28 -63.469 -37.75 1 33.22 195 THR B O 1
ATOM 3232 N N . GLU B 1 196 ? 0.579 -64.625 -36.125 1 38.56 196 GLU B N 1
ATOM 3233 C CA . GLU B 1 196 ? -0.318 -65.75 -36.188 1 38.56 196 GLU B CA 1
ATOM 3234 C C . GLU B 1 196 ? -1.721 -65.375 -35.719 1 38.56 196 GLU B C 1
ATOM 3236 O O . GLU B 1 196 ? -1.878 -64.625 -34.75 1 38.56 196 GLU B O 1
ATOM 3241 N N . PRO B 1 197 ? -2.68 -65.5 -36.531 1 39.84 197 PRO B N 1
ATOM 3242 C CA . PRO B 1 197 ? -4.086 -65.188 -36.281 1 39.84 197 PRO B CA 1
ATOM 3243 C C . PRO B 1 197 ? -4.629 -65.938 -35.062 1 39.84 197 PRO B C 1
ATOM 3245 O O . PRO B 1 197 ? -4.449 -67.188 -34.969 1 39.84 197 PRO B O 1
ATOM 3248 N N . ILE B 1 198 ? -4.512 -65.438 -33.781 1 34.34 198 ILE B N 1
ATOM 3249 C CA . ILE B 1 198 ? -5.023 -66.062 -32.562 1 34.34 198 ILE B CA 1
ATOM 3250 C C . ILE B 1 198 ? -6.496 -66.438 -32.75 1 34.34 198 ILE B C 1
ATOM 3252 O O . ILE B 1 198 ? -7.336 -65.562 -32.938 1 34.34 198 ILE B O 1
ATOM 3256 N N . TYR B 1 199 ? -6.805 -67.562 -33.406 1 30.5 199 TYR B N 1
ATOM 3257 C CA . TYR B 1 199 ? -8.102 -68.188 -33.562 1 30.5 199 TYR B CA 1
ATOM 3258 C C . TYR B 1 199 ? -8.766 -68.438 -32.219 1 30.5 199 TYR B C 1
ATOM 3260 O O . TYR B 1 199 ? -8.227 -69.188 -31.375 1 30.5 199 TYR B O 1
ATOM 3268 N N . THR B 1 200 ? -9.117 -67.375 -31.516 1 34.53 200 THR B N 1
ATOM 3269 C CA . THR B 1 200 ? -9.844 -67.562 -30.266 1 34.53 200 THR B CA 1
ATOM 3270 C C . THR B 1 200 ? -11 -68.5 -30.453 1 34.53 200 THR B C 1
ATOM 3272 O O . THR B 1 200 ? -11.859 -68.312 -31.297 1 34.53 200 THR B O 1
ATOM 3275 N N . LYS B 1 201 ? -10.781 -69.875 -30.297 1 39.31 201 LYS B N 1
ATOM 3276 C CA . LYS B 1 201 ? -11.641 -71.062 -30.219 1 39.31 201 LYS B CA 1
ATOM 3277 C C . LYS B 1 201 ? -12.836 -70.812 -29.297 1 39.31 201 LYS B C 1
ATOM 3279 O O . LYS B 1 201 ? -12.664 -70.5 -28.109 1 39.31 201 LYS B O 1
ATOM 3284 N N . THR B 1 202 ? -13.859 -70.062 -29.75 1 36.91 202 THR B N 1
ATOM 3285 C CA . THR B 1 202 ? -15.148 -69.875 -29.078 1 36.91 202 THR B CA 1
ATOM 3286 C C . THR B 1 202 ? -15.727 -71.25 -28.719 1 36.91 202 THR B C 1
ATOM 3288 O O . THR B 1 202 ? -15.867 -72.125 -29.578 1 36.91 202 THR B O 1
ATOM 3291 N N . TRP B 1 203 ? -15.328 -71.875 -27.562 1 37.06 203 TRP B N 1
ATOM 3292 C CA . TRP B 1 203 ? -15.797 -73.125 -26.938 1 37.06 203 TRP B CA 1
ATOM 3293 C C . TRP B 1 203 ? -17.328 -73.125 -26.859 1 37.06 203 TRP B C 1
ATOM 3295 O O . TRP B 1 203 ? -17.938 -72.25 -26.234 1 37.06 203 TRP B O 1
ATOM 3305 N N . TRP B 1 204 ? -18.094 -73.375 -28 1 40.34 204 TRP B N 1
ATOM 3306 C CA . TRP B 1 204 ? -19.516 -73.688 -28.062 1 40.34 204 TRP B CA 1
ATOM 3307 C C . TRP B 1 204 ? -19.859 -74.812 -27.062 1 40.34 204 TRP B C 1
ATOM 3309 O O . TRP B 1 204 ? -19.328 -75.938 -27.156 1 40.34 204 TRP B O 1
ATOM 3319 N N . ARG B 1 205 ? -19.844 -74.625 -25.688 1 33.28 205 ARG B N 1
ATOM 3320 C CA . ARG B 1 205 ? -20.328 -75.562 -24.688 1 33.28 205 ARG B CA 1
ATOM 3321 C C . ARG B 1 205 ? -21.734 -76.062 -25.031 1 33.28 205 ARG B C 1
ATOM 3323 O O . ARG B 1 205 ? -22.688 -75.25 -25.062 1 33.28 205 ARG B O 1
ATOM 3330 N N . ASP B 1 206 ? -21.984 -77 -25.969 1 37.22 206 ASP B N 1
ATOM 3331 C CA . ASP B 1 206 ? -23.094 -77.938 -26.188 1 37.22 206 ASP B CA 1
ATOM 3332 C C . ASP B 1 206 ? -23.594 -78.5 -24.859 1 37.22 206 ASP B C 1
ATOM 3334 O O . ASP B 1 206 ? -22.891 -79.25 -24.188 1 37.22 206 ASP B O 1
ATOM 3338 N N . GLY B 1 207 ? -24.031 -77.688 -23.797 1 31.03 207 GLY B N 1
ATOM 3339 C CA . GLY B 1 207 ? -24.844 -78.312 -22.75 1 31.03 207 GLY B CA 1
ATOM 3340 C C . GLY B 1 207 ? -25.938 -79.188 -23.297 1 31.03 207 GLY B C 1
ATOM 3341 O O . GLY B 1 207 ? -26.766 -78.812 -24.109 1 31.03 207 GLY B O 1
ATOM 3342 N N . ALA B 1 208 ? -25.609 -80.562 -23.297 1 27.98 208 ALA B N 1
ATOM 3343 C CA . ALA B 1 208 ? -26.391 -81.812 -23.125 1 27.98 208 ALA B CA 1
ATOM 3344 C C . ALA B 1 208 ? -27.188 -81.75 -21.828 1 27.98 208 ALA B C 1
ATOM 3346 O O . ALA B 1 208 ? -26.719 -81.25 -20.812 1 27.98 208 ALA B O 1
#

Secondary structure (DSSP, 8-state):
-HHHHHHHHHHHHHHHHHHHHHHHHHHHHHHHS------SEEEEE--EEEEETTS-EEE-EEEEESSPP-TTT-EEEEEEEESSS---EEEEEEESEEE--SSSTTTTTEEE--BTTTTB--EEE-S--GGG-EEEEEEEEBTTB--BPPEEEEEEEESS-------------HHHHHHHHHHHHHHTTSTT----------------/-HHHHHHHHHHHHHHHHHHHHHHHHHHHHHHHS------SEEEEE--EEEEETTS-EEE-EEEEESSPP-TTT-EEEEEEEESSS---EEEEEEESEEE--SSSTTTTTEEE--BTTTTB--EEE-S--GGG-EEEEEEEEBTTB--BPPEEEEEEEESS-------------HHHHHHHHHHHHHHTTSTT----------------

Organism: NCBI:txid1841481

Foldseek 3Di:
DVVVVVVVVVVVVVVVVVVVVVVVVVVVVVVVVPPVPVAAKDKDWPAEDEAEAQAKDKTWMFMDHPDDADLQAKKKWKWWDFPDDDDIHTAWIDHNHTDGDCDDPQHVFKAFDADRNRRIGMIMGGRDHQRRFGKMWMAMAGPPRRDDDIDIYGYGYDHDPPPPPPCPVPVPPPVVVVVVVVVVVVVVPPPPDDPPPPPPPPPPPPDD/DVVVVVVVVVVVCVVVVVVVVVVVVVVVVVVVVPPVPVAAKDKDWPAEDEAEAQAKDKTWMFIDHPDDADLQAKKKWKWWDFPDDDDIHTAWIDHNHTDGDCDDPQHVQKAFDADRNRRIGMIMGGRDHQRRFGKMWMAMAGPPRRDDDIDIYGYGYDNDPPPPPPCPVVVPPPVVVVVVVVVVVVPPPPPPDDPDDPPPPPPPPPPD

Solvent-accessible surface area (backbone atoms only — not comparable to full-atom values): 23875 Å² total; per-residue (Å²): 119,71,72,64,56,58,58,55,59,55,58,60,52,52,57,54,45,51,51,52,49,50,50,48,48,50,49,46,47,54,63,58,51,52,76,71,70,72,76,32,25,44,43,45,48,76,37,73,45,78,41,37,55,63,35,68,44,73,51,58,30,35,52,48,62,69,56,78,87,45,66,80,68,27,37,39,40,32,33,34,37,54,77,57,89,72,77,69,39,71,45,34,38,35,56,76,48,82,43,62,33,88,57,73,95,46,39,87,29,52,43,87,61,51,36,74,92,73,35,27,66,18,34,31,37,50,51,36,46,68,86,64,33,24,37,35,36,42,39,67,30,40,74,85,27,61,51,67,55,61,17,52,30,41,40,42,52,34,83,66,67,76,66,74,68,71,73,74,69,65,76,65,61,68,68,59,59,55,52,51,56,57,51,53,63,62,59,65,66,65,76,70,67,77,79,67,79,79,71,75,76,75,79,74,77,78,70,138,119,73,71,66,54,58,57,55,59,54,58,60,52,51,58,54,45,51,51,52,48,48,51,47,47,49,52,46,49,54,61,58,50,52,76,71,70,72,75,31,24,44,44,46,48,76,36,71,44,77,40,36,54,63,36,67,44,71,51,59,29,33,52,48,61,69,55,78,87,47,67,81,67,26,35,39,39,32,34,35,35,55,77,59,90,73,76,68,39,73,46,35,37,33,56,75,49,81,44,62,33,87,58,73,93,47,39,87,28,52,42,88,62,50,36,76,92,73,34,28,67,19,35,32,39,51,51,35,46,68,85,62,32,24,37,35,37,41,38,66,31,38,75,85,28,59,51,65,54,62,16,53,31,40,39,42,50,33,83,66,68,76,68,76,70,74,74,75,70,64,76,64,60,66,68,59,56,54,51,50,55,56,51,53,62,64,58,64,66,66,78,70,67,81,78,70,80,80,74,76,76,76,78,78,78,78,83,126

InterPro domains:
  IPR000920 Myelin P0 protein-related [PR00213] (103-130)
  IPR000920 Myelin P0 protein-related [PR00213] (132-161)
  IPR000920 Myelin P0 protein-related [PTHR13869] (20-160)
  IPR003599 Immunoglobulin domain subtype [SM00409] (46-158)
  IPR007110 Immunoglobulin-like domain [PS50835] (39-159)
  IPR013106 Immunoglobulin V-set domain [PF07686] (45-157)
  IPR013106 Immunoglobulin V-set domain [SM00406] (56-140)
  IPR013783 Immunoglobulin-like fold [G3DSA:2.60.40.10] (39-166)
  IPR029863 Myelin protein zero-like protein 2, Ig-like domain [cd05880] (41-157)
  IPR036179 Immunoglobulin-like domain superfamily [SSF48726] (46-147)

=== Feature glossary ===
The record interleaves many kinds of information about one protein. Here is each kind framed as the question it answers.

Q: What does the local fold look like, residue by residue?
A: The Foldseek 3Di string encodes local tertiary geometry as a 20-letter alphabet — one character per residue — derived from the relative positions of nearby Cα atoms. Unlike the amino-acid sequence, 3Di is a direct function of the 3D structure, so two proteins with the same fold have similar 3Di strings even at low sequence identity.

Q: Which residues are in helices, strands, or loops?
A: The SS8 string is DSSP's per-residue secondary-structure call. α-helix (H) means an i→i+4 H-bond ladder; β-strand (E) means the residue participates in a β-sheet; 3₁₀ (G) and π (I) are tighter and wider helices; T/S are turns/bends; '-' is loop.

Q: How big and how compact is the whole molecule?
A: Radius of gyration (Rg) is the root-mean-square distance of Cα atoms from their centroid — a single number for overall size and compactness. A globular domain of N residues has Rg ≈ 2.2·N^0.38 Å; an extended or disordered chain has a much larger Rg. The Cα contact count is the number of residue pairs whose Cα atoms are within 8 Å and are more than four positions apart in sequence — a standard proxy for tertiary packing density. The bounding box is the smallest axis-aligned box enclosing all Cα atoms.

Q: Where is each backbone atom in 3D?
A: Structure coordinates are given as an mmCIF _atom_site loop: one row per atom with element, residue name, chain id, sequence number, and x/y/z position in Å. Only the four main-chain atoms per residue are included here; side chains are omitted to keep the record compact.

Q: What is the amino-acid chain?
A: Primary structure: the covalent order of the twenty standard amino acids along the backbone. Two proteins with the same sequence will (almost always) fold to the same structure; two with 30% identity often share a fold but not the details.

Q: What if only a Cα trace is available?
A: Three-state secondary structure (P-SEA) collapses the eight DSSP classes into helix (a), strand (b), and coil (c). P-SEA assigns these from Cα geometry alone — distances and angles — without requiring backbone oxygens, so it works on any Cα trace.

Q: What family and function is it annotated with?
A: Database cross-references. InterPro integrates a dozen domain/family signature databases into unified entries with residue-range hits. GO terms attach function/process/location labels with evidence codes. CATH codes position the fold in a four-level structural taxonomy. Organism is the NCBI-taxonomy species name.

Q: How confident is the AlphaFold model at each residue?
A: pLDDT is the predicted lDDT-Cα score: AlphaFold's confidence that the local environment of each residue (all inter-atomic distances within 15 Å) is correctly placed. It is a per-residue number between 0 and 100, with higher meaning more reliable.

Q: How mobile is each atom in the crystal?
A: B-factor (Debye–Waller factor) reflects atomic displacement in the crystal lattice. It is an experimental observable (units Å²), not a prediction; low values mean the atom is pinned down, high values mean it moves or is heterogeneous across the crystal.

Q: Which residues are buried vs exposed?
A: SASA measures how much of the protein is reachable by solvent. It is computed by rolling a water-sized probe over the atomic surface and summing the exposed area (Å²). Per-residue SASA distinguishes core (buried, low SASA) from surface (exposed, high SASA) residues; total SASA is a whole-molecule size measure.

Q: What do the diagnostic plots show?
A: Plot images: a contact map (which residues are close in 3D, as an N×N binary image), a Ramachandran scatter (backbone torsion angles, revealing secondary-structure composition at a glance), and — for AlphaFold structures — a PAE heatmap (pairwise prediction confidence).

Q: What known structures does this most resemble?
A: The Foldseek neighbor list gives the closest experimentally determined structures in the PDB, ranked by structural alignment. TM-score near 1 means near-identical fold; near 0.3 means only rough topology match. This is how one finds what a novel AlphaFold prediction most resembles in the solved-structure universe.

Q: Are the domains correctly placed relative to each other?
A: Predicted aligned error is AlphaFold's pairwise confidence. Unlike pLDDT (per-residue), PAE is per-residue-pair and captures whether two parts of the structure are correctly placed relative to each other. Units are ångströms of expected positional error.

Q: What do the rendered images show?
A: Structure images are PyMOL renders from six orthogonal camera directions. Cartoon representation draws helices as coils and strands as arrows; sticks shows the backbone as bonds; surface shows the solvent-excluded envelope. Rainbow coloring maps sequence position to hue (blue→red, N→C); chain coloring assigns a distinct color per polypeptide.

Q: What are the backbone torsion angles?
A: φ (phi) and ψ (psi) are the two rotatable backbone dihedrals per residue: φ is the C(i-1)–N–Cα–C torsion, ψ is the N–Cα–C–N(i+1) torsion, both in degrees on (−180°, 180°]. α-helical residues cluster near (−60°, −45°); β-strand residues near (−120°, +130°). A Ramachandran plot is simply a scatter of (φ, ψ) for every residue.